Protein AF-0000000068595689 (afdb_homodimer)

Solvent-accessible surface area (backbone atoms only — not comparable to full-atom values): 25649 Å² total; per-residue (Å²): 132,91,63,75,66,73,73,78,75,71,66,84,72,56,67,74,73,32,70,58,43,46,49,38,56,49,30,24,60,32,93,56,12,49,40,48,82,61,52,34,44,81,72,50,63,42,74,62,44,77,39,69,53,82,94,39,80,47,34,40,30,32,36,38,46,29,27,32,69,84,79,63,38,50,35,76,27,54,24,40,37,58,38,47,30,29,33,40,48,40,38,38,35,36,96,92,40,52,27,30,51,32,27,35,34,73,22,52,24,45,14,23,55,41,50,28,47,40,53,45,68,62,64,94,62,81,79,53,57,66,63,48,40,40,52,32,35,28,52,44,65,68,49,84,66,58,78,87,60,53,39,61,54,28,68,68,30,36,73,91,34,70,32,30,34,28,44,47,40,81,41,22,30,37,34,30,40,40,31,36,38,58,43,81,47,59,65,65,56,56,58,61,44,40,65,33,74,34,39,54,59,92,60,31,36,62,24,34,18,39,64,40,52,46,92,48,46,72,32,66,36,25,28,35,66,44,28,31,48,47,24,47,53,53,51,35,50,73,69,69,67,58,73,79,70,72,128,131,91,62,72,63,71,73,75,76,70,66,83,72,56,67,74,72,33,71,57,45,45,50,37,55,49,30,24,60,32,92,56,12,50,40,48,83,61,52,33,44,79,72,50,60,39,77,63,44,78,39,68,53,84,93,38,80,47,35,41,31,32,38,39,45,30,27,32,69,85,79,63,37,49,34,75,26,54,25,41,36,58,37,48,31,28,31,40,49,38,36,40,34,34,98,90,39,51,27,31,50,32,27,34,34,74,24,51,25,44,14,25,54,42,51,28,47,39,53,45,68,64,64,93,61,80,78,54,58,67,63,48,39,41,52,32,35,27,51,45,64,66,49,84,67,58,78,87,61,55,41,62,57,27,69,68,29,36,74,91,35,70,33,32,34,28,44,45,40,81,41,22,32,36,34,31,40,40,31,36,38,59,45,79,48,59,65,66,55,55,59,59,44,40,66,34,73,35,39,54,59,92,60,32,36,62,24,32,18,39,64,41,52,44,94,48,47,72,31,66,35,25,28,34,65,44,27,30,48,47,22,46,52,52,51,36,50,73,69,68,66,58,73,79,71,70,129

Organism: Arachis hypogaea (NCBI:txid3818)

Sequence (494 aa):
MWSGIASGFQSSVNAIDSSLFKQWLHNLQSETGILADGTLALRQVLIQGVDMFGKRIGFLKFKADIYDKQTGKKVPGIVFARGPAVTVLILLESDGETYAVLTEQARVPTGRIILELPAGMLDDDKGDFVGTAVREVEEETGIKLKLEDMVDLTAFLDSSTGCRFFPSPGGCDEEISIFLYRGRVDKEIITQLHGKETGLRDHGELIKVRVVPYKKLWRTTADAKALAAVALFEMVTKEGLLPPSPTMWSGIASGFQSSVNAIDSSLFKQWLHNLQSETGILADGTLALRQVLIQGVDMFGKRIGFLKFKADIYDKQTGKKVPGIVFARGPAVTVLILLESDGETYAVLTEQARVPTGRIILELPAGMLDDDKGDFVGTAVREVEEETGIKLKLEDMVDLTAFLDSSTGCRFFPSPGGCDEEISIFLYRGRVDKEIITQLHGKETGLRDHGELIKVRVVPYKKLWRTTADAKALAAVALFEMVTKEGLLPPSPT

Foldseek 3Di:
DQPDAPPDPPDPPDPCPAPQNVVLVVQCCDPLHPPPVPQKDWDYKYWDDFDDDVPHTQKTWIFIFMAGPVPRHTDGGTEIERAEKEFEWEWEDEPRFIKTKWKFWQDVVVRDTFTETQMDHDDVPPDPHLVRHQVSCCQQQVDHDDSVQKDFLLVPDDVSVVSWDDDCVSYYPYTYIYIYGYYYDYPVVQVVRAQDWGHDVVVVITIGMHMDTPVCQCPPGPYPSSVVNVVSVVVCVVVVNDDDGDD/DQPPAPPPPPDPPDPCPAPQNVVLVVQCCDPLHVPPVPQKDWDYKYWDDFDDDVPHTQKTWIFIFMAGPVPRHTDGGTEIERAEKEFEWEWEDEPRFIKTKWKFWDDVVVRDTFTETQMDHDDVPPDPHLVRHQVSCCQQQVDHDDSVQKDFLLVPDDVSVVSWDDDCVSYYPYTYIYIYGYYYDYPVVQVVRAQDWGHDVVVVITMGMHMGTPVCQCPPGPYPSSVVNVVSVVVCVVVVNDDDGDD

Radius of gyration: 21.99 Å; Cα contacts (8 Å, |Δi|>4): 1145; chains: 2; bounding box: 64×56×49 Å

InterPro domains:
  IPR000086 NUDIX hydrolase domain [PF00293] (82-224)
  IPR000086 NUDIX hydrolase domain [PS51462] (81-234)
  IPR015797 NUDIX hydrolase-like domain superfamily [SSF55811] (59-234)

Secondary structure (DSSP, 8-state):
------S----SS-GGGSHHHHHHHHHHHSTTBTTTTSSEEEEEEEEEEEEEETTEEEEEEEEEEEEETTT-PEEP-EEEE--EEEEEEEEEEETTEEEEEEEEEEEGGGTEEEEE--EEE--SSTT-HHHHHHHHHHHHH-----GGG-EEGGGGS-GGGTT-BBS-TTTB--EEEEEEEEEE--HHHHHHHTT-EES-GGGT--EEEEEEEHHHHHHH--BHHHHHHHHHHHHHHHTT-SPPPP-/------TT---SS-GGGSHHHHHHHHHHHSTTBTTTTSSEEEEEEEEEEEEEETTEEEEEEEEEEEEETTT-PEEP-EEEE--EEEEEEEEEEETTEEEEEEEEEEEGGGTEEEEE--EEE--SSTT-HHHHHHHHHHHHH-----GGG-EEGGGGS-GGGTT-BBS-TTTB--EEEEEEEEEE--HHHHHHHTT-EES-GGGT--EEEEEEEHHHHHHH--BHHHHHHHHHHHHHHHTT-SPPPP-

Structure (mmCIF, N/CA/C/O backbone):
data_AF-0000000068595689-model_v1
#
loop_
_entity.id
_entity.type
_entity.pdbx_description
1 polymer 'Nudix hydrolase domain-containing protein'
#
loop_
_atom_site.group_PDB
_atom_site.id
_atom_site.type_symbol
_atom_site.label_atom_id
_atom_site.label_alt_id
_atom_site.label_comp_id
_atom_site.label_asym_id
_atom_site.label_entity_id
_atom_site.label_seq_id
_atom_site.pdbx_PDB_ins_code
_atom_site.Cartn_x
_atom_site.Cartn_y
_atom_site.Cartn_z
_atom_site.occupancy
_atom_site.B_iso_or_equiv
_atom_site.auth_seq_id
_atom_site.auth_comp_id
_atom_site.auth_asym_id
_atom_site.auth_atom_id
_atom_site.pdbx_PDB_model_num
ATOM 1 N N . MET A 1 1 ? -30.516 7.504 -16.031 1 20.64 1 MET A N 1
ATOM 2 C CA . MET A 1 1 ? -31.375 7.27 -14.875 1 20.64 1 MET A CA 1
ATOM 3 C C . MET A 1 1 ? -30.562 7.324 -13.578 1 20.64 1 MET A C 1
ATOM 5 O O . MET A 1 1 ? -30.391 6.309 -12.906 1 20.64 1 MET A O 1
ATOM 9 N N . TRP A 1 2 ? -29.5 8.289 -13.531 1 23.89 2 TRP A N 1
ATOM 10 C CA . TRP A 1 2 ? -28.469 8.586 -12.531 1 23.89 2 TRP A CA 1
ATOM 11 C C . TRP A 1 2 ? -29.094 9.164 -11.266 1 23.89 2 TRP A C 1
ATOM 13 O O . TRP A 1 2 ? -29.281 10.383 -11.164 1 23.89 2 TRP A O 1
ATOM 23 N N . SER A 1 3 ? -30.375 8.625 -10.828 1 26.12 3 SER A N 1
ATOM 24 C CA . SER A 1 3 ? -31.188 9.367 -9.875 1 26.12 3 SER A CA 1
ATOM 25 C C . SER A 1 3 ? -30.5 9.492 -8.523 1 26.12 3 SER A C 1
ATOM 27 O O . SER A 1 3 ? -30.578 10.531 -7.875 1 26.12 3 SER A O 1
ATOM 29 N N . GLY A 1 4 ? -30.25 8.375 -7.879 1 28.45 4 GLY A N 1
ATOM 30 C CA . GLY A 1 4 ? -30.391 8.367 -6.43 1 28.45 4 GLY A CA 1
ATOM 31 C C . GLY A 1 4 ? -29.266 9.109 -5.719 1 28.45 4 GLY A C 1
ATOM 32 O O . GLY A 1 4 ? -28.25 8.523 -5.375 1 28.45 4 GLY A O 1
ATOM 33 N N . ILE A 1 5 ? -29.016 10.398 -5.977 1 31.14 5 ILE A N 1
ATOM 34 C CA . ILE A 1 5 ? -28.094 11.328 -5.332 1 31.14 5 ILE A CA 1
ATOM 35 C C . ILE A 1 5 ? -28.484 11.508 -3.869 1 31.14 5 ILE A C 1
ATOM 37 O O . ILE A 1 5 ? -29.641 11.828 -3.562 1 31.14 5 ILE A O 1
ATOM 41 N N . ALA A 1 6 ? -27.859 10.797 -3.059 1 32.34 6 ALA A N 1
ATOM 42 C CA . ALA A 1 6 ? -28.125 11.07 -1.646 1 32.34 6 ALA A CA 1
ATOM 43 C C . ALA A 1 6 ? -28.094 12.57 -1.366 1 32.34 6 ALA A C 1
ATOM 45 O O . ALA A 1 6 ? -27.188 13.273 -1.818 1 32.34 6 ALA A O 1
ATOM 46 N N . SER A 1 7 ? -29.25 13.258 -1.011 1 31.64 7 SER A N 1
ATOM 47 C CA . SER A 1 7 ? -29.703 14.594 -0.643 1 31.64 7 SER A CA 1
ATOM 48 C C . SER A 1 7 ? -28.766 15.219 0.397 1 31.64 7 SER A C 1
ATOM 50 O O . SER A 1 7 ? -28.656 16.453 0.482 1 31.64 7 SER A O 1
ATOM 52 N N . GLY A 1 8 ? -28.375 14.508 1.48 1 32.62 8 GLY A N 1
ATOM 53 C CA . GLY A 1 8 ? -28.109 15.328 2.652 1 32.62 8 GLY A CA 1
ATOM 54 C C . GLY A 1 8 ? -26.828 16.125 2.537 1 32.62 8 GLY A C 1
ATOM 55 O O . GLY A 1 8 ? -26.438 16.828 3.48 1 32.62 8 GLY A O 1
ATOM 56 N N . PHE A 1 9 ? -25.719 15.531 1.95 1 36.22 9 PHE A N 1
ATOM 57 C CA . PHE A 1 9 ? -24.516 16.359 2.064 1 36.22 9 PHE A CA 1
ATOM 58 C C . PHE A 1 9 ? -24.641 17.594 1.183 1 36.22 9 PHE A C 1
ATOM 60 O O . PHE A 1 9 ? -24.719 17.484 -0.042 1 36.22 9 PHE A O 1
ATOM 67 N N . GLN A 1 10 ? -25.188 18.609 1.667 1 35.81 10 GLN A N 1
ATOM 68 C CA . GLN A 1 10 ? -25.375 19.984 1.202 1 35.81 10 GLN A CA 1
ATOM 69 C C . GLN A 1 10 ? -24.078 20.547 0.637 1 35.81 10 GLN A C 1
ATOM 71 O O . GLN A 1 10 ? -23.984 21.75 0.357 1 35.81 10 GLN A O 1
ATOM 76 N N . SER A 1 11 ? -22.812 19.969 0.91 1 44.44 11 SER A N 1
ATOM 77 C CA . SER A 1 11 ? -21.797 20.891 0.433 1 44.44 11 SER A CA 1
ATOM 78 C C . SER A 1 11 ? -21.891 21.094 -1.073 1 44.44 11 SER A C 1
ATOM 80 O O . SER A 1 11 ? -22.344 20.219 -1.801 1 44.44 11 SER A O 1
ATOM 82 N N . SER A 1 12 ? -21.875 22.312 -1.564 1 47.56 12 SER A N 1
ATOM 83 C CA . SER A 1 12 ? -21.828 22.891 -2.902 1 47.56 12 SER A CA 1
ATOM 84 C C . SER A 1 12 ? -20.875 22.109 -3.812 1 47.56 12 SER A C 1
ATOM 86 O O . SER A 1 12 ? -20.969 22.219 -5.039 1 47.56 12 SER A O 1
ATOM 88 N N . VAL A 1 13 ? -19.812 21.609 -3.291 1 59.66 13 VAL A N 1
ATOM 89 C CA . VAL A 1 13 ? -18.875 21.031 -4.242 1 59.66 13 VAL A CA 1
ATOM 90 C C . VAL A 1 13 ? -19.359 19.641 -4.672 1 59.66 13 VAL A C 1
ATOM 92 O O . VAL A 1 13 ? -19.656 18.797 -3.826 1 59.66 13 VAL A O 1
ATOM 95 N N . ASN A 1 14 ? -19.703 19.469 -5.922 1 79.31 14 ASN A N 1
ATOM 96 C CA . ASN A 1 14 ? -20.281 18.281 -6.539 1 79.31 14 ASN A CA 1
ATOM 97 C C . ASN A 1 14 ? -19.266 17.141 -6.617 1 79.31 14 ASN A C 1
ATOM 99 O O . ASN A 1 14 ? -18.281 17.219 -7.363 1 79.31 14 ASN A O 1
ATOM 103 N N . ALA A 1 15 ? -19.266 16.125 -5.699 1 87.19 15 ALA A N 1
ATOM 104 C CA . ALA A 1 15 ? -18.438 14.93 -5.668 1 87.19 15 ALA A CA 1
ATOM 105 C C . ALA A 1 15 ? -18.266 14.344 -7.066 1 87.19 15 ALA A C 1
ATOM 107 O O . ALA A 1 15 ? -17.188 13.859 -7.422 1 87.19 15 ALA A O 1
ATOM 108 N N . ILE A 1 16 ? -19.25 14.508 -7.926 1 88.69 16 ILE A N 1
ATOM 109 C CA . ILE A 1 16 ? -19.219 13.883 -9.242 1 88.69 16 ILE A CA 1
ATOM 110 C C . ILE A 1 16 ? -18.328 14.688 -10.18 1 88.69 16 ILE A C 1
ATOM 112 O O . ILE A 1 16 ? -17.859 14.172 -11.195 1 88.69 16 ILE A O 1
ATOM 116 N N . ASP A 1 17 ? -18.109 15.891 -9.797 1 88.88 17 ASP A N 1
ATOM 117 C CA . ASP A 1 17 ? -17.266 16.75 -10.641 1 88.88 17 ASP A CA 1
ATOM 118 C C . ASP A 1 17 ? -15.82 16.734 -10.172 1 88.88 17 ASP A C 1
ATOM 120 O O . ASP A 1 17 ? -14.953 17.359 -10.789 1 88.88 17 ASP A O 1
ATOM 124 N N . SER A 1 18 ? -15.57 15.984 -9.086 1 90.88 18 SER A N 1
ATOM 125 C CA . SER A 1 18 ? -14.203 15.914 -8.594 1 90.88 18 SER A CA 1
ATOM 126 C C . SER A 1 18 ? -13.312 15.125 -9.547 1 90.88 18 SER A C 1
ATOM 128 O O . SER A 1 18 ? -13.789 14.234 -10.258 1 90.88 18 SER A O 1
ATOM 130 N N . SER A 1 19 ? -12.023 15.5 -9.586 1 91.62 19 SER A N 1
ATOM 131 C CA . SER A 1 19 ? -11.047 14.758 -10.383 1 91.62 19 SER A CA 1
ATOM 132 C C . SER A 1 19 ? -10.961 13.305 -9.93 1 91.62 19 SER A C 1
ATOM 134 O O . SER A 1 19 ? -10.758 12.406 -10.75 1 91.62 19 SER A O 1
ATOM 136 N N . LEU A 1 20 ? -11.188 13.07 -8.664 1 94.06 20 LEU A N 1
ATOM 137 C CA . LEU A 1 20 ? -11.133 11.719 -8.125 1 94.06 20 LEU A CA 1
ATOM 138 C C . LEU A 1 20 ? -12.211 10.836 -8.75 1 94.06 20 LEU A C 1
ATOM 140 O O . LEU A 1 20 ? -11.914 9.742 -9.25 1 94.06 20 LEU A O 1
ATOM 144 N N . PHE A 1 21 ? -13.406 11.367 -8.789 1 94.94 21 PHE A N 1
ATOM 145 C CA . PHE A 1 21 ? -14.531 10.594 -9.297 1 94.94 21 PHE A CA 1
ATOM 146 C C . PHE A 1 21 ? -14.414 10.406 -10.812 1 94.94 21 PHE A C 1
ATOM 148 O O . PHE A 1 21 ? -14.609 9.297 -11.32 1 94.94 21 PHE A O 1
ATOM 155 N N . LYS A 1 22 ? -14.055 11.43 -11.477 1 94.06 22 LYS A N 1
ATOM 156 C CA . LYS A 1 22 ? -13.938 11.375 -12.93 1 94.06 22 LYS A CA 1
ATOM 157 C C . LYS A 1 22 ? -12.852 10.398 -13.359 1 94.06 22 LYS A C 1
ATOM 159 O O . LYS A 1 22 ? -13.023 9.641 -14.32 1 94.06 22 LYS A O 1
ATOM 164 N N . GLN A 1 23 ? -11.773 10.438 -12.656 1 94.25 23 GLN A N 1
ATOM 165 C CA . GLN A 1 23 ? -10.695 9.508 -12.961 1 94.25 23 GLN A CA 1
ATOM 166 C C . GLN A 1 23 ? -11.117 8.07 -12.711 1 94.25 23 GLN A C 1
ATOM 168 O O . GLN A 1 23 ? -10.781 7.168 -13.477 1 94.25 23 GLN A O 1
ATOM 173 N N . TRP A 1 24 ? -11.828 7.855 -11.633 1 96.19 24 TRP A N 1
ATOM 174 C CA . TRP A 1 24 ? -12.32 6.516 -11.32 1 96.19 24 TRP A CA 1
ATOM 175 C C . TRP A 1 24 ? -13.242 6.004 -12.422 1 96.19 24 TRP A C 1
ATOM 177 O O . TRP A 1 24 ? -13.102 4.871 -12.883 1 96.19 24 TRP A O 1
ATOM 187 N N . LEU A 1 25 ? -14.133 6.875 -12.914 1 96 25 LEU A N 1
ATOM 188 C CA . LEU A 1 25 ? -15.031 6.512 -14 1 96 25 LEU A CA 1
ATOM 189 C C . LEU A 1 25 ? -14.242 6.188 -15.266 1 96 25 LEU A C 1
ATOM 191 O O . LEU A 1 25 ? -14.562 5.23 -15.977 1 96 25 LEU A O 1
ATOM 195 N N . HIS A 1 26 ? -13.273 6.977 -15.484 1 95.5 26 HIS A N 1
ATOM 196 C CA . HIS A 1 26 ? -12.422 6.738 -16.641 1 95.5 26 HIS A CA 1
ATOM 197 C C . HIS A 1 26 ? -11.734 5.383 -16.547 1 95.5 26 HIS A C 1
ATOM 199 O O . HIS A 1 26 ? -11.664 4.648 -17.547 1 95.5 26 HIS A O 1
ATOM 205 N N . ASN A 1 27 ? -11.242 5.051 -15.367 1 95.94 27 ASN A N 1
ATOM 206 C CA . ASN A 1 27 ? -10.562 3.781 -15.156 1 95.94 27 ASN A CA 1
ATOM 207 C C . ASN A 1 27 ? -11.484 2.596 -15.43 1 95.94 27 ASN A C 1
ATOM 209 O O . ASN A 1 27 ? -11.047 1.577 -15.969 1 95.94 27 ASN A O 1
ATOM 213 N N . LEU A 1 28 ? -12.766 2.736 -15.117 1 96.5 28 LEU A N 1
ATOM 214 C CA . LEU A 1 28 ? -13.734 1.661 -15.289 1 96.5 28 LEU A CA 1
ATOM 215 C C . LEU A 1 28 ? -13.836 1.242 -16.75 1 96.5 28 LEU A C 1
ATOM 217 O O . LEU A 1 28 ? -14.094 0.074 -17.047 1 96.5 28 LEU A O 1
ATOM 221 N N . GLN A 1 29 ? -13.539 2.193 -17.609 1 94.44 29 GLN A N 1
ATOM 222 C CA . GLN A 1 29 ? -13.797 1.97 -19.031 1 94.44 29 GLN A CA 1
ATOM 223 C C . GLN A 1 29 ? -12.492 1.789 -19.797 1 94.44 29 GLN A C 1
ATOM 225 O O . GLN A 1 29 ? -12.508 1.523 -21 1 94.44 29 GLN A O 1
ATOM 230 N N . SER A 1 30 ? -11.398 1.884 -19.141 1 93.88 30 SER A N 1
ATOM 231 C CA . SER A 1 30 ? -10.109 1.749 -19.797 1 93.88 30 SER A CA 1
ATOM 232 C C . SER A 1 30 ? -9.883 0.319 -20.281 1 93.88 30 SER A C 1
ATOM 234 O O . SER A 1 30 ? -10.742 -0.545 -20.109 1 93.88 30 SER A O 1
ATOM 236 N N . GLU A 1 31 ? -8.719 0.075 -20.891 1 90.88 31 GLU A N 1
ATOM 237 C CA . GLU A 1 31 ? -8.383 -1.232 -21.453 1 90.88 31 GLU A CA 1
ATOM 238 C C . GLU A 1 31 ? -8.359 -2.305 -20.359 1 90.88 31 GLU A C 1
ATOM 240 O O . GLU A 1 31 ? -8.773 -3.441 -20.594 1 90.88 31 GLU A O 1
ATOM 245 N N . THR A 1 32 ? -7.941 -1.929 -19.188 1 91.31 32 THR A N 1
ATOM 246 C CA . THR A 1 32 ? -7.879 -2.873 -18.078 1 91.31 32 THR A CA 1
ATOM 247 C C . THR A 1 32 ? -9.031 -2.643 -17.109 1 91.31 32 THR A C 1
ATOM 249 O O . THR A 1 32 ? -9.008 -3.137 -15.977 1 91.31 32 THR A O 1
ATOM 252 N N . GLY A 1 33 ? -10.008 -1.872 -17.516 1 95.81 33 GLY A N 1
ATOM 253 C CA . GLY A 1 33 ? -11.141 -1.517 -16.672 1 95.81 33 GLY A CA 1
ATOM 254 C C . GLY A 1 33 ? -12.094 -2.67 -16.438 1 95.81 33 GLY A C 1
ATOM 255 O O . GLY A 1 33 ? -12.273 -3.525 -17.312 1 95.81 33 GLY A O 1
ATOM 256 N N . ILE A 1 34 ? -12.789 -2.641 -15.32 1 95.25 34 ILE A N 1
ATOM 257 C CA . ILE A 1 34 ? -13.648 -3.75 -14.922 1 95.25 34 ILE A CA 1
ATOM 258 C C . ILE A 1 34 ? -14.859 -3.816 -15.844 1 95.25 34 ILE A C 1
ATOM 260 O O . ILE A 1 34 ? -15.477 -4.875 -15.992 1 95.25 34 ILE A O 1
ATOM 264 N N . LEU A 1 35 ? -15.188 -2.725 -16.562 1 96.25 35 LEU A N 1
ATOM 265 C CA . LEU A 1 35 ? -16.344 -2.725 -17.453 1 96.25 35 LEU A CA 1
ATOM 266 C C . LEU A 1 35 ? -15.93 -2.936 -18.891 1 96.25 35 LEU A C 1
ATOM 268 O O . LEU A 1 35 ? -16.781 -2.916 -19.797 1 96.25 35 LEU A O 1
ATOM 272 N N . ALA A 1 36 ? -14.656 -3.088 -19.109 1 93.44 36 ALA A N 1
ATOM 273 C CA . ALA A 1 36 ? -14.102 -3.08 -20.453 1 93.44 36 ALA A CA 1
ATOM 274 C C . ALA A 1 36 ? -14.672 -4.227 -21.297 1 93.44 36 ALA A C 1
ATOM 276 O O . ALA A 1 36 ? -14.953 -4.059 -22.484 1 93.44 36 ALA A O 1
ATOM 277 N N . ASP A 1 37 ? -14.891 -5.422 -20.734 1 91.31 37 ASP A N 1
ATOM 278 C CA . ASP A 1 37 ? -15.289 -6.578 -21.531 1 91.31 37 ASP A CA 1
ATOM 279 C C . ASP A 1 37 ? -16.812 -6.762 -21.516 1 91.31 37 ASP A C 1
ATOM 281 O O . ASP A 1 37 ? -17.328 -7.723 -22.078 1 91.31 37 ASP A O 1
ATOM 285 N N . GLY A 1 38 ? -17.453 -5.961 -20.812 1 92.31 38 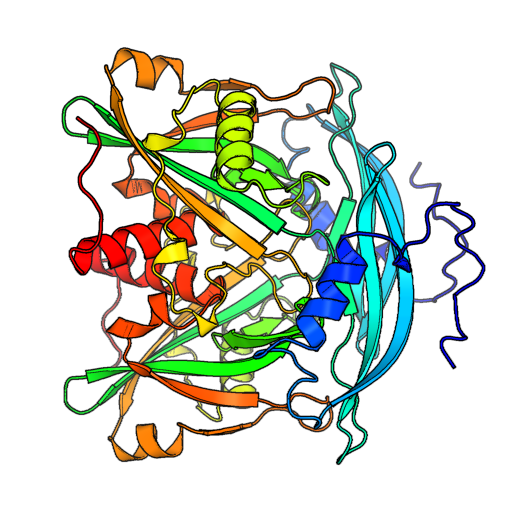GLY A N 1
ATOM 286 C CA . GLY A 1 38 ? -18.906 -5.926 -20.875 1 92.31 38 GLY A CA 1
ATOM 287 C C . GLY A 1 38 ? -19.562 -6.938 -19.969 1 92.31 38 GLY A C 1
ATOM 288 O O . GLY A 1 38 ? -20.797 -7.07 -19.953 1 92.31 38 GLY A O 1
ATOM 289 N N . THR A 1 39 ? -18.781 -7.609 -19.172 1 91.62 39 THR A N 1
ATOM 290 C CA . THR A 1 39 ? -19.328 -8.648 -18.312 1 91.62 39 THR A CA 1
ATOM 291 C C . THR A 1 39 ? -19.922 -8.031 -17.047 1 91.62 39 THR A C 1
ATOM 293 O O . THR A 1 39 ? -20.859 -8.586 -16.469 1 91.62 39 THR A O 1
ATOM 296 N N . LEU A 1 40 ? -19.391 -6.93 -16.625 1 94.06 40 LEU A N 1
ATOM 297 C CA . LEU A 1 40 ? -19.875 -6.23 -15.438 1 94.06 40 LEU A CA 1
ATOM 298 C C . LEU A 1 40 ? -20.578 -4.938 -15.82 1 94.06 40 LEU A C 1
ATOM 300 O O . LEU A 1 40 ? -20.344 -4.379 -16.891 1 94.06 40 LEU A O 1
ATOM 304 N N . ALA A 1 41 ? -21.516 -4.555 -14.945 1 95.25 41 ALA A N 1
ATOM 305 C CA . ALA A 1 41 ? -22.25 -3.318 -15.18 1 95.25 41 ALA A CA 1
ATOM 306 C C . ALA A 1 41 ? -22.328 -2.479 -13.906 1 95.25 41 ALA A C 1
ATOM 308 O O . ALA A 1 41 ? -22.469 -3.02 -12.805 1 95.25 41 ALA A O 1
ATOM 309 N N . LEU A 1 42 ? -22.203 -1.184 -14.094 1 96.56 42 LEU A N 1
ATOM 310 C CA . LEU A 1 42 ? -22.391 -0.226 -13.008 1 96.56 42 LEU A CA 1
ATOM 311 C C . LEU A 1 42 ? -23.828 0.274 -12.969 1 96.56 42 LEU A C 1
ATOM 313 O O . LEU A 1 42 ? -24.328 0.829 -13.945 1 96.56 42 LEU A O 1
ATOM 317 N N . ARG A 1 43 ? -24.453 0.14 -11.82 1 95.44 43 ARG A N 1
ATOM 318 C CA . ARG A 1 43 ? -25.859 0.52 -11.703 1 95.44 43 ARG A CA 1
ATOM 319 C C . ARG A 1 43 ? -26 1.889 -11.047 1 95.44 43 ARG A C 1
ATOM 321 O O . ARG A 1 43 ? -26.797 2.719 -11.492 1 95.44 43 ARG A O 1
ATOM 328 N N . GLN A 1 44 ? -25.344 2.068 -9.984 1 95.44 44 GLN A N 1
ATOM 329 C CA . GLN A 1 44 ? -25.453 3.316 -9.234 1 95.44 44 GLN A CA 1
ATOM 330 C C . GLN A 1 44 ? -24.234 3.525 -8.336 1 95.44 44 GLN A C 1
ATOM 332 O O . GLN A 1 44 ? -23.516 2.57 -8.016 1 95.44 44 GLN A O 1
ATOM 337 N N . VAL A 1 45 ? -23.984 4.789 -8.031 1 94.88 45 VAL A N 1
ATOM 338 C CA . VAL A 1 45 ? -22.969 5.172 -7.059 1 94.88 45 VAL A CA 1
ATOM 339 C C . VAL A 1 45 ? -23.594 5.977 -5.93 1 94.88 45 VAL A C 1
ATOM 341 O O . VAL A 1 45 ? -24.391 6.883 -6.176 1 94.88 45 VAL A O 1
ATOM 344 N N . LEU A 1 46 ? -23.344 5.559 -4.707 1 94.75 46 LEU A N 1
ATOM 345 C CA . LEU A 1 46 ? -23.766 6.297 -3.523 1 94.75 46 LEU A CA 1
ATOM 346 C C . LEU A 1 46 ? -22.594 7.004 -2.865 1 94.75 46 LEU A C 1
ATOM 348 O O . LEU A 1 46 ? -21.688 6.352 -2.32 1 94.75 46 LEU A O 1
ATOM 352 N N . ILE A 1 47 ? -22.609 8.352 -2.914 1 94.19 47 ILE A N 1
ATOM 353 C CA . ILE A 1 47 ? -21.578 9.109 -2.221 1 94.19 47 ILE A CA 1
ATOM 354 C C . ILE A 1 47 ? -21.812 9.039 -0.713 1 94.19 47 ILE A C 1
ATOM 356 O O . ILE A 1 47 ? -22.891 9.375 -0.23 1 94.19 47 ILE A O 1
ATOM 360 N N . GLN A 1 48 ? -20.766 8.578 -0 1 93.06 48 GLN A N 1
ATOM 361 C CA . GLN A 1 48 ? -20.938 8.359 1.433 1 93.06 48 GLN A CA 1
ATOM 362 C C . GLN A 1 48 ? -20.25 9.453 2.24 1 93.06 48 GLN A C 1
ATOM 364 O O . GLN A 1 48 ? -20.594 9.688 3.402 1 93.06 48 GLN A O 1
ATOM 369 N N . GLY A 1 49 ? -19.234 10.055 1.599 1 91.94 49 GLY A N 1
ATOM 370 C CA . GLY A 1 49 ? -18.531 11.086 2.344 1 91.94 49 GLY A CA 1
ATOM 371 C C . GLY A 1 49 ? -17.531 11.859 1.5 1 91.94 49 GLY A C 1
ATOM 372 O O . GLY A 1 49 ? -16.953 11.305 0.564 1 91.94 49 GLY A O 1
ATOM 373 N N . VAL A 1 50 ? -17.391 13.164 1.87 1 93.62 50 VAL A N 1
ATOM 374 C CA . VAL A 1 50 ? -16.438 14.062 1.224 1 93.62 50 VAL A CA 1
ATOM 375 C C . VAL A 1 50 ? -15.547 14.727 2.277 1 93.62 50 VAL A C 1
ATOM 377 O O . VAL A 1 50 ? -16.047 15.258 3.271 1 93.62 50 VAL A O 1
ATOM 380 N N . ASP A 1 51 ? -14.297 14.617 2.121 1 93.94 51 ASP A N 1
ATOM 381 C CA . ASP A 1 51 ? -13.352 15.359 2.943 1 93.94 51 ASP A CA 1
ATOM 382 C C . ASP A 1 51 ? -12.688 16.484 2.141 1 93.94 51 ASP A C 1
ATOM 384 O O . ASP A 1 51 ? -12.062 16.219 1.109 1 93.94 51 ASP A O 1
ATOM 388 N N . MET A 1 52 ? -12.758 17.625 2.719 1 91.5 52 MET A N 1
ATOM 389 C CA . MET A 1 52 ? -12.219 18.781 2.021 1 91.5 52 MET A CA 1
ATOM 390 C C . MET A 1 52 ? -10.797 19.094 2.482 1 91.5 52 MET A C 1
ATOM 392 O O . MET A 1 52 ? -10.484 18.969 3.67 1 91.5 52 MET A O 1
ATOM 396 N N . PHE A 1 53 ? -9.953 19.375 1.55 1 88.38 53 PHE A N 1
ATOM 397 C CA . PHE A 1 53 ? -8.641 19.969 1.764 1 88.38 53 PHE A CA 1
ATOM 398 C C . PHE A 1 53 ? -8.609 21.406 1.259 1 88.38 53 PHE A C 1
ATOM 400 O O . PHE A 1 53 ? -8.281 21.656 0.099 1 88.38 53 PHE A O 1
ATOM 407 N N . GLY A 1 54 ? -8.945 22.312 2.121 1 84.44 54 GLY A N 1
ATOM 408 C CA . GLY A 1 54 ? -9.219 23.656 1.654 1 84.44 54 GLY A CA 1
ATOM 409 C C . GLY A 1 54 ? -10.453 23.734 0.774 1 84.44 54 GLY A C 1
ATOM 410 O O . GLY A 1 54 ? -11.547 23.328 1.184 1 84.44 54 GLY A O 1
ATOM 411 N N . LYS A 1 55 ? -10.203 24.141 -0.462 1 83.69 55 LYS A N 1
ATOM 412 C CA . LYS A 1 55 ? -11.328 24.344 -1.373 1 83.69 55 LYS A CA 1
ATOM 413 C C . LYS A 1 55 ? -11.523 23.125 -2.275 1 83.69 55 LYS A C 1
ATOM 415 O O . LYS A 1 55 ? -12.484 23.062 -3.041 1 83.69 55 LYS A O 1
ATOM 420 N N . ARG A 1 56 ? -10.656 22.219 -2.07 1 85.69 56 ARG A N 1
ATOM 421 C CA . ARG A 1 56 ? -10.758 21.062 -2.963 1 85.69 56 ARG A CA 1
ATOM 422 C C . ARG A 1 56 ? -11.133 19.797 -2.193 1 85.69 56 ARG A C 1
ATOM 424 O O . ARG A 1 56 ? -10.891 19.703 -0.989 1 85.69 56 ARG A O 1
ATOM 431 N N . ILE A 1 57 ? -11.688 18.875 -2.955 1 90.62 57 ILE A N 1
ATOM 432 C CA . ILE A 1 57 ? -11.961 17.562 -2.367 1 90.62 57 ILE A CA 1
ATOM 433 C C . ILE A 1 57 ? -10.648 16.797 -2.199 1 90.62 57 ILE A C 1
ATOM 435 O O . ILE A 1 57 ? -9.938 16.547 -3.176 1 90.62 57 ILE A O 1
ATOM 439 N N . GLY A 1 58 ? -10.367 16.453 -0.961 1 92.81 58 GLY A N 1
ATOM 440 C CA . GLY A 1 58 ? -9.172 15.68 -0.666 1 92.81 58 GLY A CA 1
ATOM 441 C C . GLY A 1 58 ? -9.398 14.18 -0.739 1 92.81 58 GLY A C 1
ATOM 442 O O . GLY A 1 58 ? -8.602 13.453 -1.325 1 92.81 58 GLY A O 1
ATOM 443 N N . PHE A 1 59 ? -10.469 13.727 -0.072 1 95.81 59 PHE A N 1
ATOM 444 C CA . PHE A 1 59 ? -10.867 12.32 -0.139 1 95.81 59 PHE A CA 1
ATOM 445 C C . PHE A 1 59 ? -12.344 12.195 -0.472 1 95.81 59 PHE A C 1
ATOM 447 O O . PHE A 1 59 ? -13.141 13.086 -0.144 1 95.81 59 PHE A O 1
ATOM 454 N N . LEU A 1 60 ? -12.656 11.203 -1.143 1 95.94 60 LEU A N 1
ATOM 455 C CA . LEU A 1 60 ? -14.031 10.875 -1.5 1 95.94 60 LEU A CA 1
ATOM 456 C C . LEU A 1 60 ? -14.359 9.43 -1.142 1 95.94 60 LEU A C 1
ATOM 458 O O . LEU A 1 60 ? -13.602 8.516 -1.483 1 95.94 60 LEU A O 1
ATOM 462 N N . LYS A 1 61 ? -15.406 9.195 -0.399 1 96.81 61 LYS A N 1
ATOM 463 C CA . LYS A 1 61 ? -15.898 7.871 -0.036 1 96.81 61 LYS A CA 1
ATOM 464 C C . LYS A 1 61 ? -17.234 7.578 -0.695 1 96.81 61 LYS A C 1
ATOM 466 O O . LYS A 1 61 ? -18.172 8.383 -0.602 1 96.81 61 LYS A O 1
ATOM 471 N N . PHE A 1 62 ? -17.312 6.434 -1.39 1 96.25 62 PHE A N 1
ATOM 472 C CA . PHE A 1 62 ? -18.578 6.109 -2.037 1 96.25 62 PHE A CA 1
ATOM 473 C C . PHE A 1 62 ? -18.719 4.602 -2.232 1 96.25 62 PHE A C 1
ATOM 475 O O . PHE A 1 62 ? -17.75 3.857 -2.041 1 96.25 62 PHE A O 1
ATOM 482 N N . LYS A 1 63 ? -19.906 4.176 -2.5 1 96.31 63 LYS A N 1
ATOM 483 C CA . LYS A 1 63 ? -20.234 2.793 -2.832 1 96.31 63 LYS A CA 1
ATOM 484 C C . LYS A 1 63 ? -20.734 2.678 -4.27 1 96.31 63 LYS A C 1
ATOM 486 O O . LYS A 1 63 ? -21.641 3.408 -4.68 1 96.31 63 LYS A O 1
ATOM 491 N N . ALA A 1 64 ? -20.078 1.842 -5.016 1 96.25 64 ALA A N 1
ATOM 492 C CA . ALA A 1 64 ? -20.484 1.57 -6.391 1 96.25 64 ALA A CA 1
ATOM 493 C C . ALA A 1 64 ? -21.188 0.225 -6.496 1 96.25 64 ALA A C 1
ATOM 495 O O . ALA A 1 64 ? -20.656 -0.802 -6.07 1 96.25 64 ALA A O 1
ATOM 496 N N . ASP A 1 65 ? -22.344 0.294 -7.062 1 95 65 ASP A N 1
ATOM 497 C CA . ASP A 1 65 ? -23.094 -0.933 -7.312 1 95 65 ASP A CA 1
ATOM 498 C C . ASP A 1 65 ? -22.734 -1.524 -8.672 1 95 65 ASP A C 1
ATOM 500 O O . ASP A 1 65 ? -23.328 -1.158 -9.695 1 95 65 ASP A O 1
ATOM 504 N N . ILE A 1 66 ? -21.844 -2.438 -8.609 1 94.56 66 ILE A N 1
ATOM 505 C CA . ILE A 1 66 ? -21.406 -3.145 -9.805 1 94.56 66 ILE A CA 1
ATOM 506 C C . ILE A 1 66 ? -21.812 -4.613 -9.719 1 94.56 66 ILE A C 1
ATOM 508 O O . ILE A 1 66 ? -21.656 -5.246 -8.672 1 94.56 66 ILE A O 1
ATOM 512 N N . TYR A 1 67 ? -22.359 -5.102 -10.797 1 93.25 67 TYR A N 1
ATOM 513 C CA . TYR A 1 67 ? -22.844 -6.477 -10.758 1 93.25 67 TYR A CA 1
ATOM 514 C C . TYR A 1 67 ? -22.438 -7.227 -12.023 1 93.25 67 TYR A C 1
ATOM 516 O O . TYR A 1 67 ? -22.203 -6.617 -13.062 1 93.25 67 TYR A O 1
ATOM 524 N N . ASP A 1 68 ? -22.281 -8.484 -11.859 1 91.81 68 ASP A N 1
ATOM 525 C CA . ASP A 1 68 ? -22.078 -9.383 -12.992 1 91.81 68 ASP A CA 1
ATOM 526 C C . ASP A 1 68 ? -23.375 -9.57 -13.789 1 91.81 68 ASP A C 1
ATOM 528 O O . ASP A 1 68 ? -24.391 -10 -13.234 1 91.81 68 ASP A O 1
ATOM 532 N N . LYS A 1 69 ? -23.281 -9.375 -15.055 1 91.12 69 LYS A N 1
ATOM 533 C CA . LYS A 1 69 ? -24.484 -9.391 -15.883 1 91.12 69 LYS A CA 1
ATOM 534 C C . LYS A 1 69 ? -25.062 -10.797 -15.992 1 91.12 69 LYS A C 1
ATOM 536 O O . LYS A 1 69 ? -26.266 -10.969 -16.109 1 91.12 69 LYS A O 1
ATOM 541 N N . GLN A 1 70 ? -24.219 -11.727 -15.977 1 88.12 70 GLN A N 1
ATOM 542 C CA . GLN A 1 70 ? -24.656 -13.109 -16.156 1 88.12 70 GLN A CA 1
ATOM 543 C C . GLN A 1 70 ? -25.25 -13.672 -14.867 1 88.12 70 GLN A C 1
ATOM 545 O O . GLN A 1 70 ? -26.328 -14.242 -14.883 1 88.12 70 GLN A O 1
ATOM 550 N N . THR A 1 71 ? -24.641 -13.453 -13.773 1 87.25 71 THR A N 1
ATOM 551 C CA . THR A 1 71 ? -25.047 -14.094 -12.531 1 87.25 71 THR A CA 1
ATOM 552 C C . THR A 1 71 ? -25.938 -13.164 -11.711 1 87.25 71 THR A C 1
ATOM 554 O O . THR A 1 71 ? -26.656 -13.609 -10.82 1 87.25 71 THR A O 1
ATOM 557 N N . GLY A 1 72 ? -25.781 -11.898 -11.914 1 89.44 72 GLY A N 1
ATOM 558 C CA . GLY A 1 72 ? -26.516 -10.914 -11.141 1 89.44 72 GLY A CA 1
ATOM 559 C C . GLY A 1 72 ? -25.891 -10.617 -9.789 1 89.44 72 GLY A C 1
ATOM 560 O O . GLY A 1 72 ? -26.406 -9.805 -9.023 1 89.44 72 GLY A O 1
ATOM 561 N N . LYS A 1 73 ? -24.812 -11.219 -9.523 1 90.06 73 LYS A N 1
ATOM 562 C CA . LYS A 1 73 ? -24.156 -11.039 -8.234 1 90.06 73 LYS A CA 1
ATOM 563 C C . LYS A 1 73 ? -23.359 -9.727 -8.203 1 90.06 73 LYS A C 1
ATOM 565 O O . LYS A 1 73 ? -22.75 -9.344 -9.195 1 90.06 73 LYS A O 1
ATOM 570 N N . LYS A 1 74 ? -23.344 -9.156 -7.012 1 91.31 74 LYS A N 1
ATOM 571 C CA . LYS A 1 74 ? -22.656 -7.891 -6.82 1 91.31 74 LYS A CA 1
ATOM 572 C C . LYS A 1 74 ? -21.172 -8.117 -6.496 1 91.31 74 LYS A C 1
ATOM 574 O O . LYS A 1 74 ? -20.844 -9.031 -5.742 1 91.31 74 LYS A O 1
ATOM 579 N N . VAL A 1 75 ? -20.375 -7.234 -7.051 1 91.88 75 VAL A N 1
ATOM 580 C CA . VAL A 1 75 ? -18.969 -7.191 -6.711 1 91.88 75 VAL A CA 1
ATOM 581 C C . VAL A 1 75 ? -18.734 -6.18 -5.59 1 91.88 75 VAL A C 1
ATOM 583 O O . VAL A 1 75 ? -19.391 -5.137 -5.539 1 91.88 75 VAL A O 1
ATOM 586 N N . PRO A 1 76 ? -17.844 -6.547 -4.625 1 90.81 76 PRO A N 1
ATOM 587 C CA . PRO A 1 76 ? -17.547 -5.559 -3.584 1 90.81 76 PRO A CA 1
ATOM 588 C C . PRO A 1 76 ? -17.234 -4.18 -4.152 1 90.81 76 PRO A C 1
ATOM 590 O O . PRO A 1 76 ? -16.344 -4.043 -4.992 1 90.81 76 PRO A O 1
ATOM 593 N N . GLY A 1 77 ? -17.938 -3.113 -3.676 1 95.38 77 GLY A N 1
ATOM 594 C CA . GLY A 1 77 ? -17.906 -1.85 -4.395 1 95.38 77 GLY A CA 1
ATOM 595 C C . GLY A 1 77 ? -17.656 -0.657 -3.492 1 95.38 77 GLY A C 1
ATOM 596 O O . GLY A 1 77 ? -18 0.475 -3.842 1 95.38 77 GLY A O 1
ATOM 597 N N . ILE A 1 78 ? -17.062 -0.892 -2.287 1 96.81 78 ILE A N 1
ATOM 598 C CA . ILE A 1 78 ? -16.766 0.219 -1.392 1 96.81 78 ILE A CA 1
ATOM 599 C C . ILE A 1 78 ? -15.445 0.87 -1.809 1 96.81 78 ILE A C 1
ATOM 601 O O . ILE A 1 78 ? -14.422 0.189 -1.952 1 96.81 78 ILE A O 1
ATOM 605 N N . VAL A 1 79 ? -15.508 2.211 -2.035 1 97.81 79 VAL A N 1
ATOM 606 C CA . VAL A 1 79 ? -14.352 2.91 -2.588 1 97.81 79 VAL A CA 1
ATOM 607 C C . VAL A 1 79 ? -13.961 4.066 -1.671 1 97.81 79 VAL A C 1
ATOM 609 O O . VAL A 1 79 ? -14.789 4.918 -1.345 1 97.81 79 VAL A O 1
ATOM 612 N N . PHE A 1 80 ? -12.773 4.078 -1.188 1 98.25 80 PHE A N 1
ATOM 613 C CA . PHE A 1 80 ? -12.133 5.242 -0.583 1 98.25 80 PHE A CA 1
ATOM 614 C C . PHE A 1 80 ? -11.148 5.879 -1.551 1 98.25 80 PHE A C 1
ATOM 616 O O . PHE A 1 80 ? -10.016 5.41 -1.69 1 98.25 80 PHE A O 1
ATOM 623 N N . ALA A 1 81 ? -11.523 7 -2.18 1 96.88 81 ALA A N 1
ATOM 624 C CA . ALA A 1 81 ? -10.727 7.621 -3.234 1 96.88 81 ALA A CA 1
ATOM 625 C C . ALA A 1 81 ? -9.828 8.719 -2.668 1 96.88 81 ALA A C 1
ATOM 627 O O . ALA A 1 81 ? -10.312 9.68 -2.066 1 96.88 81 ALA A O 1
ATOM 628 N N . ARG A 1 82 ? -8.57 8.555 -2.852 1 96.25 82 ARG A N 1
ATOM 629 C CA . ARG A 1 82 ? -7.625 9.578 -2.42 1 96.25 82 ARG A CA 1
ATOM 630 C C . ARG A 1 82 ? -6.773 10.062 -3.588 1 96.25 82 ARG A C 1
ATOM 632 O O . ARG A 1 82 ? -6.145 11.117 -3.508 1 96.25 82 ARG A O 1
ATOM 639 N N . GLY A 1 83 ? -6.695 9.289 -4.688 1 94.75 83 GLY A N 1
ATOM 640 C CA . GLY A 1 83 ? -6.09 9.773 -5.918 1 94.75 83 GLY A CA 1
ATOM 641 C C . GLY A 1 83 ? -4.613 9.453 -6.023 1 94.75 83 GLY A C 1
ATOM 642 O O . GLY A 1 83 ? -4.074 8.695 -5.211 1 94.75 83 GLY A O 1
ATOM 643 N N 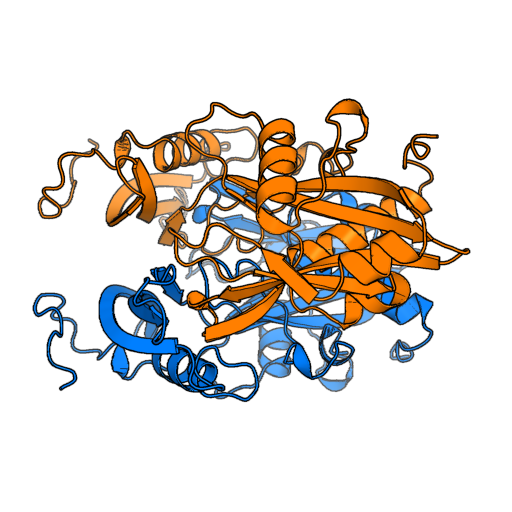. PRO A 1 84 ? -4 9.977 -7.098 1 95.44 84 PRO A N 1
ATOM 644 C CA . PRO A 1 84 ? -2.607 9.648 -7.402 1 95.44 84 PRO A CA 1
ATOM 645 C C . PRO A 1 84 ? -1.62 10.305 -6.441 1 95.44 84 PRO A C 1
ATOM 647 O O . PRO A 1 84 ? -1.904 11.375 -5.891 1 95.44 84 PRO A O 1
ATOM 650 N N . ALA A 1 85 ? -0.497 9.672 -6.254 1 97 85 ALA A N 1
ATOM 651 C CA . ALA A 1 85 ? 0.583 10.148 -5.395 1 97 85 ALA A CA 1
ATOM 652 C C . ALA A 1 85 ? 1.947 9.781 -5.973 1 97 85 ALA A C 1
ATOM 654 O O . ALA A 1 85 ? 2.031 9.062 -6.973 1 97 85 ALA A O 1
ATOM 655 N N . VAL A 1 86 ? 2.988 10.359 -5.41 1 98.06 86 VAL A N 1
ATOM 656 C CA . VAL A 1 86 ? 4.367 10.07 -5.789 1 98.06 86 VAL A CA 1
ATOM 657 C C . VAL A 1 86 ? 5.191 9.758 -4.543 1 98.06 86 VAL A C 1
ATOM 659 O O . VAL A 1 86 ? 4.816 10.141 -3.432 1 98.06 86 VAL A O 1
ATOM 662 N N . THR A 1 87 ? 6.203 9.016 -4.707 1 98.69 87 THR A N 1
ATOM 663 C CA . THR A 1 87 ? 7.227 8.812 -3.686 1 98.69 87 THR A CA 1
ATOM 664 C C . THR A 1 87 ? 8.617 8.758 -4.316 1 98.69 87 THR A C 1
ATOM 666 O O . THR A 1 87 ? 8.75 8.578 -5.527 1 98.69 87 THR A O 1
ATOM 669 N N . VAL A 1 88 ? 9.641 8.992 -3.512 1 98.81 88 VAL A N 1
ATOM 670 C CA . VAL A 1 88 ? 11 9.062 -4.039 1 98.81 88 VAL A CA 1
ATOM 671 C C . VAL A 1 88 ? 11.945 8.273 -3.146 1 98.81 88 VAL A C 1
ATOM 673 O O . VAL A 1 88 ? 12 8.5 -1.935 1 98.81 88 VAL A O 1
ATOM 676 N N . LEU A 1 89 ? 12.617 7.34 -3.758 1 98.88 89 LEU A N 1
ATOM 677 C CA . LEU A 1 89 ? 13.789 6.73 -3.137 1 98.88 89 LEU A CA 1
ATOM 678 C C . LEU A 1 89 ? 15.039 7.57 -3.387 1 98.88 89 LEU A C 1
ATOM 680 O O . LEU A 1 89 ? 15.477 7.711 -4.531 1 98.88 89 LEU A O 1
ATOM 684 N N . ILE A 1 90 ? 15.547 8.133 -2.336 1 98.69 90 ILE A N 1
ATOM 685 C CA . ILE A 1 90 ? 16.75 8.945 -2.424 1 98.69 90 ILE A CA 1
ATOM 686 C C . ILE A 1 90 ? 17.953 8.164 -1.893 1 98.69 90 ILE A C 1
ATOM 688 O O . ILE A 1 90 ? 18.016 7.84 -0.704 1 98.69 90 ILE A O 1
ATOM 692 N N . LEU A 1 91 ? 18.875 7.883 -2.775 1 98.44 91 LEU A N 1
ATOM 693 C CA . LEU A 1 91 ? 20.109 7.195 -2.406 1 98.44 91 LEU A CA 1
ATOM 694 C C . LEU A 1 91 ? 21.297 8.141 -2.492 1 98.44 91 LEU A C 1
ATOM 696 O O . LEU A 1 91 ? 21.609 8.664 -3.564 1 98.44 91 LEU A O 1
ATOM 700 N N . LEU A 1 92 ? 21.906 8.312 -1.327 1 97.75 92 LEU A N 1
ATOM 701 C CA . LEU A 1 92 ? 23.094 9.148 -1.221 1 97.75 92 LEU A CA 1
ATOM 702 C C . LEU A 1 92 ? 24.344 8.305 -0.947 1 97.75 92 LEU A C 1
ATOM 704 O O . LEU A 1 92 ? 24.359 7.516 0.001 1 97.75 92 LEU A O 1
ATOM 708 N N . GLU A 1 93 ? 25.312 8.453 -1.769 1 97.31 93 GLU A N 1
ATOM 709 C CA . GLU A 1 93 ? 26.594 7.766 -1.572 1 97.31 93 GLU A CA 1
ATOM 710 C C . GLU A 1 93 ? 27.594 8.664 -0.873 1 97.31 93 GLU A C 1
ATOM 712 O O . GLU A 1 93 ? 27.812 9.805 -1.292 1 97.31 93 GLU A O 1
ATOM 717 N N . SER A 1 94 ? 28.141 8.148 0.207 1 96.44 94 SER A N 1
ATOM 718 C CA . SER A 1 94 ? 29.172 8.844 0.971 1 96.44 94 SER A CA 1
ATOM 719 C C . SER A 1 94 ? 30.188 7.867 1.543 1 96.44 94 SER A C 1
ATOM 721 O O . SER A 1 94 ? 29.828 6.934 2.264 1 96.44 94 SER A O 1
ATOM 723 N N . ASP A 1 95 ? 31.547 8.039 1.223 1 95.06 95 ASP A N 1
ATOM 724 C CA . ASP A 1 95 ? 32.656 7.246 1.738 1 95.06 95 ASP A CA 1
ATOM 725 C C . ASP A 1 95 ? 32.438 5.754 1.492 1 95.06 95 ASP A C 1
ATOM 727 O O . ASP A 1 95 ? 32.594 4.941 2.406 1 95.06 95 ASP A O 1
ATOM 731 N N . GLY A 1 96 ? 31.891 5.438 0.39 1 94.94 96 GLY A N 1
ATOM 732 C CA . GLY A 1 96 ? 31.766 4.047 -0.02 1 94.94 96 GLY A CA 1
ATOM 733 C C . GLY A 1 96 ? 30.5 3.385 0.513 1 94.94 96 GLY A C 1
ATOM 734 O O . GLY A 1 96 ? 30.281 2.191 0.295 1 94.94 96 GLY A O 1
ATOM 735 N N . GLU A 1 97 ? 29.703 4.199 1.176 1 96.88 97 GLU A N 1
ATOM 736 C CA . GLU A 1 97 ? 28.453 3.664 1.717 1 96.88 97 GLU A CA 1
ATOM 737 C C . GLU A 1 97 ? 27.234 4.359 1.102 1 96.88 97 GLU A C 1
ATOM 739 O O . GLU A 1 97 ? 27.281 5.562 0.83 1 96.88 97 GLU A O 1
ATOM 744 N N . THR A 1 98 ? 26.203 3.59 0.793 1 97.94 98 THR A N 1
ATOM 745 C CA . THR A 1 98 ? 24.969 4.137 0.27 1 97.94 98 THR A CA 1
ATOM 746 C C . THR A 1 98 ? 23.938 4.293 1.383 1 97.94 98 THR A C 1
ATOM 748 O O . THR A 1 98 ? 23.734 3.375 2.182 1 97.94 98 THR A O 1
ATOM 751 N N . TYR A 1 99 ? 23.344 5.496 1.411 1 98.5 99 TYR A N 1
ATOM 752 C CA . TYR A 1 99 ? 22.312 5.801 2.404 1 98.5 99 TYR A CA 1
ATOM 753 C C . TYR A 1 99 ? 20.984 6.125 1.734 1 98.5 99 TYR A C 1
ATOM 755 O O . TYR A 1 99 ? 20.953 6.645 0.616 1 98.5 99 TYR A O 1
ATOM 763 N N . ALA A 1 100 ? 19.938 5.805 2.389 1 98.81 100 ALA A N 1
ATOM 764 C CA . ALA A 1 100 ? 18.578 6.195 1.979 1 98.81 100 ALA A CA 1
ATOM 765 C C . ALA A 1 100 ? 18.016 7.273 2.904 1 98.81 100 ALA A C 1
ATOM 767 O O . ALA A 1 100 ? 18.234 7.234 4.117 1 98.81 100 ALA A O 1
ATOM 768 N N . VAL A 1 101 ? 17.297 8.211 2.369 1 98.69 101 VAL A N 1
ATOM 769 C CA . VAL A 1 101 ? 16.688 9.297 3.131 1 98.69 101 VAL A CA 1
ATOM 770 C C . VAL A 1 101 ? 15.211 8.977 3.379 1 98.69 101 VAL A C 1
ATOM 772 O O . VAL A 1 101 ? 14.453 8.727 2.438 1 98.69 101 VAL A O 1
ATOM 775 N N . LEU A 1 102 ? 14.852 8.938 4.625 1 98.56 102 LEU A N 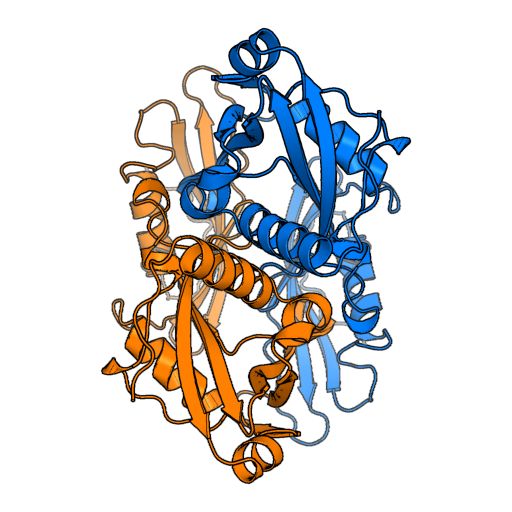1
ATOM 776 C CA . LEU A 1 102 ? 13.477 8.695 5.039 1 98.56 102 LEU A CA 1
ATOM 777 C C . LEU A 1 102 ? 12.93 9.867 5.848 1 98.56 102 LEU A C 1
ATOM 779 O O . LEU A 1 102 ? 13.672 10.789 6.184 1 98.56 102 LEU A O 1
ATOM 783 N N . THR A 1 103 ? 11.664 9.836 6.035 1 97.75 103 THR A N 1
ATOM 784 C CA . THR A 1 103 ? 10.992 10.797 6.906 1 97.75 103 THR A CA 1
ATOM 785 C C . THR A 1 103 ? 10.172 10.07 7.973 1 97.75 103 THR A C 1
ATOM 787 O O . THR A 1 103 ? 9.477 9.094 7.676 1 97.75 103 THR A O 1
ATOM 790 N N . GLU A 1 104 ? 10.344 10.484 9.148 1 95.5 104 GLU A N 1
ATOM 791 C CA . GLU A 1 104 ? 9.477 10.055 10.242 1 95.5 104 GLU A CA 1
ATOM 792 C C . GLU A 1 104 ? 8.266 10.969 10.375 1 95.5 104 GLU A C 1
ATOM 794 O O . GLU A 1 104 ? 8.414 12.188 10.523 1 95.5 104 GLU A O 1
ATOM 799 N N . GLN A 1 105 ? 7.086 10.406 10.305 1 92.88 105 GLN A N 1
ATOM 800 C CA . GLN A 1 105 ? 5.863 11.203 10.305 1 92.88 105 GLN A CA 1
ATOM 801 C C . GLN A 1 105 ? 4.777 10.539 11.141 1 92.88 105 GLN A C 1
ATOM 803 O O . GLN A 1 105 ? 4.676 9.312 11.188 1 92.88 105 GLN A O 1
ATOM 808 N N . ALA A 1 106 ? 4 11.414 11.836 1 93.62 106 ALA A N 1
ATOM 809 C CA . ALA A 1 106 ? 2.797 10.922 12.5 1 93.62 106 ALA A CA 1
ATOM 810 C C . ALA A 1 106 ? 1.713 10.578 11.484 1 93.62 106 ALA A C 1
ATOM 812 O O . ALA A 1 106 ? 1.271 11.445 10.719 1 93.62 106 ALA A O 1
ATOM 813 N N . ARG A 1 107 ? 1.321 9.305 11.5 1 96.25 107 ARG A N 1
ATOM 814 C CA . ARG A 1 107 ? 0.23 8.852 10.641 1 96.25 107 ARG A CA 1
ATOM 815 C C . ARG A 1 107 ? -0.98 8.438 11.477 1 96.25 107 ARG A C 1
ATOM 817 O O . ARG A 1 107 ? -1.056 7.301 11.945 1 96.25 107 ARG A O 1
ATOM 824 N N . VAL A 1 108 ? -1.934 9.297 11.539 1 96.94 108 VAL A N 1
ATOM 825 C CA . VAL A 1 108 ? -3.111 9.117 12.383 1 96.94 108 VAL A CA 1
ATOM 826 C C . VAL A 1 108 ? -3.871 7.863 11.945 1 96.94 108 VAL A C 1
ATOM 828 O O . VAL A 1 108 ? -4.332 7.086 12.789 1 96.94 108 VAL A O 1
ATOM 831 N N . PRO A 1 109 ? -3.992 7.594 10.672 1 98.19 109 PRO A N 1
ATOM 832 C CA . PRO A 1 109 ? -4.746 6.402 10.281 1 98.19 109 PRO A CA 1
ATOM 833 C C . PRO A 1 109 ? -4.188 5.121 10.898 1 98.19 109 PRO A C 1
ATOM 835 O O . PRO A 1 109 ? -4.949 4.219 11.258 1 98.19 109 PRO A O 1
ATOM 838 N N . THR A 1 110 ? -2.893 5.023 11.094 1 97.38 110 THR A N 1
ATOM 839 C CA . THR A 1 110 ? -2.301 3.828 11.68 1 97.38 110 THR A CA 1
ATOM 840 C C . THR A 1 110 ? -2.15 3.986 13.188 1 97.38 110 THR A C 1
ATOM 842 O O . THR A 1 110 ? -1.835 3.023 13.891 1 97.38 110 THR A O 1
ATOM 845 N N . GLY A 1 111 ? -2.279 5.219 13.648 1 97.12 111 GLY A N 1
ATOM 846 C CA . GLY A 1 111 ? -2.066 5.539 15.055 1 97.12 111 GLY A CA 1
ATOM 847 C C . GLY A 1 111 ? -0.604 5.523 15.453 1 97.12 111 GLY A C 1
ATOM 848 O O . GLY A 1 111 ? -0.28 5.488 16.641 1 97.12 111 GLY A O 1
ATOM 849 N N . ARG A 1 112 ? 0.286 5.617 14.484 1 96.12 112 ARG A N 1
ATOM 850 C CA . ARG A 1 112 ? 1.7 5.398 14.766 1 96.12 112 ARG A CA 1
ATOM 851 C C . ARG A 1 112 ? 2.564 6.457 14.086 1 96.12 112 ARG A C 1
ATOM 853 O O . ARG A 1 112 ? 2.111 7.145 13.172 1 96.12 112 ARG A O 1
ATOM 860 N N . ILE A 1 113 ? 3.76 6.566 14.648 1 95 113 ILE A N 1
ATOM 861 C CA . ILE A 1 113 ? 4.84 7.23 13.93 1 95 113 ILE A CA 1
ATOM 862 C C . ILE A 1 113 ? 5.492 6.246 12.953 1 95 113 ILE A C 1
ATOM 864 O O . ILE A 1 113 ? 5.887 5.145 13.344 1 95 113 ILE A O 1
ATOM 868 N N . ILE A 1 114 ? 5.562 6.648 11.695 1 95.31 114 ILE A N 1
ATOM 869 C CA . ILE A 1 114 ? 6.031 5.715 10.672 1 95.31 114 ILE A CA 1
ATOM 870 C C . ILE A 1 114 ? 7.25 6.301 9.961 1 95.31 114 ILE A C 1
ATOM 872 O O . ILE A 1 114 ? 7.273 7.488 9.633 1 95.31 114 ILE A O 1
ATOM 876 N N . LEU A 1 115 ? 8.242 5.465 9.82 1 97.19 115 LEU A N 1
ATOM 877 C CA . LEU A 1 115 ? 9.367 5.781 8.953 1 97.19 115 LEU A CA 1
ATOM 878 C C . LEU A 1 115 ? 9.039 5.477 7.5 1 97.19 115 LEU A C 1
ATOM 880 O O . LEU A 1 115 ? 8.719 4.336 7.156 1 97.19 115 LEU A O 1
ATOM 884 N N . GLU A 1 116 ? 9.109 6.535 6.605 1 97.94 116 GLU A N 1
ATOM 885 C CA . GLU A 1 116 ? 8.617 6.363 5.242 1 97.94 116 GLU A CA 1
ATOM 886 C C . GLU A 1 116 ? 9.531 7.059 4.234 1 97.94 116 GLU A C 1
ATOM 888 O O . GLU A 1 116 ? 10.32 7.926 4.602 1 97.94 116 GLU A O 1
ATOM 893 N N . LEU A 1 117 ? 9.367 6.648 2.988 1 98.69 117 LEU A N 1
ATOM 894 C CA . LEU A 1 117 ? 9.922 7.48 1.927 1 98.69 117 LEU A CA 1
ATOM 895 C C . LEU A 1 117 ? 9.172 8.805 1.824 1 98.69 117 LEU A C 1
ATOM 897 O O . LEU A 1 117 ? 7.965 8.859 2.084 1 98.69 117 LEU A O 1
ATOM 901 N N . PRO A 1 118 ? 9.93 9.875 1.488 1 98.06 118 PRO A N 1
ATOM 902 C CA . PRO A 1 118 ? 9.172 11.086 1.156 1 98.06 118 PRO A CA 1
ATOM 903 C C . PRO A 1 118 ? 8.133 10.852 0.068 1 98.06 118 PRO A C 1
ATOM 905 O O . PRO A 1 118 ? 8.375 10.094 -0.878 1 98.06 118 PRO A O 1
ATOM 908 N N . ALA A 1 119 ? 7.004 11.438 0.227 1 97.56 119 ALA A N 1
ATOM 909 C CA . ALA A 1 119 ? 5.879 11.203 -0.669 1 97.56 119 ALA A CA 1
ATOM 910 C C . ALA A 1 119 ? 4.918 12.383 -0.673 1 97.56 119 ALA A C 1
ATOM 912 O O . ALA A 1 119 ? 5.02 13.281 0.173 1 97.56 119 ALA A O 1
ATOM 913 N N . GLY A 1 120 ? 3.969 12.352 -1.645 1 94.94 120 GLY A N 1
ATOM 914 C CA . GLY A 1 120 ? 2.934 13.375 -1.701 1 94.94 120 GLY A CA 1
ATOM 915 C C . GLY A 1 120 ? 1.845 13.062 -2.711 1 94.94 120 GLY A C 1
ATOM 916 O O . GLY A 1 120 ? 2.082 12.352 -3.688 1 94.94 120 GLY A O 1
ATOM 917 N N . MET A 1 121 ? 0.743 13.578 -2.43 1 93.44 121 MET A N 1
ATOM 918 C CA . MET A 1 121 ? -0.381 13.438 -3.35 1 93.44 121 MET A CA 1
ATOM 919 C C . MET A 1 121 ? -0.309 14.469 -4.465 1 93.44 121 MET A C 1
ATOM 921 O O . MET A 1 121 ? 0.257 15.555 -4.281 1 93.44 121 MET A O 1
ATOM 925 N N . LEU A 1 122 ? -0.882 14.008 -5.57 1 90.31 122 LEU A N 1
ATOM 926 C CA . LEU A 1 122 ? -0.991 14.984 -6.652 1 90.31 122 LEU A CA 1
ATOM 927 C C . LEU A 1 122 ? -2.162 15.93 -6.414 1 90.31 122 LEU A C 1
ATOM 929 O O . LEU A 1 122 ? -3.213 15.516 -5.922 1 90.31 122 LEU A O 1
ATOM 933 N N . ASP A 1 123 ? -1.871 17.219 -6.504 1 73.44 123 ASP A N 1
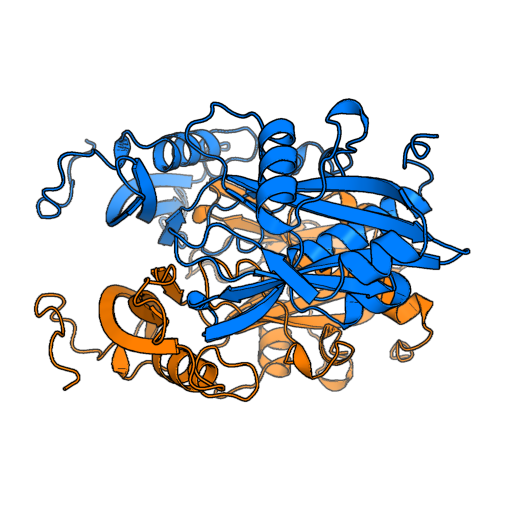ATOM 934 C CA . ASP A 1 123 ? -2.961 18.188 -6.469 1 73.44 123 ASP A CA 1
ATOM 935 C C . ASP A 1 123 ? -3.646 18.281 -7.828 1 73.44 123 ASP A C 1
ATOM 937 O O . ASP A 1 123 ? -3.346 17.516 -8.742 1 73.44 123 ASP A O 1
ATOM 941 N N . ASP A 1 124 ? -4.621 19.156 -7.961 1 58.5 124 ASP A N 1
ATOM 942 C CA . ASP A 1 124 ? -5.336 19.406 -9.211 1 58.5 124 ASP A CA 1
ATOM 943 C C . ASP A 1 124 ? -4.363 19.547 -10.383 1 58.5 124 ASP A C 1
ATOM 945 O O . ASP A 1 124 ? -4.781 19.781 -11.516 1 58.5 124 ASP A O 1
ATOM 949 N N . ASP A 1 125 ? -3.07 19.438 -10.062 1 52.5 125 ASP A N 1
ATOM 950 C CA . ASP A 1 125 ? -2.098 19.891 -11.055 1 52.5 125 ASP A CA 1
ATOM 951 C C . ASP A 1 125 ? -1.92 18.875 -12.172 1 52.5 125 ASP A C 1
ATOM 953 O O . ASP A 1 125 ? -0.935 18.906 -12.906 1 52.5 125 ASP A O 1
ATOM 957 N N . LYS A 1 126 ? -2.846 18.578 -12.828 1 60.94 126 LYS A N 1
ATOM 958 C CA . LYS A 1 126 ? -2.932 18.125 -14.219 1 60.94 126 LYS A CA 1
ATOM 959 C C . LYS A 1 126 ? -1.847 17.109 -14.523 1 60.94 126 LYS A C 1
ATOM 961 O O . LYS A 1 126 ? -1.268 17.109 -15.617 1 60.94 126 LYS A O 1
ATOM 966 N N . GLY A 1 127 ? -1.246 16.281 -13.562 1 73.31 127 GLY A N 1
ATOM 967 C CA . GLY A 1 127 ? -0.48 15.148 -14.062 1 73.31 127 GLY A CA 1
ATOM 968 C C . GLY A 1 127 ? 1.02 15.367 -13.992 1 73.31 127 GLY A C 1
ATOM 969 O O . GLY A 1 127 ? 1.789 14.617 -14.602 1 73.31 127 GLY A O 1
ATOM 970 N N . ASP A 1 128 ? 1.525 16.359 -13.32 1 89.31 128 ASP A N 1
ATOM 971 C CA . ASP A 1 128 ? 2.961 16.594 -13.188 1 89.31 128 ASP A CA 1
ATOM 972 C C . ASP A 1 128 ? 3.549 15.766 -12.047 1 89.31 128 ASP A C 1
ATOM 974 O O . ASP A 1 128 ? 3.885 16.297 -10.992 1 89.31 128 ASP A O 1
ATOM 978 N N . PHE A 1 129 ? 3.914 14.547 -12.352 1 93.38 129 PHE A N 1
ATOM 979 C CA . PHE A 1 129 ? 4.344 13.594 -11.328 1 93.38 129 PHE A CA 1
ATOM 980 C C . PHE A 1 129 ? 5.762 13.891 -10.867 1 93.38 129 PHE A C 1
ATOM 982 O O . PHE A 1 129 ? 6.027 13.969 -9.672 1 93.38 129 PHE A O 1
ATOM 989 N N . VAL A 1 130 ? 6.637 14.133 -11.797 1 95.44 130 VAL A N 1
ATOM 990 C CA . VAL A 1 130 ? 8.031 14.352 -11.43 1 95.44 130 VAL A CA 1
ATOM 991 C C . VAL A 1 130 ? 8.18 15.68 -10.695 1 95.44 130 VAL A C 1
ATOM 993 O O . VAL A 1 130 ? 8.906 15.773 -9.703 1 95.44 130 VAL A O 1
ATOM 996 N N . GLY A 1 131 ? 7.496 16.719 -11.234 1 94.88 131 GLY A N 1
ATOM 997 C CA . GLY A 1 131 ? 7.504 18 -10.539 1 94.88 131 GLY A CA 1
ATOM 998 C C . GLY A 1 131 ? 6.977 17.906 -9.117 1 94.88 131 GLY A C 1
ATOM 999 O O . GLY A 1 131 ? 7.543 18.5 -8.195 1 94.88 131 GLY A O 1
ATOM 1000 N N . THR A 1 132 ? 5.93 17.156 -8.914 1 95.31 132 THR A N 1
ATOM 1001 C CA . THR A 1 132 ? 5.367 16.953 -7.582 1 95.31 132 THR A CA 1
ATOM 1002 C C . THR A 1 132 ? 6.371 16.25 -6.676 1 95.31 132 THR A C 1
ATOM 1004 O O . THR A 1 132 ? 6.574 16.656 -5.527 1 95.31 132 THR A O 1
ATOM 1007 N N . ALA A 1 133 ? 7.035 15.242 -7.227 1 97 133 ALA A N 1
ATOM 1008 C CA . ALA A 1 133 ? 8.023 14.492 -6.453 1 97 133 ALA A CA 1
ATOM 1009 C C . ALA A 1 133 ? 9.141 15.406 -5.953 1 97 133 ALA A C 1
ATOM 1011 O O . ALA A 1 133 ? 9.484 15.391 -4.77 1 97 133 ALA A O 1
ATOM 1012 N N . VAL A 1 134 ? 9.617 16.219 -6.84 1 97.12 134 VAL A N 1
ATOM 1013 C CA . VAL A 1 134 ? 10.719 17.109 -6.516 1 97.12 134 VAL A CA 1
ATOM 1014 C C . VAL A 1 134 ? 10.273 18.109 -5.457 1 97.12 134 VAL A C 1
ATOM 1016 O O . VAL A 1 134 ? 10.984 18.359 -4.48 1 97.12 134 VAL A O 1
ATOM 1019 N N . ARG A 1 135 ? 9.102 18.656 -5.582 1 95.31 135 ARG A N 1
ATOM 1020 C CA . ARG A 1 135 ? 8.578 19.625 -4.629 1 95.31 135 ARG A CA 1
ATOM 1021 C C . ARG A 1 135 ? 8.367 19 -3.258 1 95.31 135 ARG A C 1
ATOM 1023 O O . ARG A 1 135 ? 8.727 19.578 -2.234 1 95.31 135 ARG A O 1
ATOM 1030 N N . GLU A 1 136 ? 7.812 17.797 -3.229 1 95.62 136 GLU A N 1
ATOM 1031 C CA . GLU A 1 136 ? 7.551 17.109 -1.961 1 95.62 136 GLU A CA 1
ATOM 1032 C C . GLU A 1 136 ? 8.852 16.781 -1.229 1 95.62 136 GLU A C 1
ATOM 1034 O O . GLU A 1 136 ? 8.922 16.906 -0.004 1 95.62 136 GLU A O 1
ATOM 1039 N N . VAL A 1 137 ? 9.875 16.359 -1.974 1 97.25 137 VAL A N 1
ATOM 1040 C CA . VAL A 1 137 ? 11.156 16.047 -1.362 1 97.25 137 VAL A CA 1
ATOM 1041 C C . VAL A 1 137 ? 11.742 17.297 -0.717 1 97.25 137 VAL A C 1
ATOM 1043 O O . VAL A 1 137 ? 12.234 17.25 0.415 1 97.25 137 VAL A O 1
ATOM 1046 N N . GLU A 1 138 ? 11.68 18.359 -1.45 1 96.69 138 GLU A N 1
ATOM 1047 C CA . GLU A 1 138 ? 12.211 19.609 -0.882 1 96.69 138 GLU A CA 1
ATOM 1048 C C . GLU A 1 138 ? 11.445 20 0.375 1 96.69 138 GLU A C 1
ATOM 1050 O O . GLU A 1 138 ? 12.047 20.375 1.387 1 96.69 138 GLU A O 1
ATOM 1055 N N . GLU A 1 139 ? 10.18 19.938 0.371 1 95.12 139 GLU A N 1
ATOM 1056 C CA . GLU A 1 139 ? 9.344 20.312 1.511 1 95.12 139 GLU A CA 1
ATOM 1057 C C . GLU A 1 139 ? 9.609 19.391 2.703 1 95.12 139 GLU A C 1
ATOM 1059 O O . GLU A 1 139 ? 9.734 19.859 3.836 1 95.12 139 GLU A O 1
ATOM 1064 N N . GLU A 1 140 ? 9.781 18.062 2.467 1 95.88 140 GLU A N 1
ATOM 1065 C CA . GLU A 1 140 ? 9.797 17.078 3.549 1 95.88 140 GLU A CA 1
ATOM 1066 C C . GLU A 1 140 ? 11.227 16.828 4.039 1 95.88 140 GLU A C 1
ATOM 1068 O O . GLU A 1 140 ? 11.43 16.328 5.141 1 95.88 140 GLU A O 1
ATOM 1073 N N . THR A 1 141 ? 12.266 17.109 3.217 1 96.12 141 THR A N 1
ATOM 1074 C CA . THR A 1 141 ? 13.617 16.734 3.6 1 96.12 141 THR A CA 1
ATOM 1075 C C . THR A 1 141 ? 14.562 17.922 3.494 1 96.12 141 THR A C 1
ATOM 1077 O O . THR A 1 141 ? 15.68 17.891 4.02 1 96.12 141 THR A O 1
ATOM 1080 N N . GLY A 1 142 ? 14.211 18.969 2.762 1 94.81 142 GLY A N 1
ATOM 1081 C CA . GLY A 1 142 ? 15.086 20.094 2.498 1 94.81 142 GLY A CA 1
ATOM 1082 C C . GLY A 1 142 ? 16.047 19.859 1.35 1 94.81 142 GLY A C 1
ATOM 1083 O O . GLY A 1 142 ? 16.781 20.766 0.947 1 94.81 142 GLY A O 1
ATOM 1084 N N . ILE A 1 143 ? 16.047 18.656 0.763 1 95.5 143 ILE A N 1
ATOM 1085 C CA . ILE A 1 143 ? 16.938 18.328 -0.339 1 95.5 143 ILE A CA 1
ATOM 1086 C C . ILE A 1 143 ? 16.375 18.875 -1.646 1 95.5 143 ILE A C 1
ATOM 1088 O O . ILE A 1 143 ? 15.203 18.656 -1.964 1 95.5 143 ILE A O 1
ATOM 1092 N N . LYS A 1 144 ? 17.125 19.594 -2.342 1 94.94 144 LYS A N 1
ATOM 1093 C CA . LYS A 1 144 ? 16.75 20.094 -3.656 1 94.94 144 LYS A CA 1
ATOM 1094 C C . LYS A 1 144 ? 17.219 19.156 -4.766 1 94.94 144 LYS A C 1
ATOM 1096 O O . LYS A 1 144 ? 18.422 19.016 -4.98 1 94.94 144 LYS A O 1
ATOM 1101 N N . LEU A 1 145 ? 16.312 18.594 -5.406 1 95.06 145 LEU A N 1
ATOM 1102 C CA . LEU A 1 145 ? 16.609 17.656 -6.492 1 95.06 145 LEU A CA 1
ATOM 1103 C C . LEU A 1 145 ? 16.391 18.328 -7.848 1 95.06 145 LEU A C 1
ATOM 1105 O O . LEU A 1 145 ? 15.586 19.266 -7.961 1 95.06 145 LEU A O 1
ATOM 1109 N N . LYS A 1 146 ? 17.078 17.875 -8.836 1 93.5 146 LYS A N 1
ATOM 1110 C CA . LYS A 1 146 ? 16.844 18.297 -10.211 1 93.5 146 LYS A CA 1
ATOM 1111 C C . LYS A 1 146 ? 15.961 17.297 -10.953 1 93.5 146 LYS A C 1
ATOM 1113 O O . LYS A 1 146 ? 16.188 16.094 -10.875 1 93.5 146 LYS A O 1
ATOM 1118 N N . LEU A 1 147 ? 15.07 17.844 -11.719 1 93.81 147 LEU A N 1
ATOM 1119 C CA . LEU A 1 147 ? 14.117 17 -12.453 1 93.81 147 LEU A CA 1
ATOM 1120 C C . LEU A 1 147 ? 14.844 16.031 -13.367 1 93.81 147 LEU A C 1
ATOM 1122 O O . LEU A 1 147 ? 14.438 14.867 -13.492 1 93.81 147 LEU A O 1
ATOM 1126 N N . GLU A 1 148 ? 15.938 16.453 -13.945 1 92.81 148 GLU A N 1
ATOM 1127 C CA . GLU A 1 148 ? 16.641 15.68 -14.969 1 92.81 148 GLU A CA 1
ATOM 1128 C C . GLU A 1 148 ? 17.391 14.492 -14.359 1 92.81 148 GLU A C 1
ATOM 1130 O O . GLU A 1 148 ? 17.781 13.578 -15.078 1 92.81 148 GLU A O 1
ATOM 1135 N N . ASP A 1 149 ? 17.531 14.508 -13.07 1 94.75 149 ASP A N 1
ATOM 1136 C CA . ASP A 1 149 ? 18.297 13.461 -12.406 1 94.75 149 ASP A CA 1
ATOM 1137 C C . ASP A 1 149 ? 17.375 12.359 -11.875 1 94.75 149 ASP A C 1
ATOM 1139 O O . ASP A 1 149 ? 17.844 11.367 -11.32 1 94.75 149 ASP A O 1
ATOM 1143 N N . MET A 1 150 ? 16.109 12.555 -12.133 1 96.81 150 MET A N 1
ATOM 1144 C CA . MET A 1 150 ? 15.125 11.625 -11.578 1 96.81 150 MET A CA 1
ATOM 1145 C C . MET A 1 150 ? 14.906 10.445 -12.523 1 96.81 150 MET A C 1
ATOM 1147 O O . MET A 1 150 ? 14.859 10.625 -13.742 1 96.81 150 MET A O 1
ATOM 1151 N N . VAL A 1 151 ? 14.82 9.242 -11.961 1 97.56 151 VAL A N 1
ATOM 1152 C CA . VAL A 1 151 ? 14.477 8.031 -12.703 1 97.56 151 VAL A CA 1
ATOM 1153 C C . VAL A 1 151 ? 13.117 7.512 -12.242 1 97.56 151 VAL A C 1
ATOM 1155 O O . VAL A 1 151 ? 12.891 7.352 -11.039 1 97.56 151 VAL A O 1
ATOM 1158 N N . ASP A 1 152 ? 12.234 7.285 -13.148 1 97.75 152 ASP A N 1
ATOM 1159 C CA . ASP A 1 152 ? 10.945 6.695 -12.812 1 97.75 152 ASP A CA 1
ATOM 1160 C C . ASP A 1 152 ? 11.039 5.172 -12.75 1 97.75 152 ASP A C 1
ATOM 1162 O O . ASP A 1 152 ? 11.008 4.5 -13.781 1 97.75 152 ASP A O 1
ATOM 1166 N N . LEU A 1 153 ? 11.094 4.617 -11.516 1 98.38 153 LEU A N 1
ATOM 1167 C CA . LEU A 1 153 ? 11.219 3.174 -11.336 1 98.38 153 LEU A CA 1
ATOM 1168 C C . LEU A 1 153 ? 9.969 2.455 -11.828 1 98.38 153 LEU A C 1
ATOM 1170 O O . LEU A 1 153 ? 10.047 1.337 -12.344 1 98.38 153 LEU A O 1
ATOM 1174 N N . THR A 1 154 ? 8.797 3.092 -11.711 1 98.19 154 THR A N 1
ATOM 1175 C CA . THR A 1 154 ? 7.543 2.451 -12.086 1 98.19 154 THR A CA 1
ATOM 1176 C C . THR A 1 154 ? 7.422 2.35 -13.609 1 98.19 154 THR A C 1
ATOM 1178 O O . THR A 1 154 ? 6.609 1.578 -14.117 1 98.19 154 THR A O 1
ATOM 1181 N N . ALA A 1 155 ? 8.234 3.123 -14.336 1 97.44 155 ALA A N 1
ATOM 1182 C CA . ALA A 1 155 ? 8.227 3.061 -15.797 1 97.44 155 ALA A CA 1
ATOM 1183 C C . ALA A 1 155 ? 8.766 1.72 -16.281 1 97.44 155 ALA A C 1
ATOM 1185 O O . ALA A 1 155 ? 8.578 1.357 -17.453 1 97.44 155 ALA A O 1
ATOM 1186 N N . PHE A 1 156 ? 9.445 0.961 -15.398 1 97.94 156 PHE A N 1
ATOM 1187 C CA . PHE A 1 156 ? 10.016 -0.326 -15.781 1 97.94 156 PHE A CA 1
ATOM 1188 C C . PHE A 1 156 ? 8.977 -1.435 -15.664 1 97.94 156 PHE A C 1
ATOM 1190 O O . PHE A 1 156 ? 9.211 -2.562 -16.094 1 97.94 156 PHE A O 1
ATOM 1197 N N . LEU A 1 157 ? 7.82 -1.159 -15.023 1 97.88 157 LEU A N 1
ATOM 1198 C CA . LEU A 1 157 ? 6.73 -2.127 -14.977 1 97.88 157 LEU A CA 1
ATOM 1199 C C . LEU A 1 157 ? 6.109 -2.322 -16.359 1 97.88 157 LEU A C 1
ATOM 1201 O O . LEU A 1 157 ? 6.266 -1.472 -17.234 1 97.88 157 LEU A O 1
ATOM 1205 N N . ASP A 1 158 ? 5.457 -3.457 -16.516 1 96.81 158 ASP A N 1
ATOM 1206 C CA . ASP A 1 158 ? 4.746 -3.693 -17.766 1 96.81 158 ASP A CA 1
ATOM 1207 C C . ASP A 1 158 ? 3.637 -2.666 -17.969 1 96.81 158 ASP A C 1
ATOM 1209 O O . ASP A 1 158 ? 3.01 -2.223 -17 1 96.81 158 ASP A O 1
ATOM 1213 N N . SER A 1 159 ? 3.316 -2.391 -19.219 1 94.56 159 SER A N 1
ATOM 1214 C CA . SER A 1 159 ? 2.312 -1.388 -19.562 1 94.56 159 SER A CA 1
ATOM 1215 C C . SER A 1 159 ? 0.941 -1.77 -19 1 94.56 159 SER A C 1
ATOM 1217 O O . SER A 1 159 ? 0.13 -0.898 -18.688 1 94.56 159 SER A O 1
ATOM 1219 N N . SER A 1 160 ? 0.707 -2.996 -18.828 1 91.62 160 SER A N 1
ATOM 1220 C CA . SER A 1 160 ? -0.573 -3.482 -18.328 1 91.62 160 SER A CA 1
ATOM 1221 C C . SER A 1 160 ? -0.8 -3.043 -16.875 1 91.62 160 SER A C 1
ATOM 1223 O O . SER A 1 160 ? -1.931 -3.068 -16.391 1 91.62 160 SER A O 1
ATOM 1225 N N . THR A 1 161 ? 0.27 -2.625 -16.203 1 94.25 161 THR A N 1
ATOM 1226 C CA . THR A 1 161 ? 0.167 -2.18 -14.828 1 94.25 161 THR A CA 1
ATOM 1227 C C . THR A 1 161 ? -0.171 -0.693 -14.758 1 94.25 161 THR A C 1
ATOM 1229 O O . THR A 1 161 ? -0.365 -0.143 -13.672 1 94.25 161 THR A O 1
ATOM 1232 N N . GLY A 1 162 ? -0.19 -0.041 -15.914 1 92.56 162 GLY A N 1
ATOM 1233 C CA . GLY A 1 162 ? -0.295 1.409 -15.922 1 92.56 162 GLY A CA 1
ATOM 1234 C C . GLY A 1 162 ? 0.955 2.102 -15.414 1 92.56 162 GLY A C 1
ATOM 1235 O O . GLY A 1 162 ? 0.956 3.316 -15.203 1 92.56 162 GLY A O 1
ATOM 1236 N N . CYS A 1 163 ? 2.006 1.312 -15.141 1 95.94 163 CYS A N 1
ATOM 1237 C CA . CYS A 1 163 ? 3.26 1.817 -14.594 1 95.94 163 CYS A CA 1
ATOM 1238 C C . CYS A 1 163 ? 3.023 2.539 -13.273 1 95.94 163 CYS A C 1
ATOM 1240 O O . CYS A 1 163 ? 3.527 3.645 -13.062 1 95.94 163 CYS A O 1
ATOM 1242 N N . ARG A 1 164 ? 2.156 1.945 -12.531 1 94.06 164 ARG A N 1
ATOM 1243 C CA . ARG A 1 164 ? 1.815 2.453 -11.203 1 94.06 164 ARG A CA 1
ATOM 1244 C C . ARG A 1 164 ? 1.875 1.345 -10.164 1 94.06 164 ARG A C 1
ATOM 1246 O O . ARG A 1 164 ? 1.956 0.164 -10.508 1 94.06 164 ARG A O 1
ATOM 1253 N N . PHE A 1 165 ? 1.91 1.818 -9.023 1 93.81 165 PHE A N 1
ATOM 1254 C CA . PHE A 1 165 ? 1.877 0.966 -7.844 1 93.81 165 PHE A CA 1
ATOM 1255 C C . PHE A 1 165 ? 0.59 1.184 -7.055 1 93.81 165 PHE A C 1
ATOM 1257 O O . PHE A 1 165 ? 0.23 2.322 -6.746 1 93.81 165 PHE A O 1
ATOM 1264 N N . PHE A 1 166 ? -0.186 0.044 -6.789 1 97.69 166 PHE A N 1
ATOM 1265 C CA . PHE A 1 166 ? -1.438 0.14 -6.047 1 97.69 166 PHE A CA 1
ATOM 1266 C C . PHE A 1 166 ? -1.266 -0.383 -4.625 1 97.69 166 PHE A C 1
ATOM 1268 O O . PHE A 1 166 ? -1.202 -1.595 -4.406 1 97.69 166 PHE A O 1
ATOM 1275 N N . PRO A 1 167 ? -1.269 0.474 -3.668 1 97.81 167 PRO A N 1
ATOM 1276 C CA . PRO A 1 167 ? -0.997 0.049 -2.293 1 97.81 167 PRO A CA 1
ATOM 1277 C C . PRO A 1 167 ? -2.113 -0.813 -1.71 1 97.81 167 PRO A C 1
ATOM 1279 O O . PRO A 1 167 ? -1.842 -1.837 -1.076 1 97.81 167 PRO A O 1
ATOM 1282 N N . SER A 1 168 ? -3.346 -0.442 -1.905 1 97.44 168 SER A N 1
ATOM 1283 C CA . SER A 1 168 ? -4.48 -1.111 -1.28 1 97.44 168 SER A CA 1
ATOM 1284 C C . SER A 1 168 ? -5.68 -1.165 -2.223 1 97.44 168 SER A C 1
ATOM 1286 O O . SER A 1 168 ? -6.727 -0.579 -1.939 1 97.44 168 SER A O 1
ATOM 1288 N N . PRO A 1 169 ? -5.57 -1.98 -3.248 1 96.81 169 PRO A N 1
ATOM 1289 C CA . PRO A 1 169 ? -6.582 -1.943 -4.305 1 96.81 169 PRO A CA 1
ATOM 1290 C C . PRO A 1 169 ? -7.938 -2.475 -3.844 1 96.81 169 PRO A C 1
ATOM 1292 O O . PRO A 1 169 ? -8.945 -2.27 -4.52 1 96.81 169 PRO A O 1
ATOM 1295 N N . GLY A 1 170 ? -8.016 -3.125 -2.783 1 95.31 170 GLY A N 1
ATOM 1296 C CA . GLY A 1 170 ? -9.281 -3.635 -2.279 1 95.31 170 GLY A CA 1
ATOM 1297 C C . GLY A 1 170 ? -10.141 -2.564 -1.64 1 95.31 170 GLY A C 1
ATOM 1298 O O . GLY A 1 170 ? -11.344 -2.77 -1.429 1 95.31 170 GLY A O 1
ATOM 1299 N N . GLY A 1 171 ? -9.539 -1.399 -1.353 1 97.12 171 GLY A N 1
ATOM 1300 C CA . GLY A 1 171 ? -10.32 -0.392 -0.656 1 97.12 171 GLY A CA 1
ATOM 1301 C C . GLY A 1 171 ? -10.062 1.017 -1.157 1 97.12 171 GLY A C 1
ATOM 1302 O O . GLY A 1 171 ? -10.844 1.932 -0.879 1 97.12 171 GLY A O 1
ATOM 1303 N N . CYS A 1 172 ? -8.992 1.17 -1.861 1 97.81 172 CYS A N 1
ATOM 1304 C CA . CYS A 1 172 ? -8.531 2.52 -2.172 1 97.81 172 CYS A CA 1
ATOM 1305 C C . CYS A 1 172 ? -8.086 2.623 -3.625 1 97.81 172 CYS A C 1
ATOM 1307 O O . CYS A 1 172 ? -7.512 1.682 -4.172 1 97.81 172 CYS A O 1
ATOM 1309 N N . ASP A 1 173 ? -8.297 3.816 -4.215 1 97.12 173 ASP A N 1
ATOM 1310 C CA . ASP A 1 173 ? -7.949 4.043 -5.617 1 97.12 173 ASP A CA 1
ATOM 1311 C C . ASP A 1 173 ? -6.504 4.504 -5.754 1 97.12 173 ASP A C 1
ATOM 1313 O O . ASP A 1 173 ? -6.016 4.711 -6.867 1 97.12 173 ASP A O 1
ATOM 1317 N N . GLU A 1 174 ? -5.84 4.703 -4.684 1 97.38 174 GLU A N 1
ATOM 1318 C CA . GLU A 1 174 ? -4.5 5.285 -4.684 1 97.38 174 GLU A CA 1
ATOM 1319 C C . GLU A 1 174 ? -3.582 4.559 -5.664 1 97.38 174 GLU A C 1
ATOM 1321 O O . GLU A 1 174 ? -3.549 3.326 -5.691 1 97.38 174 GLU A O 1
ATOM 1326 N N . GLU A 1 175 ? -2.936 5.285 -6.496 1 96.5 175 GLU A N 1
ATOM 1327 C CA . GLU A 1 175 ? -1.886 4.809 -7.391 1 96.5 175 GLU A CA 1
ATOM 1328 C C . GLU A 1 175 ? -0.627 5.664 -7.273 1 96.5 175 GLU A C 1
ATOM 1330 O O . GLU A 1 175 ? -0.707 6.895 -7.262 1 96.5 175 GLU A O 1
ATOM 1335 N N . ILE A 1 176 ? 0.507 5.074 -7.164 1 97.94 176 ILE A N 1
ATOM 1336 C CA . ILE A 1 176 ? 1.716 5.809 -6.805 1 97.94 176 ILE A CA 1
ATOM 1337 C C . ILE A 1 176 ? 2.791 5.586 -7.863 1 97.94 176 ILE A C 1
ATOM 1339 O O . ILE A 1 176 ? 3.002 4.457 -8.32 1 97.94 176 ILE A O 1
ATOM 1343 N N . SER A 1 177 ? 3.422 6.648 -8.289 1 98.06 177 SER A N 1
ATOM 1344 C CA . SER A 1 177 ? 4.672 6.574 -9.031 1 98.06 177 SER A CA 1
ATOM 1345 C C . SER A 1 177 ? 5.875 6.602 -8.102 1 98.06 177 SER A C 1
ATOM 1347 O O . SER A 1 177 ? 5.914 7.387 -7.152 1 98.06 177 SER A O 1
ATOM 1349 N N . ILE A 1 178 ? 6.809 5.746 -8.359 1 98.69 178 ILE A N 1
ATOM 1350 C CA . ILE A 1 178 ? 8.016 5.66 -7.551 1 98.69 178 ILE A CA 1
ATOM 1351 C C . ILE A 1 178 ? 9.211 6.18 -8.352 1 98.69 178 ILE A C 1
ATOM 1353 O O . ILE A 1 178 ? 9.555 5.629 -9.398 1 98.69 178 ILE A O 1
ATOM 1357 N N . PHE A 1 179 ? 9.852 7.164 -7.816 1 98.62 179 PHE A N 1
ATOM 1358 C CA . PHE A 1 179 ? 11.031 7.734 -8.453 1 98.62 179 PHE A CA 1
ATOM 1359 C C . PHE A 1 179 ? 12.289 7.41 -7.656 1 98.62 179 PHE A C 1
ATOM 1361 O O . PHE A 1 179 ? 12.211 7.086 -6.469 1 98.62 179 PHE A O 1
ATOM 1368 N N . LEU A 1 180 ? 13.383 7.48 -8.344 1 98.62 180 LEU A N 1
ATOM 1369 C CA . LEU A 1 180 ? 14.703 7.254 -7.77 1 98.62 180 LEU A CA 1
ATOM 1370 C C . LEU A 1 180 ? 15.617 8.445 -8.031 1 98.62 180 LEU A C 1
ATOM 1372 O O . LEU A 1 180 ? 15.641 8.992 -9.141 1 98.62 180 LEU A O 1
ATOM 1376 N N . TYR A 1 181 ? 16.219 8.875 -7.008 1 98.19 181 TYR A N 1
ATOM 1377 C CA . TYR A 1 181 ? 17.344 9.797 -7.113 1 98.19 181 TYR A CA 1
ATOM 1378 C C . TYR A 1 181 ? 18.609 9.188 -6.52 1 98.19 181 TYR A C 1
ATOM 1380 O O . TYR A 1 181 ? 18.578 8.578 -5.445 1 98.19 181 TYR A O 1
ATOM 1388 N N . ARG A 1 182 ? 19.734 9.336 -7.223 1 96.94 182 ARG A N 1
ATOM 1389 C CA . ARG A 1 182 ? 21.047 8.914 -6.75 1 96.94 182 ARG A CA 1
ATOM 1390 C C . ARG A 1 182 ? 22.047 10.062 -6.828 1 96.94 182 ARG A C 1
ATOM 1392 O O . ARG A 1 182 ? 22.125 10.766 -7.84 1 96.94 182 ARG A O 1
ATOM 1399 N N . GLY A 1 183 ? 22.734 10.211 -5.699 1 95.38 183 GLY A N 1
ATOM 1400 C CA . GLY A 1 183 ? 23.75 11.258 -5.691 1 95.38 183 GLY A CA 1
ATOM 1401 C C . GLY A 1 183 ? 24.875 10.977 -4.719 1 95.38 183 GLY A C 1
ATOM 1402 O O . GLY A 1 183 ? 24.734 10.172 -3.797 1 95.38 183 GLY A O 1
ATOM 1403 N N . ARG A 1 184 ? 26.094 11.68 -5.012 1 95.44 184 ARG A N 1
ATOM 1404 C CA . ARG A 1 184 ? 27.234 11.656 -4.105 1 95.44 184 ARG A CA 1
ATOM 1405 C C . ARG A 1 184 ? 27.281 12.906 -3.23 1 95.44 184 ARG A C 1
ATOM 1407 O O . ARG A 1 184 ? 27.047 14.016 -3.715 1 95.44 184 ARG A O 1
ATOM 1414 N N . VAL A 1 185 ? 27.453 12.586 -1.951 1 95.44 185 VAL A N 1
ATOM 1415 C CA . VAL A 1 185 ? 27.516 13.711 -1.024 1 95.44 185 VAL A CA 1
ATOM 1416 C C . VAL A 1 185 ? 28.656 13.508 -0.034 1 95.44 185 VAL A C 1
ATOM 1418 O O . VAL A 1 185 ? 29.141 12.391 0.143 1 95.44 185 VAL A O 1
ATOM 1421 N N . ASP A 1 186 ? 29.031 14.625 0.576 1 95.44 186 ASP A N 1
ATOM 1422 C CA . ASP A 1 186 ? 30.016 14.547 1.663 1 95.44 186 ASP A CA 1
ATOM 1423 C C . ASP A 1 186 ? 29.375 13.992 2.934 1 95.44 186 ASP A C 1
ATOM 1425 O O . ASP A 1 186 ? 28.156 14.117 3.127 1 95.44 186 ASP A O 1
ATOM 1429 N N . LYS A 1 187 ? 30.188 13.461 3.754 1 95.06 187 LYS A N 1
ATOM 1430 C CA . LYS A 1 187 ? 29.734 12.867 5.004 1 95.06 187 LYS A CA 1
ATOM 1431 C C . LYS A 1 187 ? 28.984 13.891 5.863 1 95.06 187 LYS A C 1
ATOM 1433 O O . LYS A 1 187 ? 28.031 13.547 6.562 1 95.06 187 LYS A O 1
ATOM 1438 N N . GLU A 1 188 ? 29.391 15.102 5.738 1 95.19 188 GLU A N 1
ATOM 1439 C CA . GLU A 1 188 ? 28.797 16.172 6.531 1 95.19 188 GLU A CA 1
ATOM 1440 C C . GLU A 1 188 ? 27.312 16.359 6.172 1 95.19 188 GLU A C 1
ATOM 1442 O O . GLU A 1 188 ? 26.5 16.688 7.031 1 95.19 188 GLU A O 1
ATOM 1447 N N . ILE A 1 189 ? 26.953 16.141 4.984 1 94.06 189 ILE A N 1
ATOM 1448 C CA . ILE A 1 189 ? 25.578 16.281 4.523 1 94.06 189 ILE A CA 1
ATOM 1449 C C . ILE A 1 189 ? 24.703 15.195 5.152 1 94.06 189 ILE A C 1
ATOM 1451 O O . ILE A 1 189 ? 23.578 15.461 5.578 1 94.06 189 ILE A O 1
ATOM 1455 N N . ILE A 1 190 ? 25.266 14.023 5.227 1 95.19 190 ILE A N 1
ATOM 1456 C CA . ILE A 1 190 ? 24.562 12.906 5.848 1 95.19 190 ILE A CA 1
ATOM 1457 C C . ILE A 1 190 ? 24.234 13.25 7.301 1 95.19 190 ILE A C 1
ATOM 1459 O O . ILE A 1 190 ? 23.109 13.078 7.754 1 95.19 190 ILE A O 1
ATOM 1463 N N . THR A 1 191 ? 25.203 13.766 7.953 1 94.69 191 THR A N 1
ATOM 1464 C CA . THR A 1 191 ? 25.062 14.117 9.359 1 94.69 191 THR A CA 1
ATOM 1465 C C . THR A 1 191 ? 24.047 15.242 9.539 1 94.69 191 THR A C 1
ATOM 1467 O O . THR A 1 191 ? 23.25 15.227 10.484 1 94.69 191 THR A O 1
ATOM 1470 N N . GLN A 1 192 ? 24.062 16.172 8.656 1 94.62 192 GLN A N 1
ATOM 1471 C CA . GLN A 1 192 ? 23.172 17.328 8.734 1 94.62 192 GLN A CA 1
ATOM 1472 C C . GLN A 1 192 ? 21.719 16.922 8.453 1 94.62 192 GLN A C 1
ATOM 1474 O O . GLN A 1 192 ? 20.797 17.484 9.023 1 94.62 192 GLN A O 1
ATOM 1479 N N . LEU A 1 193 ? 21.578 16 7.609 1 95.06 193 LEU A N 1
ATOM 1480 C CA . LEU A 1 193 ? 20.234 15.555 7.23 1 95.06 193 LEU A CA 1
ATOM 1481 C C . LEU A 1 193 ? 19.594 14.758 8.359 1 95.06 193 LEU A C 1
ATOM 1483 O O . LEU A 1 193 ? 18.406 14.93 8.641 1 95.06 193 LEU A O 1
ATOM 1487 N N . HIS A 1 194 ? 20.391 13.93 8.984 1 94 194 HIS A N 1
ATOM 1488 C CA . HIS A 1 194 ? 19.859 13.047 10.008 1 94 194 HIS A CA 1
ATOM 1489 C C . HIS A 1 194 ? 19.328 13.844 11.203 1 94 194 HIS A C 1
ATOM 1491 O O . HIS A 1 194 ? 20.078 14.57 11.852 1 94 194 HIS A O 1
ATOM 1497 N N . GLY A 1 195 ? 18.016 13.711 11.453 1 91.94 195 GLY A N 1
ATOM 1498 C CA . GLY A 1 195 ? 17.406 14.367 12.602 1 91.94 195 GLY A CA 1
ATOM 1499 C C . GLY A 1 195 ? 16.828 15.734 12.281 1 91.94 195 GLY A C 1
ATOM 1500 O O . GLY A 1 195 ? 16.172 16.344 13.125 1 91.94 195 GLY A O 1
ATOM 1501 N N . LYS A 1 196 ? 17.078 16.156 11.109 1 92.31 196 LYS A N 1
ATOM 1502 C CA . LYS A 1 196 ? 16.547 17.453 10.695 1 92.31 196 LYS A CA 1
ATOM 1503 C C . LYS A 1 196 ? 15.023 17.469 10.773 1 92.31 196 LYS A C 1
ATOM 1505 O O . LYS A 1 196 ? 14.367 16.5 10.391 1 92.31 196 LYS A O 1
ATOM 1510 N N . GLU A 1 197 ? 14.539 18.5 11.36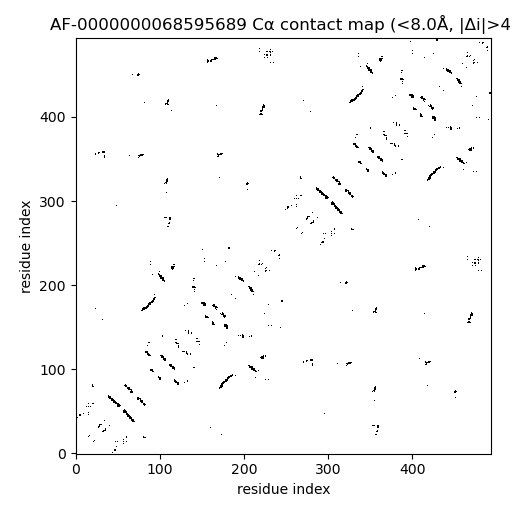7 1 90.38 197 GLU A N 1
ATOM 1511 C CA . GLU A 1 197 ? 13.086 18.688 11.414 1 90.38 197 GLU A CA 1
ATOM 1512 C C . GLU A 1 197 ? 12.609 19.547 10.25 1 90.38 197 GLU A C 1
ATOM 1514 O O . GLU A 1 197 ? 13.211 20.562 9.93 1 90.38 197 GLU A O 1
ATOM 1519 N N . THR A 1 198 ? 11.602 19.031 9.555 1 89.88 198 THR A N 1
ATOM 1520 C CA . THR A 1 198 ? 11.078 19.688 8.359 1 89.88 198 THR A CA 1
ATOM 1521 C C . THR A 1 198 ? 9.562 19.578 8.305 1 89.88 198 THR A C 1
ATOM 1523 O O . THR A 1 198 ? 8.922 19.25 9.305 1 89.88 198 THR A O 1
ATOM 1526 N N . GLY A 1 199 ? 8.992 19.922 7.137 1 82.56 199 GLY A N 1
ATOM 1527 C CA . GLY A 1 199 ? 7.551 19.844 6.961 1 82.56 199 GLY A CA 1
ATOM 1528 C C . GLY A 1 199 ? 6.863 21.188 7.105 1 82.56 199 GLY A C 1
ATOM 1529 O O . GLY A 1 199 ? 7.461 22.156 7.598 1 82.56 199 GLY A O 1
ATOM 1530 N N . LEU A 1 200 ? 5.68 21.203 6.633 1 78 200 LEU A N 1
ATOM 1531 C CA . LEU A 1 200 ? 4.871 22.406 6.754 1 78 200 LEU A CA 1
ATOM 1532 C C . LEU A 1 200 ? 4.203 22.484 8.125 1 78 200 LEU A C 1
ATOM 1534 O O . LEU A 1 200 ? 3.094 21.984 8.305 1 78 200 LEU A O 1
ATOM 1538 N N . ARG A 1 201 ? 4.762 23.188 8.992 1 73.38 201 ARG A N 1
ATOM 1539 C CA . ARG A 1 201 ? 4.297 23.266 10.375 1 73.38 201 ARG A CA 1
ATOM 1540 C C . ARG A 1 201 ? 2.891 23.844 10.445 1 73.38 201 ARG A C 1
ATOM 1542 O O . ARG A 1 201 ? 2.082 23.422 11.273 1 73.38 201 ARG A O 1
ATOM 1549 N N . ASP A 1 202 ? 2.623 24.672 9.523 1 75.12 202 ASP A N 1
ATOM 1550 C CA . ASP A 1 202 ? 1.305 25.297 9.5 1 75.12 202 ASP A CA 1
ATOM 1551 C C . ASP A 1 202 ? 0.22 24.266 9.164 1 75.12 202 ASP A C 1
ATOM 1553 O O . ASP A 1 202 ? -0.958 24.484 9.453 1 75.12 202 ASP A O 1
ATOM 1557 N N . HIS A 1 203 ? 0.695 23.219 8.672 1 74.38 203 HIS A N 1
ATOM 1558 C CA . HIS A 1 203 ? -0.268 22.188 8.312 1 74.38 203 HIS A CA 1
ATOM 1559 C C . HIS A 1 203 ? -0.206 21.016 9.281 1 74.38 203 HIS A C 1
ATOM 1561 O O . HIS A 1 203 ? -0.775 19.953 9.016 1 74.38 203 HIS A O 1
ATOM 1567 N N . GLY A 1 204 ? 0.562 21.25 10.359 1 74.12 204 GLY A N 1
ATOM 1568 C CA . GLY A 1 204 ? 0.654 20.203 11.359 1 74.12 204 GLY A CA 1
ATOM 1569 C C . GLY A 1 204 ? 1.532 19.047 10.93 1 74.12 204 GLY A C 1
ATOM 1570 O O . GLY A 1 204 ? 1.406 17.938 11.453 1 74.12 204 GLY A O 1
ATOM 1571 N N . GLU A 1 205 ? 2.287 19.297 9.93 1 77.62 205 GLU A N 1
ATOM 1572 C CA . GLU A 1 205 ? 3.193 18.266 9.453 1 77.62 205 GLU A CA 1
ATOM 1573 C C . GLU A 1 205 ? 4.52 18.297 10.211 1 77.62 205 GLU A C 1
ATOM 1575 O O . GLU A 1 205 ? 5.344 19.188 9.977 1 77.62 205 GLU A O 1
ATOM 1580 N N . LEU A 1 206 ? 4.684 17.391 11.141 1 81.88 206 LEU A N 1
ATOM 1581 C CA . LEU A 1 206 ? 5.906 17.219 11.922 1 81.88 206 LEU A CA 1
ATOM 1582 C C . LEU A 1 206 ? 6.75 16.078 11.375 1 81.88 206 LEU A C 1
ATOM 1584 O O . LEU A 1 206 ? 6.453 14.898 11.625 1 81.88 206 LEU A O 1
ATOM 1588 N N . ILE A 1 207 ? 7.75 16.531 10.625 1 91.31 207 ILE A N 1
ATOM 1589 C CA . ILE A 1 207 ? 8.562 15.531 9.93 1 91.31 207 ILE A CA 1
ATOM 1590 C C . ILE A 1 207 ? 9.992 15.57 10.461 1 91.31 207 ILE A C 1
ATOM 1592 O O . ILE A 1 207 ? 10.547 16.656 10.688 1 91.31 207 ILE A O 1
ATOM 1596 N N . LYS A 1 208 ? 10.461 14.492 10.805 1 94.19 208 LYS A N 1
ATOM 1597 C CA . LYS A 1 208 ? 11.883 14.336 11.125 1 94.19 208 LYS A CA 1
ATOM 1598 C C . LYS A 1 208 ? 12.594 13.492 10.07 1 94.19 208 LYS A C 1
ATOM 1600 O O . LYS A 1 208 ? 12.164 12.383 9.758 1 94.19 208 LYS A O 1
ATOM 1605 N N . VAL A 1 209 ? 13.672 14.031 9.57 1 97.88 209 VAL A N 1
ATOM 1606 C CA . VAL A 1 209 ? 14.422 13.328 8.531 1 97.88 209 VAL A CA 1
ATOM 1607 C C . VAL A 1 209 ? 15.312 12.266 9.172 1 97.88 209 VAL A C 1
ATOM 1609 O O . VAL A 1 209 ? 15.93 12.5 10.219 1 97.88 209 VAL A O 1
ATOM 1612 N N . ARG A 1 210 ? 15.367 11.133 8.57 1 97.81 210 ARG A N 1
ATOM 1613 C CA . ARG A 1 210 ? 16.219 10.023 8.977 1 97.81 210 ARG A CA 1
ATOM 1614 C C . ARG A 1 210 ? 17.047 9.508 7.801 1 97.81 210 ARG A C 1
ATOM 1616 O O . ARG A 1 210 ? 16.531 9.391 6.684 1 97.81 210 ARG A O 1
ATOM 1623 N N . VAL A 1 211 ? 18.266 9.305 8.07 1 98.12 211 VAL A N 1
ATOM 1624 C CA . VAL A 1 211 ? 19.141 8.695 7.082 1 98.12 211 VAL A CA 1
ATOM 1625 C C . VAL A 1 211 ? 19.594 7.316 7.566 1 98.12 211 VAL A C 1
ATOM 1627 O O . VAL A 1 211 ? 20.078 7.172 8.688 1 98.12 211 VAL A O 1
ATOM 1630 N N . VAL A 1 212 ? 19.359 6.301 6.707 1 98 212 VAL A N 1
ATOM 1631 C CA . VAL A 1 212 ? 19.703 4.938 7.102 1 98 212 VAL A CA 1
ATOM 1632 C C . VAL A 1 212 ? 20.562 4.293 6.016 1 98 212 VAL A C 1
ATOM 1634 O O . VAL A 1 212 ? 20.406 4.594 4.828 1 98 212 VAL A O 1
ATOM 1637 N N . PRO A 1 213 ? 21.516 3.406 6.434 1 98.25 213 PRO A N 1
ATOM 1638 C CA . PRO A 1 213 ? 22.188 2.639 5.383 1 98.25 213 PRO A CA 1
ATOM 1639 C C . PRO A 1 213 ? 21.219 1.874 4.492 1 98.25 213 PRO A C 1
ATOM 1641 O O . PRO A 1 213 ? 20.266 1.262 4.988 1 98.25 213 PRO A O 1
ATOM 1644 N N . TYR A 1 214 ? 21.469 1.924 3.184 1 98.5 214 TYR A N 1
ATOM 1645 C CA . TYR A 1 214 ? 20.562 1.271 2.238 1 98.5 214 TYR A CA 1
ATOM 1646 C C . TYR A 1 214 ? 20.438 -0.215 2.551 1 98.5 214 TYR A C 1
ATOM 1648 O O . TYR A 1 214 ? 19.344 -0.778 2.465 1 98.5 214 TYR A O 1
ATOM 1656 N N . LYS A 1 215 ? 21.484 -0.824 2.943 1 97.44 215 LYS A N 1
ATOM 1657 C CA . LYS A 1 215 ? 21.484 -2.26 3.207 1 97.44 215 LYS A CA 1
ATOM 1658 C C . LYS A 1 215 ? 20.516 -2.613 4.328 1 97.44 215 LYS A C 1
ATOM 1660 O O . LYS A 1 215 ? 20.078 -3.762 4.441 1 97.44 215 LYS A O 1
ATOM 1665 N N . LYS A 1 216 ? 20.094 -1.596 5.137 1 97.81 216 LYS A N 1
ATOM 1666 C CA . LYS A 1 216 ? 19.203 -1.825 6.266 1 97.81 216 LYS A CA 1
ATOM 1667 C C . LYS A 1 216 ? 17.797 -1.29 5.973 1 97.81 216 LYS A C 1
ATOM 1669 O O . LYS A 1 216 ? 16.875 -1.492 6.766 1 97.81 216 LYS A O 1
ATOM 1674 N N . LEU A 1 217 ? 17.609 -0.66 4.895 1 98.56 217 LEU A N 1
ATOM 1675 C CA . LEU A 1 217 ? 16.375 0.028 4.582 1 98.56 217 LEU A CA 1
ATOM 1676 C C . LEU A 1 217 ? 15.188 -0.934 4.652 1 98.56 217 LEU A C 1
ATOM 1678 O O . LEU A 1 217 ? 14.188 -0.652 5.32 1 98.56 217 LEU A O 1
ATOM 1682 N N . TRP A 1 218 ? 15.305 -2.117 4.055 1 98 218 TRP A N 1
ATOM 1683 C CA . TRP A 1 218 ? 14.195 -3.055 3.91 1 98 218 TRP A CA 1
ATOM 1684 C C . TRP A 1 218 ? 13.719 -3.555 5.27 1 98 218 TRP A C 1
ATOM 1686 O O . TRP A 1 218 ? 12.547 -3.893 5.441 1 98 218 TRP A O 1
ATOM 1696 N N . ARG A 1 219 ? 14.547 -3.529 6.227 1 97.38 219 ARG A N 1
ATOM 1697 C CA . ARG A 1 219 ? 14.164 -4.102 7.512 1 97.38 219 ARG A CA 1
ATOM 1698 C C . ARG A 1 219 ? 13.68 -3.021 8.477 1 97.38 219 ARG A C 1
ATOM 1700 O O . ARG A 1 219 ? 12.984 -3.312 9.445 1 97.38 219 ARG A O 1
ATOM 1707 N N . THR A 1 220 ? 14.023 -1.777 8.195 1 97.56 220 THR A N 1
ATOM 1708 C CA . THR A 1 220 ? 13.867 -0.72 9.188 1 97.56 220 THR A CA 1
ATOM 1709 C C . THR A 1 220 ? 12.5 -0.053 9.055 1 97.56 220 THR A C 1
ATOM 1711 O O . THR A 1 220 ? 12.078 0.689 9.945 1 97.56 220 THR A O 1
ATOM 1714 N N . THR A 1 221 ? 11.773 -0.322 7.977 1 97.81 221 THR A N 1
ATOM 1715 C CA . THR A 1 221 ? 10.531 0.406 7.777 1 97.81 221 THR A CA 1
ATOM 1716 C C . THR A 1 221 ? 9.414 -0.541 7.34 1 97.81 221 THR A C 1
ATOM 1718 O O . THR A 1 221 ? 9.664 -1.509 6.621 1 97.81 221 THR A O 1
ATOM 1721 N N . ALA A 1 222 ? 8.219 -0.175 7.777 1 96.56 222 ALA A N 1
ATOM 1722 C CA . ALA A 1 222 ? 6.996 -0.891 7.406 1 96.56 222 ALA A CA 1
ATOM 1723 C C . ALA A 1 222 ? 6.324 -0.236 6.203 1 96.56 222 ALA A C 1
ATOM 1725 O O . ALA A 1 222 ? 5.266 -0.686 5.754 1 96.56 222 ALA A O 1
ATOM 1726 N N . ASP A 1 223 ? 6.891 0.759 5.652 1 98.12 223 ASP A N 1
ATOM 1727 C CA . ASP A 1 223 ? 6.336 1.574 4.574 1 98.12 223 ASP A CA 1
ATOM 1728 C C . ASP A 1 223 ? 6.301 0.795 3.262 1 98.12 223 ASP A C 1
ATOM 1730 O O . ASP A 1 223 ? 7.344 0.409 2.734 1 98.12 223 ASP A O 1
ATOM 1734 N N . ALA A 1 224 ? 5.133 0.649 2.727 1 98 224 ALA A N 1
ATOM 1735 C CA . ALA A 1 224 ? 4.969 -0.069 1.466 1 98 224 ALA A CA 1
ATOM 1736 C C . ALA A 1 224 ? 5.773 0.593 0.35 1 98 224 ALA A C 1
ATOM 1738 O O . ALA A 1 224 ? 6.336 -0.091 -0.509 1 98 224 ALA A O 1
ATOM 1739 N N . LYS A 1 225 ? 5.801 1.875 0.352 1 98.56 225 LYS A N 1
ATOM 1740 C CA . LYS A 1 225 ? 6.539 2.602 -0.677 1 98.56 225 LYS A CA 1
ATOM 1741 C C . LYS A 1 225 ? 8.016 2.213 -0.674 1 98.56 225 LYS A C 1
ATOM 1743 O O . LYS A 1 225 ? 8.602 1.983 -1.732 1 98.56 225 LYS A O 1
ATOM 1748 N N . ALA A 1 226 ? 8.562 2.107 0.494 1 98.62 226 ALA A N 1
ATOM 1749 C CA . ALA A 1 226 ? 9.984 1.784 0.615 1 98.62 226 ALA A CA 1
ATOM 1750 C C . ALA A 1 226 ? 10.266 0.368 0.124 1 98.62 226 ALA A C 1
ATOM 1752 O O . ALA A 1 226 ? 11.211 0.147 -0.64 1 98.62 226 ALA A O 1
ATOM 1753 N N . LEU A 1 227 ? 9.453 -0.55 0.54 1 98.56 227 LEU A N 1
ATOM 1754 C CA . LEU A 1 227 ? 9.688 -1.937 0.15 1 98.56 227 LEU A CA 1
ATOM 1755 C C . LEU A 1 227 ? 9.484 -2.119 -1.352 1 98.56 227 LEU A C 1
ATOM 1757 O O . LEU A 1 227 ? 10.266 -2.816 -2.006 1 98.56 227 LEU A O 1
ATOM 1761 N N . ALA A 1 228 ? 8.477 -1.474 -1.856 1 98.56 228 ALA A N 1
ATOM 1762 C CA . ALA A 1 228 ? 8.266 -1.539 -3.301 1 98.56 228 ALA A CA 1
ATOM 1763 C C . ALA A 1 228 ? 9.438 -0.914 -4.055 1 98.56 228 ALA A C 1
ATOM 1765 O O . ALA A 1 228 ? 9.875 -1.441 -5.078 1 98.56 228 ALA A O 1
ATOM 1766 N N . ALA A 1 229 ? 9.906 0.213 -3.561 1 98.81 229 ALA A N 1
ATOM 1767 C CA . ALA A 1 229 ? 11.047 0.877 -4.188 1 98.81 229 ALA A CA 1
ATOM 1768 C C . ALA A 1 229 ? 12.289 -0.014 -4.16 1 98.81 229 ALA A C 1
ATOM 1770 O O . ALA A 1 229 ? 13.023 -0.088 -5.145 1 98.81 229 ALA A O 1
ATOM 1771 N N . VAL A 1 230 ? 12.508 -0.708 -3.066 1 98.75 230 VAL A N 1
ATOM 1772 C CA . VAL A 1 230 ? 13.633 -1.631 -2.943 1 98.75 230 VAL A CA 1
ATOM 1773 C C . VAL A 1 230 ? 13.492 -2.754 -3.969 1 98.75 230 VAL A C 1
ATOM 1775 O O . VAL A 1 230 ? 14.461 -3.104 -4.648 1 98.75 230 VAL A O 1
ATOM 1778 N N . ALA A 1 231 ? 12.297 -3.289 -4.074 1 98.69 231 ALA A N 1
ATOM 1779 C CA . ALA A 1 231 ? 12.062 -4.355 -5.047 1 98.69 231 ALA A CA 1
ATOM 1780 C C . ALA A 1 231 ? 12.414 -3.896 -6.461 1 98.69 231 ALA A C 1
ATOM 1782 O O . ALA A 1 231 ? 13.18 -4.559 -7.164 1 98.69 231 ALA A O 1
ATOM 1783 N N . LEU A 1 232 ? 11.852 -2.744 -6.812 1 98.62 232 LEU A N 1
ATOM 1784 C CA . LEU A 1 232 ? 12.07 -2.248 -8.164 1 98.62 232 LEU A CA 1
ATOM 1785 C C . LEU A 1 232 ? 13.547 -1.916 -8.391 1 98.62 232 LEU A C 1
ATOM 1787 O O . LEU A 1 232 ? 14.125 -2.299 -9.414 1 98.62 232 LEU A O 1
ATOM 1791 N N . PHE A 1 233 ? 14.148 -1.253 -7.418 1 98.69 233 PHE A N 1
ATOM 1792 C CA . PHE A 1 233 ? 15.555 -0.875 -7.539 1 98.69 233 PHE A CA 1
ATOM 1793 C C . PHE A 1 233 ? 16.438 -2.107 -7.691 1 98.69 233 PHE A C 1
ATOM 1795 O O . PHE A 1 233 ? 17.266 -2.174 -8.594 1 98.69 233 PHE A O 1
ATOM 1802 N N . GLU A 1 234 ? 16.219 -3.076 -6.824 1 98.06 234 GLU A N 1
ATOM 1803 C CA . GLU A 1 234 ? 17.031 -4.285 -6.852 1 98.06 234 GLU A CA 1
ATOM 1804 C C . GLU A 1 234 ? 16.828 -5.066 -8.141 1 98.06 234 GLU A C 1
ATOM 1806 O O . GLU A 1 234 ? 17.797 -5.527 -8.758 1 98.06 234 GLU A O 1
ATOM 1811 N N . MET A 1 235 ? 15.578 -5.211 -8.57 1 98 235 MET A N 1
ATOM 1812 C CA . MET A 1 235 ? 15.289 -6.043 -9.734 1 98 235 MET A CA 1
ATOM 1813 C C . MET A 1 235 ? 15.742 -5.355 -11.016 1 98 235 MET A C 1
ATOM 1815 O O . MET A 1 235 ? 16.281 -6.008 -11.914 1 98 235 MET A O 1
ATOM 1819 N N . VAL A 1 236 ? 15.516 -4.074 -11.086 1 97.75 236 VAL A N 1
ATOM 1820 C CA . VAL A 1 236 ? 15.977 -3.314 -12.242 1 97.75 236 VAL A CA 1
ATOM 1821 C C . VAL A 1 236 ? 17.5 -3.389 -12.344 1 97.75 236 VAL A C 1
ATOM 1823 O O . VAL A 1 236 ? 18.047 -3.549 -13.438 1 97.75 236 VAL A O 1
ATOM 1826 N N . THR A 1 237 ? 18.156 -3.262 -11.242 1 96.69 237 THR A N 1
ATOM 1827 C CA . THR A 1 237 ? 19.609 -3.346 -11.195 1 96.69 237 THR A CA 1
ATOM 1828 C C . THR A 1 237 ? 20.078 -4.738 -11.609 1 96.69 237 THR A C 1
ATOM 1830 O O . THR A 1 237 ? 21.016 -4.871 -12.406 1 96.69 237 THR A O 1
ATOM 1833 N N . LYS A 1 238 ? 19.406 -5.719 -11.094 1 95.56 238 LYS A N 1
ATOM 1834 C CA . LYS A 1 238 ? 19.75 -7.105 -11.406 1 95.56 238 LYS A CA 1
ATOM 1835 C C . LYS A 1 238 ? 19.625 -7.375 -12.906 1 95.56 238 LYS A C 1
ATOM 1837 O O . LYS A 1 238 ? 20.422 -8.133 -13.469 1 95.56 238 LYS A O 1
ATOM 1842 N N . GLU A 1 239 ? 18.734 -6.727 -13.547 1 96.38 239 GLU A N 1
ATOM 1843 C CA . GLU A 1 239 ? 18.5 -6.941 -14.969 1 96.38 239 GLU A CA 1
ATOM 1844 C C . GLU A 1 239 ? 19.359 -6.016 -15.82 1 96.38 239 GLU A C 1
ATOM 1846 O O . GLU A 1 239 ? 19.312 -6.07 -17.047 1 96.38 239 GLU A O 1
ATOM 1851 N N . GLY A 1 240 ? 20.109 -5.133 -15.242 1 95.94 240 GLY A N 1
ATOM 1852 C CA . GLY A 1 240 ? 20.984 -4.227 -15.953 1 95.94 240 GLY A CA 1
ATOM 1853 C C . GLY A 1 240 ? 20.25 -3.111 -16.672 1 95.94 240 GLY A C 1
ATOM 1854 O O . GLY A 1 240 ? 20.703 -2.607 -17.688 1 95.94 240 GLY A O 1
ATOM 1855 N N . LEU A 1 241 ? 19.094 -2.713 -16.109 1 95.62 241 LEU A N 1
ATOM 1856 C CA . LEU A 1 241 ? 18.25 -1.757 -16.812 1 95.62 241 LEU A CA 1
ATOM 1857 C C . LEU A 1 241 ? 18.391 -0.363 -16.203 1 95.62 241 LEU A C 1
ATOM 1859 O O . LEU A 1 241 ? 17.922 0.62 -16.781 1 95.62 241 LEU A O 1
ATOM 1863 N N . LEU A 1 242 ? 18.984 -0.303 -15.062 1 94.56 242 LEU A N 1
ATOM 1864 C CA . LEU A 1 242 ? 19.094 0.976 -14.367 1 94.56 242 LEU A CA 1
ATOM 1865 C C . LEU A 1 242 ? 20.031 1.923 -15.117 1 94.56 242 LEU A C 1
ATOM 1867 O O . LEU A 1 242 ? 21.172 1.565 -15.414 1 94.56 242 LEU A O 1
ATOM 1871 N N . PRO A 1 243 ? 19.562 3.059 -15.406 1 91.44 243 PRO A N 1
ATOM 1872 C CA . PRO A 1 243 ? 20.469 4.023 -16.031 1 91.44 243 PRO A CA 1
ATOM 1873 C C . PRO A 1 243 ? 21.609 4.43 -15.117 1 91.44 243 PRO A C 1
ATOM 1875 O O . PRO A 1 243 ? 21.5 4.324 -13.898 1 91.44 243 PRO A O 1
ATOM 1878 N N . PRO A 1 244 ? 22.688 4.848 -15.758 1 84 244 PRO A N 1
ATOM 1879 C CA . PRO A 1 244 ? 23.828 5.285 -14.945 1 84 244 PRO A CA 1
ATOM 1880 C C . PRO A 1 244 ? 23.5 6.488 -14.062 1 84 244 PRO A C 1
ATOM 1882 O O . PRO A 1 244 ? 22.594 7.27 -14.398 1 84 244 PRO A O 1
ATOM 1885 N N . SER A 1 245 ? 24.156 6.457 -12.93 1 78.94 245 SER A N 1
ATOM 1886 C CA . SER A 1 245 ? 23.984 7.582 -12.016 1 78.94 245 SER A CA 1
ATOM 1887 C C . SER A 1 245 ? 24.547 8.867 -12.609 1 78.94 245 SER A C 1
ATOM 1889 O O . SER A 1 245 ? 25.531 8.836 -13.344 1 78.94 245 SER A O 1
ATOM 1891 N N . PRO A 1 246 ? 23.703 9.93 -12.273 1 64.5 246 PRO A N 1
ATOM 1892 C CA . PRO A 1 246 ? 24.266 11.195 -12.766 1 64.5 246 PRO A CA 1
ATOM 1893 C C . PRO A 1 246 ? 25.625 11.508 -12.148 1 64.5 246 PRO A C 1
ATOM 1895 O O . PRO A 1 246 ? 25.906 11.133 -11.008 1 64.5 246 PRO A O 1
ATOM 1898 N N . THR A 1 247 ? 26.672 11.797 -12.93 1 55.16 247 THR A N 1
ATOM 1899 C CA . THR A 1 247 ? 28.016 12.227 -12.516 1 55.16 247 THR A CA 1
ATOM 1900 C C . THR A 1 247 ? 27.938 13.508 -11.695 1 55.16 247 THR A C 1
ATOM 1902 O O . THR A 1 247 ? 27.109 14.375 -11.969 1 55.16 247 THR A O 1
ATOM 1905 N N . MET B 1 1 ? -15.398 12.961 28.469 1 21.61 1 MET B N 1
ATOM 1906 C CA . MET B 1 1 ? -15.891 14.094 27.703 1 21.61 1 MET B CA 1
ATOM 1907 C C . MET B 1 1 ? -16.062 13.711 26.234 1 21.61 1 MET B C 1
ATOM 1909 O O . MET B 1 1 ? -15.742 14.5 25.344 1 21.61 1 MET B O 1
ATOM 1913 N N . TRP B 1 2 ? -16.188 12.336 25.922 1 25.3 2 TRP B N 1
ATOM 1914 C CA . TRP B 1 2 ? -16.312 11.602 24.672 1 25.3 2 TRP B CA 1
ATOM 1915 C C . TRP B 1 2 ? -17.625 11.938 23.984 1 25.3 2 TRP B C 1
ATOM 1917 O O . TRP B 1 2 ? -18.656 11.289 24.219 1 25.3 2 TRP B O 1
ATOM 1927 N N . SER B 1 3 ? -18.109 13.297 24.047 1 26.05 3 SER B N 1
ATOM 1928 C CA . SER B 1 3 ? -19.516 13.617 23.766 1 26.05 3 SER B CA 1
ATOM 1929 C C . SER B 1 3 ? -19.844 13.391 22.297 1 26.05 3 SER B C 1
ATOM 1931 O O . SER B 1 3 ? -20.922 12.906 21.969 1 26.05 3 SER B O 1
ATOM 1933 N N . GLY B 1 4 ? -19.188 14.117 21.391 1 29.14 4 GLY B N 1
ATOM 1934 C CA . GLY B 1 4 ? -19.891 14.547 20.188 1 29.14 4 GLY B CA 1
ATOM 1935 C C . GLY B 1 4 ? -20.109 13.43 19.188 1 29.14 4 GLY B C 1
ATOM 1936 O O . GLY B 1 4 ? -19.25 13.18 18.328 1 29.14 4 GLY B O 1
ATOM 1937 N N . ILE B 1 5 ? -20.703 12.344 19.547 1 33.69 5 ILE B N 1
ATOM 1938 C CA . ILE B 1 5 ? -21.172 11.266 18.703 1 33.69 5 ILE B CA 1
ATOM 1939 C C . ILE B 1 5 ? -22.172 11.805 17.688 1 33.69 5 ILE B C 1
ATOM 1941 O O . ILE B 1 5 ? -23.203 12.367 18.062 1 33.69 5 ILE B O 1
ATOM 1945 N N . ALA B 1 6 ? -21.734 12.258 16.531 1 33.59 6 ALA B N 1
ATOM 1946 C CA . ALA B 1 6 ? -22.812 12.664 15.633 1 33.59 6 ALA B CA 1
ATOM 1947 C C . ALA B 1 6 ? -23.906 11.602 15.57 1 33.59 6 ALA B C 1
ATOM 1949 O O . ALA B 1 6 ? -23.609 10.406 15.477 1 33.59 6 ALA B O 1
ATOM 1950 N N . SER B 1 7 ? -25.141 11.852 16.031 1 31.53 7 SER B N 1
ATOM 1951 C CA . SER B 1 7 ? -26.438 11.211 16.219 1 31.53 7 SER B CA 1
ATOM 1952 C C . SER B 1 7 ? -26.859 10.461 14.961 1 31.53 7 SER B C 1
ATOM 1954 O O . SER B 1 7 ? -27.844 9.719 14.984 1 31.53 7 SER B O 1
ATOM 1956 N N . GLY B 1 8 ? -26.438 10.93 13.773 1 34.03 8 GLY B N 1
ATOM 1957 C CA . GLY B 1 8 ? -27.359 10.461 12.75 1 34.03 8 GLY B CA 1
ATOM 1958 C C . GLY B 1 8 ? -27.281 8.969 12.5 1 34.03 8 GLY B C 1
ATOM 1959 O O . GLY B 1 8 ? -28 8.438 11.648 1 34.03 8 GLY B O 1
ATOM 1960 N N . PHE B 1 9 ? -26 8.391 12.359 1 36.31 9 PHE B N 1
ATOM 1961 C CA . PHE B 1 9 ? -26.062 6.996 11.938 1 36.31 9 PHE B CA 1
ATOM 1962 C C . PHE B 1 9 ? -26.609 6.113 13.055 1 36.31 9 PHE B C 1
ATOM 1964 O O . PHE B 1 9 ? -25.984 5.984 14.109 1 36.31 9 PHE B O 1
ATOM 1971 N N . GLN B 1 10 ? -27.875 5.969 13.148 1 35.41 10 GLN B N 1
ATOM 1972 C CA . GLN B 1 10 ? -28.734 5.109 13.961 1 35.41 10 GLN B CA 1
ATOM 1973 C C . GLN B 1 10 ? -28.234 3.67 13.961 1 35.41 10 GLN B C 1
ATOM 1975 O O . GLN B 1 10 ? -28.922 2.76 14.406 1 35.41 10 GLN B O 1
ATOM 1980 N N . SER B 1 11 ? -27.312 3.219 13.008 1 44.47 11 SER B N 1
ATOM 1981 C CA . SER B 1 11 ? -27.25 1.766 13.117 1 44.47 11 SER B CA 1
ATOM 1982 C C . SER B 1 11 ? -26.781 1.339 14.508 1 44.47 11 SER B C 1
ATOM 1984 O O . SER B 1 11 ? -26.078 2.082 15.188 1 44.47 11 SER B O 1
ATOM 1986 N N . SER B 1 12 ? -27.422 0.398 15.141 1 47 12 SER B N 1
ATOM 1987 C CA . SER B 1 12 ? -27.234 -0.339 16.391 1 47 12 SER B CA 1
ATOM 1988 C C . SER B 1 12 ? -25.766 -0.685 16.609 1 47 12 SER B C 1
ATOM 1990 O O . SER B 1 12 ? -25.359 -0.965 17.734 1 47 12 SER B O 1
ATOM 1992 N N . VAL B 1 13 ? -25.078 -1.014 15.586 1 59.53 13 VAL B N 1
ATOM 1993 C CA . VAL B 1 13 ? -23.734 -1.507 15.891 1 59.53 13 VAL B CA 1
ATOM 1994 C C . VAL B 1 13 ? -22.812 -0.333 16.203 1 59.53 13 VAL B C 1
ATOM 1996 O O . VAL B 1 13 ? -22.719 0.617 15.43 1 59.53 13 VAL B O 1
ATOM 1999 N N . ASN B 1 14 ? -22.359 -0.229 17.422 1 79 14 ASN B N 1
ATOM 2000 C CA . ASN B 1 14 ? -21.547 0.841 17.984 1 79 14 ASN B CA 1
ATOM 2001 C C . ASN B 1 14 ? -20.141 0.85 17.391 1 79 14 ASN B C 1
ATOM 2003 O O . ASN B 1 14 ? -19.344 -0.064 17.625 1 79 14 ASN B O 1
ATOM 2007 N N . ALA B 1 15 ? -19.828 1.674 16.359 1 87.44 15 ALA B N 1
ATOM 2008 C CA . ALA B 1 15 ? -18.516 1.881 15.734 1 87.44 15 ALA B CA 1
ATOM 2009 C C . ALA B 1 15 ? -17.406 1.874 16.781 1 87.44 15 ALA B C 1
ATOM 2011 O O . ALA B 1 15 ? -16.312 1.343 16.531 1 87.44 15 ALA B O 1
ATOM 2012 N N . ILE B 1 16 ? -17.688 2.295 17.984 1 88.62 16 ILE B N 1
ATOM 2013 C CA . ILE B 1 16 ? -16.656 2.438 19 1 88.62 16 ILE B CA 1
ATOM 2014 C C . ILE B 1 16 ? -16.344 1.072 19.609 1 88.62 16 ILE B C 1
ATOM 2016 O O . ILE B 1 16 ? -15.273 0.875 20.188 1 88.62 16 ILE B O 1
ATOM 2020 N N . ASP B 1 17 ? -17.25 0.188 19.422 1 88.88 17 ASP B N 1
ATOM 2021 C CA . ASP B 1 17 ? -17.047 -1.146 19.969 1 88.88 17 ASP B CA 1
ATOM 2022 C C . ASP B 1 17 ? -16.438 -2.088 18.938 1 88.88 17 ASP B C 1
ATOM 2024 O O . ASP B 1 17 ? -16.156 -3.246 19.234 1 88.88 17 ASP B O 1
ATOM 2028 N N . SER B 1 18 ? -16.25 -1.566 17.734 1 90.94 18 SER B N 1
ATOM 2029 C CA . SER B 1 18 ? -15.664 -2.408 16.688 1 90.94 18 SER B CA 1
ATOM 2030 C C . SER B 1 18 ? -14.195 -2.707 16.984 1 90.94 18 SER B C 1
ATOM 2032 O O . SER B 1 18 ? -13.516 -1.915 17.641 1 90.94 18 SER B O 1
ATOM 2034 N N . SER B 1 19 ? -13.742 -3.885 16.547 1 91.62 19 SER B N 1
ATOM 2035 C CA . SER B 1 19 ? -12.336 -4.246 16.672 1 91.62 19 SER B CA 1
ATOM 2036 C C . SER B 1 19 ? -11.438 -3.252 15.945 1 91.62 19 SER B C 1
ATOM 2038 O O . SER B 1 19 ? -10.328 -2.959 16.406 1 91.62 19 SER B O 1
ATOM 2040 N N . LEU B 1 20 ? -11.945 -2.674 14.875 1 94.06 20 LEU B N 1
ATOM 2041 C CA . LEU B 1 20 ? -11.188 -1.7 14.102 1 94.06 20 LEU B CA 1
ATOM 2042 C C . LEU B 1 20 ? -10.867 -0.467 14.945 1 94.06 20 LEU B C 1
ATOM 2044 O O . LEU B 1 20 ? -9.711 -0.054 15.039 1 94.06 20 LEU B O 1
ATOM 2048 N N . PHE B 1 21 ? -11.883 0.037 15.609 1 94.88 21 PHE B N 1
ATOM 2049 C CA . PHE B 1 21 ? -11.719 1.259 16.391 1 94.88 21 PHE B CA 1
ATOM 2050 C C . PHE B 1 21 ? -10.875 1 17.625 1 94.88 21 PHE B C 1
ATOM 2052 O O . PHE B 1 21 ? -9.969 1.775 17.938 1 94.88 21 PHE B O 1
ATOM 2059 N N . LYS B 1 22 ? -11.117 -0.086 18.266 1 94 22 LYS B N 1
ATOM 2060 C CA . LYS B 1 22 ? -10.383 -0.425 19.484 1 94 22 LYS B CA 1
ATOM 2061 C C . LYS B 1 22 ? -8.898 -0.636 19.188 1 94 22 LYS B C 1
ATOM 2063 O O . LYS B 1 22 ? -8.047 -0.193 19.953 1 94 22 LYS B O 1
ATOM 2068 N N . GLN B 1 23 ? -8.648 -1.305 18.125 1 94.19 23 GLN B N 1
ATOM 2069 C CA . GLN B 1 23 ? -7.258 -1.52 17.75 1 94.19 23 GLN B CA 1
ATOM 2070 C C . GLN B 1 23 ? -6.566 -0.2 17.422 1 94.19 23 GLN B C 1
ATOM 2072 O O . GLN B 1 23 ? -5.402 0.002 17.766 1 94.19 23 GLN B O 1
ATOM 2077 N N . TRP B 1 24 ? -7.266 0.675 16.734 1 96.25 24 TRP B N 1
ATOM 2078 C CA . TRP B 1 24 ? -6.715 1.984 16.406 1 96.25 24 TRP B CA 1
ATOM 2079 C C . TRP B 1 24 ? -6.375 2.766 17.672 1 96.25 24 TRP B C 1
ATOM 2081 O O . TRP B 1 24 ? -5.281 3.326 17.797 1 96.25 24 TRP B O 1
ATOM 2091 N N . LEU B 1 25 ? -7.277 2.717 18.656 1 95.94 25 LEU B N 1
ATOM 2092 C CA . LEU B 1 25 ? -7.039 3.389 19.938 1 95.94 25 LEU B CA 1
ATOM 2093 C C . LEU B 1 25 ? -5.832 2.789 20.641 1 95.94 25 LEU B C 1
ATOM 2095 O O . LEU B 1 25 ? -5.016 3.518 21.219 1 95.94 25 LEU B O 1
ATOM 2099 N N . HIS B 1 26 ? -5.766 1.528 20.562 1 95.38 26 HIS B N 1
ATOM 2100 C CA . HIS B 1 26 ? -4.633 0.844 21.172 1 95.38 26 HIS B CA 1
ATOM 2101 C C . HIS B 1 26 ? -3.318 1.274 20.531 1 95.38 26 HIS B C 1
ATOM 2103 O O . HIS B 1 26 ? -2.332 1.523 21.219 1 95.38 26 HIS B O 1
ATOM 2109 N N . ASN B 1 27 ? -3.322 1.379 19.203 1 95.94 27 ASN B N 1
ATOM 2110 C CA . ASN B 1 27 ? -2.125 1.78 18.484 1 95.94 27 ASN B CA 1
ATOM 2111 C C . ASN B 1 27 ? -1.668 3.18 18.875 1 95.94 27 ASN B C 1
ATOM 2113 O O . ASN B 1 27 ? -0.467 3.443 18.969 1 95.94 27 ASN B O 1
ATOM 2117 N N . LEU B 1 28 ? -2.605 4.07 19.188 1 96.44 28 LEU B N 1
ATOM 2118 C CA . LEU B 1 28 ? -2.299 5.453 19.531 1 96.44 28 LEU B CA 1
ATOM 2119 C C . LEU B 1 28 ? -1.428 5.512 20.797 1 96.44 28 LEU B C 1
ATOM 2121 O O . LEU B 1 28 ? -0.606 6.422 20.938 1 96.44 28 LEU B O 1
ATOM 2125 N N . GLN B 1 29 ? -1.581 4.492 21.609 1 94.38 29 GLN B N 1
ATOM 2126 C CA . GLN B 1 29 ? -0.955 4.539 22.922 1 94.38 29 GLN B CA 1
ATOM 2127 C C . GLN B 1 29 ? 0.226 3.576 23.016 1 94.38 29 GLN B C 1
ATOM 2129 O O . GLN B 1 29 ? 0.925 3.531 24.031 1 94.38 29 GLN B O 1
ATOM 2134 N N . SER B 1 30 ? 0.474 2.857 21.969 1 93.88 30 SER B N 1
ATOM 2135 C CA . SER B 1 30 ? 1.566 1.89 21.984 1 93.88 30 SER B CA 1
ATOM 2136 C C . SER B 1 30 ? 2.922 2.586 22.016 1 93.88 30 SER B C 1
ATOM 2138 O O . SER B 1 30 ? 2.992 3.816 22.047 1 93.88 30 SER B O 1
ATOM 2140 N N . GLU B 1 31 ? 3.994 1.799 22 1 90.94 31 GLU B N 1
ATOM 2141 C CA . GLU B 1 31 ? 5.355 2.322 22.094 1 90.94 31 GLU B CA 1
ATOM 2142 C C . GLU B 1 31 ? 5.668 3.238 20.906 1 90.94 31 GLU B C 1
ATOM 2144 O O . GLU B 1 31 ? 6.355 4.25 21.062 1 90.94 31 GLU B O 1
ATOM 2149 N N . THR B 1 32 ? 5.133 2.926 19.766 1 91.31 32 THR B N 1
ATOM 2150 C CA . THR B 1 32 ? 5.363 3.732 18.562 1 91.31 32 THR B CA 1
ATOM 2151 C C . THR B 1 32 ? 4.148 4.598 18.266 1 91.31 32 THR B C 1
ATOM 2153 O O . THR B 1 32 ? 4.023 5.133 17.156 1 91.31 32 THR B O 1
ATOM 2156 N N . GLY B 1 33 ? 3.238 4.691 19.203 1 95.75 33 GLY B N 1
ATOM 2157 C CA . GLY B 1 33 ? 1.999 5.43 19.016 1 95.75 33 GLY B CA 1
ATOM 2158 C C . GLY B 1 33 ? 2.197 6.93 18.984 1 95.75 33 GLY B C 1
ATOM 2159 O O . GLY B 1 33 ? 3.086 7.457 19.656 1 95.75 33 GLY B O 1
ATOM 2160 N N . ILE B 1 34 ? 1.32 7.637 18.312 1 95.19 34 ILE B N 1
ATOM 2161 C CA . ILE B 1 34 ? 1.468 9.07 18.109 1 95.19 34 ILE B CA 1
ATOM 2162 C C . ILE B 1 34 ? 1.244 9.805 19.422 1 95.19 34 ILE B C 1
ATOM 2164 O O . ILE B 1 34 ? 1.73 10.922 19.609 1 95.19 34 ILE B O 1
ATOM 2168 N N . LEU B 1 35 ? 0.596 9.164 20.422 1 96.19 35 LEU B N 1
ATOM 2169 C CA . LEU B 1 35 ? 0.334 9.82 21.688 1 96.19 35 LEU B CA 1
ATOM 2170 C C . LEU B 1 35 ? 1.339 9.383 22.75 1 96.19 35 LEU B C 1
ATOM 2172 O O . LEU B 1 35 ? 1.254 9.797 23.906 1 96.19 35 LEU B O 1
ATOM 2176 N N . ALA B 1 36 ? 2.246 8.531 22.344 1 93.44 36 ALA B N 1
ATOM 2177 C CA . ALA B 1 36 ? 3.125 7.863 23.312 1 93.44 36 ALA B CA 1
ATOM 2178 C C . ALA B 1 36 ? 3.994 8.867 24.047 1 93.44 36 ALA B C 1
ATOM 2180 O O . ALA B 1 36 ? 4.227 8.727 25.25 1 93.44 36 ALA B O 1
ATOM 2181 N N . ASP B 1 37 ? 4.488 9.93 23.422 1 91.25 37 ASP B N 1
ATOM 2182 C CA . ASP B 1 37 ? 5.441 10.828 24.062 1 91.25 37 ASP B CA 1
ATOM 2183 C C . ASP B 1 37 ? 4.734 12.039 24.656 1 91.25 37 ASP B C 1
ATOM 2185 O O . ASP B 1 37 ? 5.383 12.945 25.188 1 91.25 37 ASP B O 1
ATOM 2189 N N . GLY B 1 38 ? 3.504 12.102 24.5 1 92.25 38 GLY B N 1
ATOM 2190 C CA . GLY B 1 38 ? 2.707 13.102 25.188 1 92.25 38 GLY B CA 1
ATOM 2191 C C . GLY B 1 38 ? 2.672 14.438 24.453 1 92.25 38 GLY B C 1
ATOM 2192 O O . GLY B 1 38 ? 2.092 15.406 24.953 1 92.25 38 GLY B O 1
ATOM 2193 N N . THR B 1 39 ? 3.252 14.492 23.297 1 91.44 39 THR B N 1
ATOM 2194 C CA . THR B 1 39 ? 3.316 15.758 22.562 1 91.44 39 THR B CA 1
ATOM 2195 C C . THR B 1 39 ? 2.008 16.016 21.828 1 91.44 39 THR B C 1
ATOM 2197 O O . THR B 1 39 ? 1.633 17.172 21.609 1 91.44 39 THR B O 1
ATOM 2200 N N . LEU B 1 40 ? 1.333 14.977 21.453 1 94 40 LEU B N 1
ATOM 2201 C CA . LEU B 1 40 ? 0.058 15.086 20.75 1 94 40 LEU B CA 1
ATOM 2202 C C . LEU B 1 40 ? -1.096 14.656 21.656 1 94 40 LEU B C 1
ATOM 2204 O O . LEU B 1 40 ? -0.9 13.891 22.594 1 94 40 LEU B O 1
ATOM 2208 N N . ALA B 1 41 ? -2.246 15.234 21.359 1 95.19 41 ALA B N 1
ATOM 2209 C CA . ALA B 1 41 ? -3.441 14.898 22.125 1 95.19 41 ALA B CA 1
ATOM 2210 C C . ALA B 1 41 ? -4.629 14.641 21.203 1 95.19 41 ALA B C 1
ATOM 2212 O O . ALA B 1 41 ? -4.793 15.32 20.188 1 95.19 41 ALA B O 1
ATOM 2213 N N . LEU B 1 42 ? -5.418 13.648 21.562 1 96.38 42 LEU B N 1
ATOM 2214 C CA . LEU B 1 42 ? -6.672 13.359 20.875 1 96.38 42 LEU B CA 1
ATOM 2215 C C . LEU B 1 42 ? -7.84 14.07 21.562 1 96.38 42 LEU B C 1
ATOM 2217 O O . LEU B 1 42 ? -8.094 13.859 22.75 1 96.38 42 LEU B O 1
ATOM 2221 N N . ARG B 1 43 ? -8.578 14.844 20.781 1 95.25 43 ARG B N 1
ATOM 2222 C CA . ARG B 1 43 ? -9.672 15.625 21.359 1 95.25 43 ARG B CA 1
ATOM 2223 C C . ARG B 1 43 ? -11.016 14.945 21.125 1 95.25 43 ARG B C 1
ATOM 2225 O O . ARG B 1 43 ? -11.852 14.867 22.016 1 95.25 43 ARG B O 1
ATOM 2232 N N . GLN B 1 44 ? -11.242 14.555 19.938 1 95.31 44 GLN B N 1
ATOM 2233 C CA . GLN B 1 44 ? -12.516 13.945 19.562 1 95.31 44 GLN B CA 1
ATOM 2234 C C . GLN B 1 44 ? -12.383 13.117 18.297 1 95.31 44 GLN B C 1
ATOM 2236 O O . GLN B 1 44 ? -11.445 13.305 17.516 1 95.31 44 GLN B O 1
ATOM 2241 N N . VAL B 1 45 ? -13.289 12.164 18.172 1 94.62 45 VAL B N 1
ATOM 2242 C CA . VAL B 1 45 ? -13.422 11.359 16.953 1 94.62 45 VAL B CA 1
ATOM 2243 C C . VAL B 1 45 ? -14.836 11.5 16.391 1 94.62 45 VAL B C 1
ATOM 2245 O O . VAL B 1 45 ? -15.812 11.422 17.141 1 94.62 45 VAL B O 1
ATOM 2248 N N . LEU B 1 46 ? -14.93 11.844 15.133 1 94.56 46 LEU B N 1
ATOM 2249 C CA . LEU B 1 46 ? -16.203 11.898 14.422 1 94.56 46 LEU B CA 1
ATOM 2250 C C . LEU B 1 46 ? -16.344 10.711 13.469 1 94.56 46 LEU B C 1
ATOM 2252 O O . LEU B 1 46 ? -15.617 10.609 12.484 1 94.56 46 LEU B O 1
ATOM 2256 N N . ILE B 1 47 ? -17.297 9.805 13.781 1 94.19 47 ILE B N 1
ATOM 2257 C CA . ILE B 1 47 ? -17.578 8.695 12.883 1 94.19 47 ILE B CA 1
ATOM 2258 C C . ILE B 1 47 ? -18.297 9.211 11.641 1 94.19 47 ILE B C 1
ATOM 2260 O O . ILE B 1 47 ? -19.344 9.867 11.742 1 94.19 47 ILE B O 1
ATOM 2264 N N . GLN B 1 48 ? -17.703 8.922 10.469 1 93 48 GLN B N 1
ATOM 2265 C CA . GLN B 1 48 ? -18.25 9.477 9.234 1 93 48 GLN B CA 1
ATOM 2266 C C . GLN B 1 48 ? -19 8.414 8.445 1 93 48 GLN B C 1
ATOM 2268 O O . GLN B 1 48 ? -19.859 8.734 7.609 1 93 48 GLN B O 1
ATOM 2273 N N . GLY B 1 49 ? -18.609 7.148 8.695 1 91.88 49 GLY B N 1
ATOM 2274 C CA . GLY B 1 49 ? -19.281 6.105 7.945 1 91.88 49 GLY B CA 1
ATOM 2275 C C . GLY B 1 49 ? -18.922 4.707 8.414 1 91.88 49 GLY B C 1
ATOM 2276 O O . GLY B 1 49 ? -17.812 4.465 8.875 1 91.88 49 GLY B O 1
ATOM 2277 N N . VAL B 1 50 ? -19.938 3.797 8.289 1 93.62 50 VAL B N 1
ATOM 2278 C CA . VAL B 1 50 ? -19.781 2.387 8.633 1 93.62 50 VAL B CA 1
ATOM 2279 C C . VAL B 1 50 ? -20.234 1.518 7.461 1 93.62 50 VAL B C 1
ATOM 2281 O O . VAL B 1 50 ? -21.312 1.718 6.906 1 93.62 50 VAL B O 1
ATOM 2284 N N . ASP B 1 51 ? -19.406 0.674 7.035 1 93.94 51 ASP B N 1
ATOM 2285 C CA . ASP B 1 51 ? -19.766 -0.342 6.051 1 93.94 51 ASP B CA 1
ATOM 2286 C C . ASP B 1 51 ? -19.859 -1.723 6.699 1 93.94 51 ASP B C 1
ATOM 2288 O O . ASP B 1 51 ? -18.891 -2.205 7.289 1 93.94 51 ASP B O 1
ATOM 2292 N N . MET B 1 52 ? -20.969 -2.33 6.449 1 91.62 52 MET B N 1
ATOM 2293 C CA . MET B 1 52 ? -21.203 -3.633 7.062 1 91.62 52 MET B CA 1
ATOM 2294 C C . MET B 1 52 ? -20.844 -4.762 6.102 1 91.62 52 MET B C 1
ATOM 2296 O O . MET B 1 52 ? -21.109 -4.668 4.902 1 91.62 52 MET B O 1
ATOM 2300 N N . PHE B 1 53 ? -20.188 -5.738 6.621 1 88.5 53 PHE B N 1
ATOM 2301 C CA . PHE B 1 53 ? -19.984 -7.035 5.98 1 88.5 53 PHE B CA 1
ATOM 2302 C C . PHE B 1 53 ? -20.781 -8.117 6.703 1 88.5 53 PHE B C 1
ATOM 2304 O O . PHE B 1 53 ? -20.281 -8.758 7.625 1 88.5 53 PHE B O 1
ATOM 2311 N N . GLY B 1 54 ? -21.969 -8.312 6.27 1 84.81 54 GLY B N 1
ATOM 2312 C CA . GLY B 1 54 ? -22.891 -9.102 7.074 1 84.81 54 GLY B CA 1
ATOM 2313 C C . GLY B 1 54 ? -23.25 -8.453 8.398 1 84.81 54 GLY B C 1
ATOM 2314 O O . GLY B 1 54 ? -23.719 -7.312 8.422 1 84.81 54 GLY B O 1
ATOM 2315 N N . LYS B 1 55 ? -22.859 -9.164 9.461 1 84.06 55 LYS B N 1
ATOM 2316 C CA . LYS B 1 55 ? -23.219 -8.672 10.781 1 84.06 55 LYS B CA 1
ATOM 2317 C C . LYS B 1 55 ? -22.062 -7.891 11.414 1 84.06 55 LYS B C 1
ATOM 2319 O O . LYS B 1 55 ? -22.219 -7.309 12.492 1 84.06 55 LYS B O 1
ATOM 2324 N N . ARG B 1 56 ? -21.031 -7.859 10.672 1 85.88 56 ARG B N 1
ATOM 2325 C CA . ARG B 1 56 ? -19.875 -7.195 11.266 1 85.88 56 ARG B CA 1
ATOM 2326 C C . ARG B 1 56 ? -19.516 -5.93 10.5 1 85.88 56 ARG B C 1
ATOM 2328 O O . ARG B 1 56 ? -19.828 -5.805 9.32 1 85.88 56 ARG B O 1
ATOM 2335 N N . ILE B 1 57 ? -18.844 -5.062 11.219 1 90.69 57 ILE B N 1
ATOM 2336 C CA . ILE B 1 57 ? -18.312 -3.879 10.555 1 90.69 57 ILE B CA 1
ATOM 2337 C C . ILE B 1 57 ? -17.109 -4.266 9.695 1 90.69 57 ILE B C 1
ATOM 2339 O O . ILE B 1 57 ? -16.125 -4.801 10.195 1 90.69 57 ILE B O 1
ATOM 2343 N N . GLY B 1 58 ? -17.234 -3.996 8.414 1 92.88 58 GLY B N 1
ATOM 2344 C CA . GLY B 1 58 ? -16.156 -4.273 7.484 1 92.88 58 GLY B CA 1
ATOM 2345 C C . GLY B 1 58 ? -15.172 -3.127 7.352 1 92.88 58 GLY B C 1
ATOM 2346 O O . GLY B 1 58 ? -13.953 -3.334 7.383 1 92.88 58 GLY B O 1
ATOM 2347 N N . PHE B 1 59 ? -15.719 -1.922 7.129 1 95.75 59 PHE B N 1
ATOM 2348 C CA . PHE B 1 59 ? -14.906 -0.713 7.086 1 95.75 59 PHE B CA 1
ATOM 2349 C C . PHE B 1 59 ? -15.484 0.365 7.992 1 95.75 59 PHE B C 1
ATOM 2351 O O . PHE B 1 59 ? -16.703 0.406 8.219 1 95.75 59 PHE B O 1
ATOM 2358 N N . LEU B 1 60 ? -14.648 1.115 8.516 1 95.94 60 LEU B N 1
ATOM 2359 C CA . LEU B 1 60 ? -15.016 2.25 9.359 1 95.94 60 LEU B CA 1
ATOM 2360 C C . LEU B 1 60 ? -14.312 3.521 8.891 1 95.94 60 LEU B C 1
ATOM 2362 O O . LEU B 1 60 ? -13.102 3.525 8.695 1 95.94 60 LEU B O 1
ATOM 2366 N N . LYS B 1 61 ? -15.047 4.574 8.641 1 96.81 61 LYS B N 1
ATOM 2367 C CA . LYS B 1 61 ? -14.516 5.883 8.266 1 96.81 61 LYS B CA 1
ATOM 2368 C C . LYS B 1 61 ? -14.758 6.91 9.367 1 96.81 61 LYS B C 1
ATOM 2370 O O . LYS B 1 61 ? -15.891 7.059 9.844 1 96.81 61 LYS B O 1
ATOM 2375 N N . PHE B 1 62 ? -13.672 7.594 9.781 1 96.31 62 PHE B N 1
ATOM 2376 C CA . PHE B 1 62 ? -13.852 8.594 10.828 1 96.31 62 PHE B CA 1
ATOM 2377 C C . PHE B 1 62 ? -12.766 9.656 10.758 1 96.31 62 PHE B C 1
ATOM 2379 O O . PHE B 1 62 ? -11.781 9.5 10.031 1 96.31 62 PHE B O 1
ATOM 2386 N N . LYS B 1 63 ? -13.008 10.742 11.43 1 96.19 63 LYS B N 1
ATOM 2387 C CA . LYS B 1 63 ? -12.055 11.836 11.586 1 96.19 63 LYS B CA 1
ATOM 2388 C C . LYS B 1 63 ? -11.633 11.984 13.039 1 96.19 63 LYS B C 1
ATOM 2390 O O . LYS B 1 63 ? -12.477 12.07 13.938 1 96.19 63 LYS B O 1
ATOM 2395 N N . ALA B 1 64 ? -10.336 11.922 13.242 1 96.19 64 ALA B N 1
ATOM 2396 C CA . ALA B 1 64 ? -9.773 12.117 14.578 1 96.19 64 ALA B CA 1
ATOM 2397 C C . ALA B 1 64 ? -9.148 13.508 14.711 1 96.19 64 ALA B C 1
ATOM 2399 O O . ALA B 1 64 ? -8.305 13.898 13.898 1 96.19 64 ALA B O 1
ATOM 2400 N N . ASP B 1 65 ? -9.586 14.18 15.711 1 94.94 65 ASP B N 1
ATOM 2401 C CA . ASP B 1 65 ? -9.008 15.484 16.016 1 94.94 65 ASP B CA 1
ATOM 2402 C C . ASP B 1 65 ? -7.801 15.352 16.953 1 94.94 65 ASP B C 1
ATOM 2404 O O . ASP B 1 65 ? -7.957 15.328 18.172 1 94.94 65 ASP B O 1
ATOM 2408 N N . ILE B 1 66 ? -6.68 15.328 16.328 1 94.5 66 ILE B N 1
ATOM 2409 C CA . ILE B 1 66 ? -5.422 15.25 17.047 1 94.5 66 ILE B CA 1
ATOM 2410 C C . ILE B 1 66 ? -4.629 16.547 16.859 1 94.5 66 ILE B C 1
ATOM 2412 O O . ILE B 1 66 ? -4.539 17.062 15.742 1 94.5 66 ILE B O 1
ATOM 2416 N N . TYR B 1 67 ? -4.125 17.031 17.953 1 93.12 67 TYR B N 1
ATOM 2417 C CA . TYR B 1 67 ? -3.422 18.312 17.844 1 93.12 67 TYR B CA 1
ATOM 2418 C C . TYR B 1 67 ? -2.119 18.281 18.641 1 93.12 67 TYR B C 1
ATOM 2420 O O . TYR B 1 67 ? -1.976 17.484 19.578 1 93.12 67 TYR B O 1
ATOM 2428 N N . ASP B 1 68 ? -1.181 19.047 18.188 1 91.81 68 ASP B N 1
ATOM 2429 C CA . ASP B 1 68 ? 0.063 19.266 18.922 1 91.81 68 ASP B CA 1
ATOM 2430 C C . ASP B 1 68 ? -0.169 20.172 20.141 1 91.81 68 ASP B C 1
ATOM 2432 O O . ASP B 1 68 ? -0.658 21.297 20 1 91.81 68 ASP B O 1
ATOM 2436 N N . LYS B 1 69 ? 0.274 19.719 21.25 1 91.06 69 LYS B N 1
ATOM 2437 C CA . LYS B 1 69 ? -0.023 20.438 22.484 1 91.06 69 LYS B CA 1
ATOM 2438 C C . LYS B 1 69 ? 0.722 21.766 22.547 1 91.06 69 LYS B C 1
ATOM 2440 O O . LYS B 1 69 ? 0.234 22.734 23.141 1 91.06 69 LYS B O 1
ATOM 2445 N N . GLN B 1 70 ? 1.839 21.781 22 1 88 70 GLN B N 1
ATOM 2446 C CA . GLN B 1 70 ? 2.668 22.969 22.062 1 88 70 GLN B CA 1
ATOM 2447 C C . GLN B 1 70 ? 2.191 24.031 21.078 1 88 70 GLN B C 1
ATOM 2449 O O . GLN B 1 70 ? 2.012 25.203 21.438 1 88 70 GLN B O 1
ATOM 2454 N N . THR B 1 71 ? 1.902 23.672 19.891 1 87.19 71 THR B N 1
ATOM 2455 C CA . THR B 1 71 ? 1.598 24.641 18.844 1 87.19 71 THR B CA 1
ATOM 2456 C C . THR B 1 71 ? 0.089 24.812 18.703 1 87.19 71 THR B C 1
ATOM 2458 O O . THR B 1 71 ? -0.372 25.812 18.125 1 87.19 71 THR B O 1
ATOM 2461 N N . GLY B 1 72 ? -0.65 23.797 19.047 1 89.44 72 GLY B N 1
ATOM 2462 C CA . GLY B 1 72 ? -2.094 23.844 18.891 1 89.44 72 GLY B CA 1
ATOM 2463 C C . GLY B 1 72 ? -2.543 23.453 17.484 1 89.44 72 GLY B C 1
ATOM 2464 O O . GLY B 1 72 ? -3.742 23.438 17.203 1 89.44 72 GLY B O 1
ATOM 2465 N N . LYS B 1 73 ? -1.628 23.141 16.656 1 90 73 LYS B N 1
ATOM 2466 C CA . LYS B 1 73 ? -1.956 22.797 15.281 1 90 73 LYS B CA 1
ATOM 2467 C C . LYS B 1 73 ? -2.465 21.375 15.172 1 90 73 LYS B C 1
ATOM 2469 O O . LYS B 1 73 ? -1.965 20.469 15.859 1 90 73 LYS B O 1
ATOM 2474 N N . LYS B 1 74 ? -3.379 21.219 14.234 1 91.19 74 LYS B N 1
ATOM 2475 C CA . LYS B 1 74 ? -3.98 19.906 14.016 1 91.19 74 LYS B CA 1
ATOM 2476 C C . LYS B 1 74 ? -3.145 19.062 13.055 1 91.19 74 LYS B C 1
ATOM 2478 O O . LYS B 1 74 ? -2.629 19.578 12.062 1 91.19 74 LYS B O 1
ATOM 2483 N N . VAL B 1 75 ? -3.107 17.781 13.375 1 91.81 75 VAL B N 1
ATOM 2484 C CA . VAL B 1 75 ? -2.504 16.812 12.469 1 91.81 75 VAL B CA 1
ATOM 2485 C C . VAL B 1 75 ? -3.582 16.188 11.586 1 91.81 75 VAL B C 1
ATOM 2487 O O . VAL B 1 75 ? -4.711 15.961 12.031 1 91.81 75 VAL B O 1
ATOM 2490 N N . PRO B 1 76 ? -3.266 15.992 10.273 1 90.88 76 PRO B N 1
ATOM 2491 C CA . PRO B 1 76 ? -4.262 15.328 9.43 1 90.88 76 PRO B CA 1
ATOM 2492 C C . PRO B 1 76 ? -4.828 14.062 10.062 1 90.88 76 PRO B C 1
ATOM 2494 O O . PRO B 1 76 ? -4.07 13.164 10.445 1 90.88 76 PRO B O 1
ATOM 2497 N N . GLY B 1 77 ? -6.176 13.969 10.164 1 95.38 77 GLY B N 1
ATOM 2498 C CA . GLY B 1 77 ? -6.746 12.945 11.023 1 95.38 77 GLY B CA 1
ATOM 2499 C C . GLY B 1 77 ? -7.863 12.156 10.359 1 95.38 77 GLY B C 1
ATOM 2500 O O . GLY B 1 77 ? -8.711 11.586 11.039 1 95.38 77 GLY B O 1
ATOM 2501 N N . ILE B 1 78 ? -7.902 12.133 9.008 1 96.69 78 ILE B N 1
ATOM 2502 C CA . ILE B 1 78 ? -8.914 11.359 8.305 1 96.69 78 ILE B CA 1
ATOM 2503 C C . ILE B 1 78 ? -8.484 9.891 8.234 1 96.69 78 ILE B C 1
ATOM 2505 O O . ILE B 1 78 ? -7.383 9.586 7.777 1 96.69 78 ILE B O 1
ATOM 2509 N N . VAL B 1 79 ? -9.375 8.992 8.734 1 97.81 79 VAL B N 1
ATOM 2510 C CA . VAL B 1 79 ? -9.008 7.586 8.867 1 97.81 79 VAL B CA 1
ATOM 2511 C C . VAL B 1 79 ? -10.016 6.711 8.117 1 97.81 79 VAL B C 1
ATOM 2513 O O . VAL B 1 79 ? -11.219 6.801 8.359 1 97.81 79 VAL B O 1
ATOM 2516 N N . PHE B 1 80 ? -9.594 5.953 7.188 1 98.25 80 PHE B N 1
ATOM 2517 C CA . PHE B 1 80 ? -10.328 4.836 6.609 1 98.25 80 PHE B CA 1
ATOM 2518 C C . PHE B 1 80 ? -9.828 3.51 7.168 1 98.25 80 PHE B C 1
ATOM 2520 O O . PHE B 1 80 ? -8.805 2.986 6.715 1 98.25 80 PHE B O 1
ATOM 2527 N N . ALA B 1 81 ? -10.562 2.906 8.102 1 96.88 81 ALA B N 1
ATOM 2528 C CA . ALA B 1 81 ? -10.117 1.71 8.812 1 96.88 81 ALA B CA 1
ATOM 2529 C C . ALA B 1 81 ? -10.656 0.447 8.148 1 96.88 81 ALA B C 1
ATOM 2531 O O . ALA B 1 81 ? -11.867 0.275 8.008 1 96.88 81 ALA B O 1
ATOM 2532 N N . ARG B 1 82 ? -9.773 -0.385 7.742 1 96.31 82 ARG B N 1
ATOM 2533 C CA . ARG B 1 82 ? -10.172 -1.661 7.156 1 96.31 82 ARG B CA 1
ATOM 2534 C C . ARG B 1 82 ? -9.539 -2.83 7.906 1 96.31 82 ARG B C 1
ATOM 2536 O O . ARG B 1 82 ? -9.984 -3.973 7.77 1 96.31 82 ARG B O 1
ATOM 2543 N N . GLY B 1 83 ? -8.484 -2.582 8.695 1 94.62 83 GLY B N 1
ATOM 2544 C CA . GLY B 1 83 ? -7.969 -3.582 9.617 1 94.62 83 GLY B CA 1
ATOM 2545 C C . GLY B 1 83 ? -6.883 -4.449 9.016 1 94.62 83 GLY B C 1
ATOM 2546 O O . GLY B 1 83 ? -6.395 -4.168 7.918 1 94.62 83 GLY B O 1
ATOM 2547 N N . PRO B 1 84 ? -6.469 -5.453 9.797 1 95.44 84 PRO B N 1
ATOM 2548 C CA . PRO B 1 84 ? -5.336 -6.293 9.406 1 95.44 84 PRO B CA 1
ATOM 2549 C C . PRO B 1 84 ? -5.676 -7.25 8.266 1 95.44 84 PRO B C 1
ATOM 2551 O O . PRO B 1 84 ? -6.832 -7.652 8.117 1 95.44 84 PRO B O 1
ATOM 2554 N N . ALA B 1 85 ? -4.68 -7.605 7.5 1 97 85 ALA B N 1
ATOM 2555 C CA . ALA B 1 85 ? -4.801 -8.531 6.375 1 97 85 ALA B CA 1
ATOM 2556 C C . ALA B 1 85 ? -3.539 -9.375 6.223 1 97 85 ALA B C 1
ATOM 2558 O O . ALA B 1 85 ? -2.553 -9.164 6.93 1 97 85 ALA B O 1
ATOM 2559 N N . VAL B 1 86 ? -3.629 -10.398 5.391 1 98.06 86 VAL B N 1
ATOM 2560 C CA . VAL B 1 86 ? -2.498 -11.266 5.074 1 98.06 86 VAL B CA 1
ATOM 2561 C C . VAL B 1 86 ? -2.357 -11.398 3.561 1 98.06 86 VAL B C 1
ATOM 2563 O O . VAL B 1 86 ? -3.314 -11.164 2.818 1 98.06 86 VAL B O 1
ATOM 2566 N N . THR B 1 87 ? -1.205 -11.656 3.115 1 98.69 87 THR B N 1
ATOM 2567 C CA . THR B 1 87 ? -0.942 -12.055 1.737 1 98.69 87 THR B CA 1
ATOM 2568 C C . THR B 1 87 ? 0.13 -13.141 1.684 1 98.69 87 THR B C 1
ATOM 2570 O O . THR B 1 87 ? 0.85 -13.359 2.66 1 98.69 87 THR B O 1
ATOM 2573 N N . VAL B 1 88 ? 0.192 -13.867 0.581 1 98.81 88 VAL B N 1
ATOM 2574 C CA . VAL B 1 88 ? 1.109 -15 0.479 1 98.81 88 VAL B CA 1
ATOM 2575 C C . VAL B 1 88 ? 1.814 -14.969 -0.875 1 98.81 88 VAL B C 1
ATOM 2577 O O . VAL B 1 88 ? 1.163 -14.922 -1.92 1 98.81 88 VAL B O 1
ATOM 2580 N N . LEU B 1 89 ? 3.119 -14.945 -0.809 1 98.88 89 LEU B N 1
ATOM 2581 C CA . LEU B 1 89 ? 3.93 -15.258 -1.981 1 98.88 89 LEU B CA 1
ATOM 2582 C C . LEU B 1 89 ? 4.117 -16.766 -2.131 1 98.88 89 LEU B C 1
ATOM 2584 O O . LEU B 1 89 ? 4.746 -17.406 -1.285 1 98.88 89 LEU B O 1
ATOM 2588 N N . ILE B 1 90 ? 3.539 -17.297 -3.16 1 98.62 90 ILE B N 1
ATOM 2589 C CA . ILE B 1 90 ? 3.652 -18.719 -3.439 1 98.62 90 ILE B CA 1
ATOM 2590 C C . ILE B 1 90 ? 4.645 -18.938 -4.578 1 98.62 90 ILE B C 1
ATOM 2592 O O . ILE B 1 90 ? 4.402 -18.531 -5.715 1 98.62 90 ILE B O 1
ATOM 2596 N N . LEU B 1 91 ? 5.727 -19.609 -4.25 1 98.44 91 LEU B N 1
ATOM 2597 C CA . LEU B 1 91 ? 6.738 -19.953 -5.242 1 98.44 91 LEU B CA 1
ATOM 2598 C C . LEU B 1 91 ? 6.75 -21.453 -5.496 1 98.44 91 LEU B C 1
ATOM 2600 O O . LEU B 1 91 ? 6.996 -22.25 -4.578 1 98.44 91 LEU B O 1
ATOM 2604 N N . LEU B 1 92 ? 6.457 -21.781 -6.754 1 97.69 92 LEU B N 1
ATOM 2605 C CA . LEU B 1 92 ? 6.457 -23.172 -7.191 1 97.69 92 LEU B CA 1
ATOM 2606 C C . LEU B 1 92 ? 7.625 -23.453 -8.133 1 97.69 92 LEU B C 1
ATOM 2608 O O . LEU B 1 92 ? 7.797 -22.75 -9.141 1 97.69 92 LEU B O 1
ATOM 2612 N N . GLU B 1 93 ? 8.406 -24.406 -7.797 1 97.25 93 GLU B N 1
ATOM 2613 C CA . GLU B 1 93 ? 9.516 -24.812 -8.656 1 97.25 93 GLU B CA 1
ATOM 2614 C C . GLU B 1 93 ? 9.125 -26 -9.523 1 97.25 93 GLU B C 1
ATOM 2616 O O . GLU B 1 93 ? 8.617 -27 -9.023 1 97.25 93 GLU B O 1
ATOM 2621 N N . SER B 1 94 ? 9.32 -25.828 -10.805 1 96.44 94 SER B N 1
ATOM 2622 C CA . SER B 1 94 ? 9.055 -26.891 -11.781 1 96.44 94 SER B CA 1
ATOM 2623 C C . SER B 1 94 ? 10.062 -26.859 -12.914 1 96.44 94 SER B C 1
ATOM 2625 O O . SER B 1 94 ? 10.227 -25.828 -13.586 1 96.44 94 SER B O 1
ATOM 2627 N N . ASP B 1 95 ? 10.828 -28 -13.172 1 95.12 95 ASP B N 1
ATOM 2628 C CA . ASP B 1 95 ? 11.789 -28.172 -14.258 1 95.12 95 ASP B CA 1
ATOM 2629 C C . ASP B 1 95 ? 12.836 -27.062 -14.234 1 95.12 95 ASP B C 1
ATOM 2631 O O . ASP B 1 95 ? 13.117 -26.438 -15.266 1 95.12 95 ASP B O 1
ATOM 2635 N N . GLY B 1 96 ? 13.25 -26.688 -13.086 1 95 96 GLY B N 1
ATOM 2636 C CA . GLY B 1 96 ? 14.352 -25.75 -12.945 1 95 96 GLY B CA 1
ATOM 2637 C C . GLY B 1 96 ? 13.906 -24.297 -13.008 1 95 96 GLY B C 1
ATOM 2638 O O . GLY B 1 96 ? 14.742 -23.391 -12.945 1 95 96 GLY B O 1
ATOM 2639 N N . GLU B 1 97 ? 12.602 -24.125 -13.109 1 96.88 97 GLU B N 1
ATOM 2640 C CA . GLU B 1 97 ? 12.07 -22.766 -13.156 1 96.88 97 GLU B CA 1
ATOM 2641 C C . GLU B 1 97 ? 11.172 -22.469 -11.961 1 96.88 97 GLU B C 1
ATOM 2643 O O . GLU B 1 97 ? 10.445 -23.359 -11.5 1 96.88 97 GLU B O 1
ATOM 2648 N N . THR B 1 98 ? 11.297 -21.281 -11.398 1 98 98 THR B N 1
ATOM 2649 C CA . THR B 1 98 ? 10.445 -20.859 -10.289 1 98 98 THR B CA 1
ATOM 2650 C C . THR B 1 98 ? 9.289 -20 -10.797 1 98 98 THR B C 1
ATOM 2652 O O . THR B 1 98 ? 9.492 -19.094 -11.602 1 98 98 THR B O 1
ATOM 2655 N N . TYR B 1 99 ? 8.086 -20.359 -10.328 1 98.56 99 TYR B N 1
ATOM 2656 C CA . TYR B 1 99 ? 6.879 -19.641 -10.703 1 98.56 99 TYR B CA 1
ATOM 2657 C C . TYR B 1 99 ? 6.203 -19.031 -9.477 1 98.56 99 TYR B C 1
ATOM 2659 O O . TYR B 1 99 ? 6.297 -19.578 -8.375 1 98.56 99 TYR B O 1
ATOM 2667 N N . ALA B 1 100 ? 5.574 -17.922 -9.664 1 98.81 100 ALA B N 1
ATOM 2668 C CA . ALA B 1 100 ? 4.73 -17.312 -8.648 1 98.81 100 ALA B CA 1
ATOM 2669 C C . ALA B 1 100 ? 3.252 -17.438 -9.008 1 98.81 100 ALA B C 1
ATOM 2671 O O . ALA B 1 100 ? 2.879 -17.328 -10.18 1 98.81 100 ALA B O 1
ATOM 2672 N N . VAL B 1 101 ? 2.412 -17.641 -8.039 1 98.69 101 VAL B N 1
ATOM 2673 C CA . VAL B 1 101 ? 0.971 -17.781 -8.227 1 98.69 101 VAL B CA 1
ATOM 2674 C C . VAL B 1 101 ? 0.279 -16.453 -7.875 1 98.69 101 VAL B C 1
ATOM 2676 O O . VAL B 1 101 ? 0.451 -15.938 -6.773 1 98.69 101 VAL B O 1
ATOM 2679 N N . LEU B 1 102 ? -0.427 -15.938 -8.828 1 98.56 102 LEU B N 1
ATOM 2680 C CA . LEU B 1 102 ? -1.184 -14.703 -8.648 1 98.56 102 LEU B CA 1
ATOM 2681 C C . LEU B 1 102 ? -2.67 -14.938 -8.898 1 98.56 102 LEU B C 1
ATOM 2683 O O . LEU B 1 102 ? -3.07 -16.016 -9.328 1 98.56 102 LEU B O 1
ATOM 2687 N N . THR B 1 103 ? -3.42 -13.977 -8.523 1 97.81 103 THR B N 1
ATOM 2688 C CA . THR B 1 103 ? -4.852 -13.961 -8.805 1 97.81 103 THR B CA 1
ATOM 2689 C C . THR B 1 103 ? -5.246 -12.68 -9.531 1 97.81 103 THR B C 1
ATOM 2691 O O . THR B 1 103 ? -4.797 -11.594 -9.172 1 97.81 103 THR B O 1
ATOM 2694 N N . GLU B 1 104 ? -5.949 -12.844 -10.562 1 95.62 104 GLU B N 1
ATOM 2695 C CA . GLU B 1 104 ? -6.586 -11.727 -11.242 1 95.62 104 GLU B CA 1
ATOM 2696 C C . GLU B 1 104 ? -7.969 -11.445 -10.664 1 95.62 104 GLU B C 1
ATOM 2698 O O . GLU B 1 104 ? -8.82 -12.328 -10.625 1 95.62 104 GLU B O 1
ATOM 2703 N N . GLN B 1 105 ? -8.18 -10.227 -10.211 1 92.94 105 GLN B N 1
ATOM 2704 C CA . GLN B 1 105 ? -9.422 -9.883 -9.523 1 92.94 105 GLN B CA 1
ATOM 2705 C C . GLN B 1 105 ? -9.906 -8.492 -9.93 1 92.94 105 GLN B C 1
ATOM 2707 O O . GLN B 1 105 ? -9.102 -7.594 -10.172 1 92.94 105 GLN B O 1
ATOM 2712 N N . ALA B 1 106 ? -11.258 -8.383 -10.031 1 93.69 106 ALA B N 1
ATOM 2713 C CA . ALA B 1 106 ? -11.844 -7.055 -10.195 1 93.69 106 ALA B CA 1
ATOM 2714 C C . ALA B 1 106 ? -11.758 -6.25 -8.898 1 93.69 106 ALA B C 1
ATOM 2716 O O . ALA B 1 106 ? -12.297 -6.656 -7.871 1 93.69 106 ALA B O 1
ATOM 2717 N N . ARG B 1 107 ? -11.062 -5.121 -9 1 96.31 107 ARG B N 1
ATOM 2718 C CA . ARG B 1 107 ? -10.961 -4.207 -7.867 1 96.31 107 ARG B CA 1
ATOM 2719 C C . ARG B 1 107 ? -11.688 -2.895 -8.156 1 96.31 107 ARG B C 1
ATOM 2721 O O . ARG B 1 107 ? -11.109 -1.984 -8.758 1 96.31 107 ARG B O 1
ATOM 2728 N N . VAL B 1 108 ? -12.844 -2.766 -7.641 1 97 108 VAL B N 1
ATOM 2729 C CA . VAL B 1 108 ? -13.727 -1.633 -7.91 1 97 108 VAL B CA 1
ATOM 2730 C C . VAL B 1 108 ? -13.062 -0.339 -7.449 1 97 108 VAL B C 1
ATOM 2732 O O . VAL B 1 108 ? -13.117 0.678 -8.148 1 97 108 VAL B O 1
ATOM 2735 N N . PRO B 1 109 ? -12.383 -0.33 -6.332 1 98.19 109 PRO B N 1
ATOM 2736 C CA . PRO B 1 109 ? -11.773 0.932 -5.902 1 98.19 109 PRO B CA 1
ATOM 2737 C C . PRO B 1 109 ? -10.82 1.511 -6.941 1 98.19 109 PRO B C 1
ATOM 2739 O O . PRO B 1 109 ? -10.75 2.73 -7.109 1 98.19 109 PRO B O 1
ATOM 2742 N N . THR B 1 110 ? -10.117 0.689 -7.684 1 97.38 110 THR B N 1
ATOM 2743 C CA . THR B 1 110 ? -9.188 1.184 -8.695 1 97.38 110 THR B CA 1
ATOM 2744 C C . THR B 1 110 ? -9.867 1.271 -10.055 1 97.38 110 THR B C 1
ATOM 2746 O O . THR B 1 110 ? -9.305 1.826 -11 1 97.38 110 THR B O 1
ATOM 2749 N N . GLY B 1 111 ? -11.023 0.633 -10.156 1 97.12 111 GLY B N 1
ATOM 2750 C CA . GLY B 1 111 ? -11.742 0.545 -11.422 1 97.12 111 GLY B CA 1
ATOM 2751 C C . GLY B 1 111 ? -11.102 -0.411 -12.406 1 97.12 111 GLY B C 1
ATOM 2752 O O . GLY B 1 111 ? -11.398 -0.373 -13.602 1 97.12 111 GLY B O 1
ATOM 2753 N N . ARG B 1 112 ? -10.266 -1.317 -11.914 1 96.12 112 ARG B N 1
ATOM 2754 C CA . ARG B 1 112 ? -9.453 -2.127 -12.812 1 96.12 112 ARG B CA 1
ATOM 2755 C C . ARG B 1 112 ? -9.445 -3.59 -12.383 1 96.12 112 ARG B C 1
ATOM 2757 O O . ARG B 1 112 ? -9.789 -3.906 -11.242 1 96.12 112 ARG B O 1
ATOM 2764 N N . ILE B 1 113 ? -9.109 -4.406 -13.375 1 95.06 113 ILE B N 1
ATOM 2765 C CA . ILE B 1 113 ? -8.68 -5.77 -13.07 1 95.06 113 ILE B CA 1
ATOM 2766 C C . ILE B 1 113 ? -7.203 -5.773 -12.688 1 95.06 113 ILE B C 1
ATOM 2768 O O . ILE B 1 113 ? -6.363 -5.238 -13.414 1 95.06 113 ILE B O 1
ATOM 2772 N N . ILE B 1 114 ? -6.918 -6.359 -11.516 1 95.25 114 ILE B N 1
ATOM 2773 C CA . ILE B 1 114 ? -5.551 -6.277 -11.008 1 95.25 114 ILE B CA 1
ATOM 2774 C C . ILE B 1 114 ? -4.996 -7.68 -10.789 1 95.25 114 ILE B C 1
ATOM 2776 O O . ILE B 1 114 ? -5.699 -8.562 -10.281 1 95.2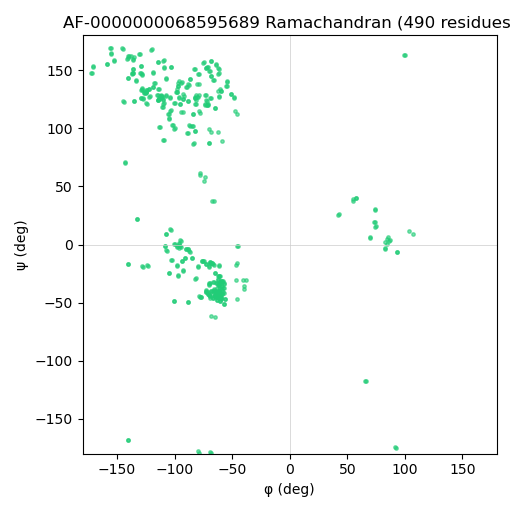5 114 ILE B O 1
ATOM 2780 N N . LEU B 1 115 ? -3.791 -7.848 -11.25 1 97.19 115 LEU B N 1
ATOM 2781 C CA . LEU B 1 115 ? -3.025 -9.047 -10.906 1 97.19 115 LEU B CA 1
ATOM 2782 C C . LEU B 1 115 ? -2.361 -8.891 -9.547 1 97.19 115 LEU B C 1
ATOM 2784 O O . LEU B 1 115 ? -1.567 -7.973 -9.336 1 97.19 115 LEU B O 1
ATOM 2788 N N . GLU B 1 116 ? -2.707 -9.828 -8.578 1 97.94 116 GLU B N 1
ATOM 2789 C CA . GLU B 1 116 ? -2.27 -9.633 -7.199 1 97.94 116 GLU B CA 1
ATOM 2790 C C . GLU B 1 116 ? -1.833 -10.953 -6.566 1 97.94 116 GLU B C 1
ATOM 2792 O O . GLU B 1 116 ? -2.174 -12.023 -7.062 1 97.94 116 GLU B O 1
ATOM 2797 N N . LEU B 1 117 ? -1.09 -10.805 -5.484 1 98.69 117 LEU B N 1
ATOM 2798 C CA . LEU B 1 117 ? -0.923 -11.977 -4.621 1 98.69 117 LEU B CA 1
ATOM 2799 C C . LEU B 1 117 ? -2.238 -12.344 -3.943 1 98.69 117 LEU B C 1
ATOM 2801 O O . LEU B 1 117 ? -3.053 -11.461 -3.643 1 98.69 117 LEU B O 1
ATOM 2805 N N . PRO B 1 118 ? -2.439 -13.664 -3.762 1 98.06 118 PRO B N 1
ATOM 2806 C CA . PRO B 1 118 ? -3.578 -14 -2.904 1 98.06 118 PRO B CA 1
ATOM 2807 C C . PRO B 1 118 ? -3.516 -13.312 -1.543 1 98.06 118 PRO B C 1
ATOM 2809 O O . PRO B 1 118 ? -2.432 -13.172 -0.968 1 98.06 118 PRO B O 1
ATOM 2812 N N . ALA B 1 119 ? -4.625 -12.875 -1.083 1 97.5 119 ALA B N 1
ATOM 2813 C CA . ALA B 1 119 ? -4.684 -12.086 0.142 1 97.5 119 ALA B CA 1
ATOM 2814 C C . ALA B 1 119 ? -6.059 -12.188 0.798 1 97.5 119 ALA B C 1
ATOM 2816 O O . ALA B 1 119 ? -7.008 -12.688 0.191 1 97.5 119 ALA B O 1
ATOM 2817 N N . GLY B 1 120 ? -6.129 -11.672 2.055 1 94.88 120 GLY B N 1
ATOM 2818 C CA . GLY B 1 120 ? -7.402 -11.625 2.754 1 94.88 120 GLY B CA 1
ATOM 2819 C C . GLY B 1 120 ? -7.344 -10.836 4.047 1 94.88 120 GLY B C 1
ATOM 2820 O O . GLY B 1 120 ? -6.281 -10.719 4.66 1 94.88 120 GLY B O 1
ATOM 2821 N N . MET B 1 121 ? -8.453 -10.344 4.375 1 93.38 121 MET B N 1
ATOM 2822 C CA . MET B 1 121 ? -8.57 -9.625 5.641 1 93.38 121 MET B CA 1
ATOM 2823 C C . MET B 1 121 ? -8.789 -10.594 6.801 1 93.38 121 MET B C 1
ATOM 2825 O O . MET B 1 121 ? -9.328 -11.68 6.609 1 93.38 121 MET B O 1
ATOM 2829 N N . LEU B 1 122 ? -8.297 -10.086 7.926 1 90.44 122 LEU B N 1
ATOM 2830 C CA . LEU B 1 122 ? -8.578 -10.875 9.117 1 90.44 122 LEU B CA 1
ATOM 2831 C C . LEU B 1 122 ? -10 -10.625 9.609 1 90.44 122 LEU B C 1
ATOM 2833 O O . LEU B 1 122 ? -10.492 -9.492 9.555 1 90.44 122 LEU B O 1
ATOM 2837 N N . ASP B 1 123 ? -10.734 -11.711 9.789 1 73.31 123 ASP B N 1
ATOM 2838 C CA . ASP B 1 123 ? -12.047 -11.578 10.422 1 73.31 123 ASP B CA 1
ATOM 2839 C C . ASP B 1 123 ? -11.914 -11.438 11.938 1 73.31 123 ASP B C 1
ATOM 2841 O O . ASP B 1 123 ? -10.805 -11.352 12.461 1 73.31 123 ASP B O 1
ATOM 2845 N N . ASP B 1 124 ? -13.031 -11.32 12.625 1 59.09 124 ASP B N 1
ATOM 2846 C CA . ASP B 1 124 ? -13.07 -11.227 14.078 1 59.09 124 ASP B CA 1
ATOM 2847 C C . ASP B 1 124 ? -12.148 -12.266 14.719 1 59.09 124 ASP B C 1
ATOM 2849 O O . ASP B 1 124 ? -12.086 -12.375 15.945 1 59.09 124 ASP B O 1
ATOM 2853 N N . ASP B 1 125 ? -11.516 -13.047 13.906 1 50.97 125 ASP B N 1
ATOM 2854 C CA . ASP B 1 125 ? -10.883 -14.227 14.477 1 50.97 125 ASP B CA 1
ATOM 2855 C C . ASP B 1 125 ? -9.57 -13.875 15.172 1 50.97 125 ASP B C 1
ATOM 2857 O O . ASP B 1 125 ? -8.75 -14.75 15.445 1 50.97 125 ASP B O 1
ATOM 2861 N N . LYS B 1 126 ? -9.57 -13.18 16.047 1 59.94 126 LYS B N 1
ATOM 2862 C CA . LYS B 1 126 ? -8.688 -13.062 17.203 1 59.94 126 LYS B CA 1
ATOM 2863 C C . LYS B 1 126 ? -7.227 -13.219 16.797 1 59.94 126 LYS B C 1
ATOM 2865 O O . LYS B 1 126 ? -6.449 -13.859 17.516 1 59.94 126 LYS B O 1
ATOM 2870 N N . GLY B 1 127 ? -6.711 -12.953 15.516 1 75.06 127 GLY B N 1
ATOM 2871 C CA . GLY B 1 127 ? -5.266 -12.852 15.43 1 75.06 127 GLY B CA 1
ATOM 2872 C C . GLY B 1 127 ? -4.617 -14.047 14.758 1 75.06 127 GLY B C 1
ATOM 2873 O O . GLY B 1 127 ? -3.395 -14.203 14.805 1 75.06 127 GLY B O 1
ATOM 2874 N N . ASP B 1 128 ? -5.34 -14.945 14.164 1 89.12 128 ASP B N 1
ATOM 2875 C CA . ASP B 1 128 ? -4.766 -16.094 13.477 1 89.12 128 ASP B CA 1
ATOM 2876 C C . ASP B 1 128 ? -4.336 -15.727 12.055 1 89.12 128 ASP B C 1
ATOM 2878 O O . ASP B 1 128 ? -4.992 -16.109 11.086 1 89.12 128 ASP B O 1
ATOM 2882 N N . PHE B 1 129 ? -3.137 -15.242 11.938 1 93.31 129 PHE B N 1
ATOM 2883 C CA . PHE B 1 129 ? -2.656 -14.703 10.664 1 93.31 129 PHE B CA 1
ATOM 2884 C C . PHE B 1 129 ? -2.291 -15.836 9.711 1 93.31 129 PHE B C 1
ATOM 2886 O O . PHE B 1 129 ? -2.721 -15.836 8.555 1 93.31 129 PHE B O 1
ATOM 2893 N N . VAL B 1 130 ? -1.596 -16.812 10.188 1 95.38 130 VAL B N 1
ATOM 2894 C CA . VAL B 1 130 ? -1.139 -17.875 9.312 1 95.38 130 VAL B CA 1
ATOM 2895 C C . VAL B 1 130 ? -2.328 -18.719 8.867 1 95.38 130 VAL B C 1
ATOM 2897 O O . VAL B 1 130 ? -2.422 -19.109 7.699 1 95.38 130 VAL B O 1
ATOM 2900 N N . GLY B 1 131 ? -3.215 -19.031 9.844 1 94.88 131 GLY B N 1
ATOM 2901 C CA . GLY B 1 131 ? -4.426 -19.75 9.484 1 94.88 131 GLY B CA 1
ATOM 2902 C C . GLY B 1 131 ? -5.258 -19.031 8.445 1 94.88 131 GLY B C 1
ATOM 2903 O O . GLY B 1 131 ? -5.77 -19.656 7.508 1 94.88 131 GLY B O 1
ATOM 2904 N N . THR B 1 132 ? -5.391 -17.75 8.562 1 95.25 132 THR B N 1
ATOM 2905 C CA . THR B 1 132 ? -6.121 -16.938 7.59 1 95.25 132 THR B CA 1
ATOM 2906 C C . THR B 1 132 ? -5.453 -17 6.223 1 95.25 132 THR B C 1
ATOM 2908 O O . THR B 1 132 ? -6.125 -17.188 5.207 1 95.25 132 THR B O 1
ATOM 2911 N N . ALA B 1 133 ? -4.133 -16.922 6.219 1 97 133 ALA B N 1
ATOM 2912 C CA . ALA B 1 133 ? -3.381 -16.969 4.965 1 97 133 ALA B CA 1
ATOM 2913 C C . ALA B 1 133 ? -3.639 -18.281 4.227 1 97 133 ALA B C 1
ATOM 2915 O O . ALA B 1 133 ? -3.945 -18.281 3.033 1 97 133 ALA B O 1
ATOM 2916 N N . VAL B 1 134 ? -3.57 -19.328 4.957 1 97.12 134 VAL B N 1
ATOM 2917 C CA . VAL B 1 134 ? -3.744 -20.656 4.375 1 97.12 134 VAL B CA 1
ATOM 2918 C C . VAL B 1 134 ? -5.164 -20.797 3.836 1 97.12 134 VAL B C 1
ATOM 2920 O O . VAL B 1 134 ? -5.367 -21.281 2.717 1 97.12 134 VAL B O 1
ATOM 2923 N N . ARG B 1 135 ? -6.137 -20.359 4.566 1 95.31 135 ARG B N 1
ATOM 2924 C CA . ARG B 1 135 ? -7.531 -20.438 4.148 1 95.31 135 ARG B CA 1
ATOM 2925 C C . ARG B 1 135 ? -7.781 -19.578 2.904 1 95.31 135 ARG B C 1
ATOM 2927 O O . ARG B 1 135 ? -8.453 -20.031 1.971 1 95.31 135 ARG B O 1
ATOM 2934 N N . GLU B 1 136 ? -7.242 -18.375 2.879 1 95.56 136 GLU B N 1
ATOM 2935 C CA . GLU B 1 136 ? -7.445 -17.484 1.742 1 95.56 136 GLU B CA 1
ATOM 2936 C C . GLU B 1 136 ? -6.812 -18.047 0.474 1 95.56 136 GLU B C 1
ATOM 2938 O O . GLU B 1 136 ? -7.379 -17.938 -0.614 1 95.56 136 GLU B O 1
ATOM 2943 N N . VAL B 1 137 ? -5.637 -18.641 0.604 1 97.25 137 VAL B N 1
ATOM 2944 C CA . VAL B 1 137 ? -4.965 -19.219 -0.55 1 97.25 137 VAL B CA 1
ATOM 2945 C C . VAL B 1 137 ? -5.82 -20.359 -1.121 1 97.25 137 VAL B C 1
ATOM 2947 O O . VAL B 1 137 ? -6.008 -20.453 -2.336 1 97.25 137 VAL B O 1
ATOM 2950 N N . GLU B 1 138 ? -6.309 -21.172 -0.237 1 96.75 138 GLU B N 1
ATOM 2951 C CA . GLU B 1 138 ? -7.148 -22.266 -0.719 1 96.75 138 GLU B CA 1
ATOM 2952 C C . GLU B 1 138 ? -8.398 -21.734 -1.417 1 96.75 138 GLU B C 1
ATOM 2954 O O . GLU B 1 138 ? -8.766 -22.203 -2.494 1 96.75 138 GLU B O 1
ATOM 2959 N N . GLU B 1 139 ? -9.047 -20.797 -0.882 1 95.12 139 GLU B N 1
ATOM 2960 C CA . GLU B 1 139 ? -10.258 -20.203 -1.454 1 95.12 139 GLU B CA 1
ATOM 2961 C C . GLU B 1 139 ? -9.969 -19.547 -2.799 1 95.12 139 GLU B C 1
ATOM 2963 O O . GLU B 1 139 ? -10.727 -19.719 -3.758 1 95.12 139 GLU B O 1
ATOM 2968 N N . GLU B 1 140 ? -8.82 -18.828 -2.928 1 95.94 140 GLU B N 1
ATOM 2969 C CA . GLU B 1 140 ? -8.578 -17.969 -4.086 1 95.94 140 GLU B CA 1
ATOM 2970 C C . GLU B 1 140 ? -7.824 -18.734 -5.18 1 95.94 140 GLU B C 1
ATOM 2972 O O . GLU B 1 140 ? -7.824 -18.312 -6.34 1 95.94 140 GLU B O 1
ATOM 2977 N N . THR B 1 141 ? -7.086 -19.828 -4.852 1 96.19 141 THR B N 1
ATOM 2978 C CA . THR B 1 141 ? -6.234 -20.469 -5.844 1 96.19 141 THR B CA 1
ATOM 2979 C C . THR B 1 141 ? -6.527 -21.969 -5.918 1 96.19 141 THR B C 1
ATOM 2981 O O . THR B 1 141 ? -6.121 -22.641 -6.863 1 96.19 141 THR B O 1
ATOM 2984 N N . GLY B 1 142 ? -7.152 -22.562 -4.91 1 94.94 142 GLY B N 1
ATOM 2985 C CA . GLY B 1 142 ? -7.371 -23.984 -4.828 1 94.94 142 GLY B CA 1
ATOM 2986 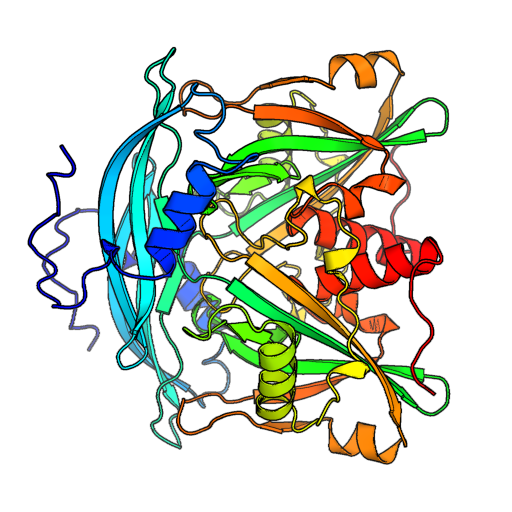C C . GLY B 1 142 ? -6.176 -24.75 -4.277 1 94.94 142 GLY B C 1
ATOM 2987 O O . GLY B 1 142 ? -6.246 -25.953 -4.062 1 94.94 142 GLY B O 1
ATOM 2988 N N . ILE B 1 143 ? -5.074 -24.047 -3.998 1 95.62 143 ILE B N 1
ATOM 2989 C CA . ILE B 1 143 ? -3.875 -24.703 -3.479 1 95.62 143 ILE B CA 1
ATOM 2990 C C . ILE B 1 143 ? -4.02 -24.922 -1.976 1 95.62 143 ILE B C 1
ATOM 2992 O O . ILE B 1 143 ? -4.371 -24 -1.234 1 95.62 143 ILE B O 1
ATOM 2996 N N . LYS B 1 144 ? -3.801 -26.078 -1.54 1 94.94 144 LYS B N 1
ATOM 2997 C CA . LYS B 1 144 ? -3.811 -26.406 -0.116 1 94.94 144 LYS B CA 1
ATOM 2998 C C . LYS B 1 144 ? -2.402 -26.344 0.471 1 94.94 144 LYS B C 1
ATOM 3000 O O . LYS B 1 144 ? -1.537 -27.141 0.109 1 94.94 144 LYS B O 1
ATOM 3005 N N . LEU B 1 145 ? -2.219 -25.438 1.317 1 95.12 145 LEU B N 1
ATOM 3006 C CA . LEU B 1 145 ? -0.926 -25.25 1.965 1 95.12 145 LEU B CA 1
ATOM 3007 C C . LEU B 1 145 ? -0.946 -25.797 3.389 1 95.12 145 LEU B C 1
ATOM 3009 O O . LEU B 1 145 ? -2.002 -25.859 4.02 1 95.12 145 LEU B O 1
ATOM 3013 N N . LYS B 1 146 ? 0.177 -26.188 3.857 1 93.69 146 LYS B N 1
ATOM 3014 C CA . LYS B 1 146 ? 0.334 -26.562 5.258 1 93.69 146 LYS B CA 1
ATOM 3015 C C . LYS B 1 146 ? 0.882 -25.406 6.09 1 93.69 146 LYS B C 1
ATOM 3017 O O . LYS B 1 146 ? 1.836 -24.75 5.684 1 93.69 146 LYS B O 1
ATOM 3022 N N . LEU B 1 147 ? 0.351 -25.312 7.242 1 93.69 147 LEU B N 1
ATOM 3023 C CA . LEU B 1 147 ? 0.731 -24.219 8.133 1 93.69 147 LEU B CA 1
ATOM 3024 C C . LEU B 1 147 ? 2.225 -24.25 8.438 1 93.69 147 LEU B C 1
ATOM 3026 O O . LEU B 1 147 ? 2.883 -23.219 8.477 1 93.69 147 LEU B O 1
ATOM 3030 N N . GLU B 1 148 ? 2.77 -25.438 8.547 1 92.88 148 GLU B N 1
ATOM 3031 C CA . GLU B 1 148 ? 4.145 -25.625 9 1 92.88 148 GLU B CA 1
ATOM 3032 C C . GLU B 1 148 ? 5.141 -25.25 7.91 1 92.88 148 GLU B C 1
ATOM 3034 O O . GLU B 1 148 ? 6.328 -25.062 8.18 1 92.88 148 GLU B O 1
ATOM 3039 N N . ASP B 1 149 ? 4.66 -25.109 6.719 1 94.75 149 ASP B N 1
ATOM 3040 C CA . ASP B 1 149 ? 5.543 -24.828 5.59 1 94.75 149 ASP B CA 1
ATOM 3041 C C . ASP B 1 149 ? 5.598 -23.328 5.301 1 94.75 149 ASP B C 1
ATOM 3043 O O . ASP B 1 149 ? 6.324 -22.891 4.406 1 94.75 149 ASP B O 1
ATOM 3047 N N . MET B 1 150 ? 4.863 -22.594 6.113 1 96.81 150 MET B N 1
ATOM 3048 C CA . MET B 1 150 ? 4.762 -21.156 5.863 1 96.81 150 MET B CA 1
ATOM 3049 C C . MET B 1 150 ? 5.895 -20.406 6.551 1 96.81 150 MET B C 1
ATOM 3051 O O . MET B 1 150 ? 6.266 -20.719 7.68 1 96.81 150 MET B O 1
ATOM 3055 N N . VAL B 1 151 ? 6.473 -19.438 5.848 1 97.56 151 VAL B N 1
ATOM 3056 C CA . VAL B 1 151 ? 7.469 -18.516 6.41 1 97.56 151 VAL B CA 1
ATOM 3057 C C . VAL B 1 151 ? 6.895 -17.109 6.484 1 97.56 151 VAL B C 1
ATOM 3059 O O . VAL B 1 151 ? 6.363 -16.594 5.496 1 97.56 151 VAL B O 1
ATOM 3062 N N . ASP B 1 152 ? 6.973 -16.5 7.617 1 97.75 152 ASP B N 1
ATOM 3063 C CA . ASP B 1 152 ? 6.543 -15.117 7.762 1 97.75 152 ASP B CA 1
ATOM 3064 C C . ASP B 1 152 ? 7.66 -14.156 7.363 1 97.75 152 ASP B C 1
ATOM 3066 O O . ASP B 1 152 ? 8.562 -13.883 8.148 1 97.75 152 ASP B O 1
ATOM 3070 N N . LEU B 1 153 ? 7.57 -13.586 6.141 1 98.44 153 LEU B N 1
ATOM 3071 C CA . LEU B 1 153 ? 8.594 -12.672 5.641 1 98.44 153 LEU B CA 1
ATOM 3072 C C . LEU B 1 153 ? 8.633 -11.391 6.469 1 98.44 153 LEU B C 1
ATOM 3074 O O . LEU B 1 153 ? 9.703 -10.805 6.66 1 98.44 153 LEU B O 1
ATOM 3078 N N . THR B 1 154 ? 7.477 -10.953 6.992 1 98.19 154 THR B N 1
ATOM 3079 C CA . THR B 1 154 ? 7.414 -9.695 7.734 1 98.19 154 THR B CA 1
ATOM 3080 C C . THR B 1 154 ? 8.07 -9.844 9.102 1 98.19 154 THR B C 1
ATOM 3082 O O . THR B 1 154 ? 8.398 -8.852 9.75 1 98.19 154 THR B O 1
ATOM 3085 N N . ALA B 1 155 ? 8.273 -11.086 9.547 1 97.5 155 ALA B N 1
ATOM 3086 C CA . ALA B 1 155 ? 8.945 -11.328 10.82 1 97.5 155 ALA B CA 1
ATOM 3087 C C . ALA B 1 155 ? 10.414 -10.922 10.758 1 97.5 155 ALA B C 1
ATOM 3089 O O . ALA B 1 155 ? 11.07 -10.781 11.789 1 97.5 155 ALA B O 1
ATOM 3090 N N . PHE B 1 156 ? 10.953 -10.727 9.539 1 98 156 PHE B N 1
ATOM 3091 C CA . PHE B 1 156 ? 12.352 -10.359 9.375 1 98 156 PHE B CA 1
ATOM 3092 C C . PHE B 1 156 ? 12.523 -8.844 9.5 1 98 156 PHE B C 1
ATOM 3094 O O . PHE B 1 156 ? 13.656 -8.352 9.547 1 98 156 PHE B O 1
ATOM 3101 N N . LEU B 1 157 ? 11.422 -8.078 9.484 1 97.94 157 LEU B N 1
ATOM 3102 C CA . LEU B 1 157 ? 11.5 -6.637 9.711 1 97.94 157 LEU B CA 1
ATOM 3103 C C . LEU B 1 157 ? 11.891 -6.336 11.156 1 97.94 157 LEU B C 1
ATOM 3105 O O . LEU B 1 157 ? 11.742 -7.191 12.031 1 97.94 157 LEU B O 1
ATOM 3109 N N . ASP B 1 158 ? 12.43 -5.137 11.352 1 96.75 158 ASP B N 1
ATOM 3110 C CA . ASP B 1 158 ? 12.75 -4.719 12.711 1 96.75 158 ASP B CA 1
ATOM 3111 C C . ASP B 1 158 ? 11.492 -4.652 13.578 1 96.75 158 ASP B C 1
ATOM 3113 O O . ASP B 1 158 ? 10.414 -4.309 13.086 1 96.75 158 ASP B O 1
ATOM 3117 N N . SER B 1 159 ? 11.648 -4.867 14.859 1 94.56 159 SER B N 1
ATOM 3118 C CA . SER B 1 159 ? 10.523 -4.883 15.789 1 94.56 159 SER B CA 1
ATOM 3119 C C . SER B 1 159 ? 9.812 -3.537 15.82 1 94.56 159 SER B C 1
ATOM 3121 O O . SER B 1 159 ? 8.609 -3.471 16.062 1 94.56 159 SER B O 1
ATOM 3123 N N . SER B 1 160 ? 10.492 -2.504 15.531 1 91.56 160 SER B N 1
ATOM 3124 C CA . SER B 1 160 ? 9.922 -1.161 15.539 1 91.56 160 SER B CA 1
ATOM 3125 C C . SER B 1 160 ? 8.859 -1.002 14.461 1 91.56 160 SER B C 1
ATOM 3127 O O . SER B 1 160 ? 8.047 -0.078 14.508 1 91.56 160 SER B O 1
ATOM 3129 N N . THR B 1 161 ? 8.859 -1.914 13.477 1 94.31 161 THR B N 1
ATOM 3130 C CA . THR B 1 161 ? 7.887 -1.858 12.391 1 94.31 161 THR B CA 1
ATOM 3131 C C . THR B 1 161 ? 6.605 -2.594 12.781 1 94.31 161 THR B C 1
ATOM 3133 O O . THR B 1 161 ? 5.637 -2.602 12.016 1 94.31 161 THR B O 1
ATOM 3136 N N . GLY B 1 162 ? 6.625 -3.242 13.93 1 92.62 162 GLY B N 1
ATOM 3137 C CA . GLY B 1 162 ? 5.531 -4.137 14.281 1 92.62 162 GLY B CA 1
ATOM 3138 C C . GLY B 1 162 ? 5.5 -5.395 13.43 1 92.62 162 GLY B C 1
ATOM 3139 O O . GLY B 1 162 ? 4.539 -6.164 13.484 1 92.62 162 GLY B O 1
ATOM 3140 N N . CYS B 1 163 ? 6.52 -5.574 12.594 1 96 163 CYS B N 1
ATOM 3141 C CA . CYS B 1 163 ? 6.605 -6.703 11.672 1 96 163 CYS B CA 1
ATOM 3142 C C . CYS B 1 163 ? 5.391 -6.75 10.75 1 96 163 CYS B C 1
ATOM 3144 O O . CYS B 1 163 ? 4.785 -7.809 10.57 1 96 163 CYS B O 1
ATOM 3146 N N . ARG B 1 164 ? 5.031 -5.586 10.352 1 94.19 164 ARG B N 1
ATOM 3147 C CA . ARG B 1 164 ? 3.902 -5.418 9.438 1 94.19 164 ARG B CA 1
ATOM 3148 C C . ARG B 1 164 ? 4.277 -4.52 8.266 1 94.19 164 ARG B C 1
ATOM 3150 O O . ARG B 1 164 ? 5.32 -3.861 8.289 1 94.19 164 ARG B O 1
ATOM 3157 N N . PHE B 1 165 ? 3.471 -4.621 7.348 1 93.88 165 PHE B N 1
ATOM 3158 C CA . PHE B 1 165 ? 3.547 -3.807 6.141 1 93.88 165 PHE B CA 1
ATOM 3159 C C . PHE B 1 165 ? 2.35 -2.869 6.043 1 93.88 165 PHE B C 1
ATOM 3161 O O . PHE B 1 165 ? 1.202 -3.307 6.148 1 93.88 165 PHE B O 1
ATOM 3168 N N . PHE B 1 166 ? 2.625 -1.505 5.918 1 97.75 166 PHE B N 1
ATOM 3169 C CA . PHE B 1 166 ? 1.551 -0.523 5.824 1 97.75 166 PHE B CA 1
ATOM 3170 C C . PHE B 1 166 ? 1.408 -0.014 4.395 1 97.75 166 PHE B C 1
ATOM 3172 O O . PHE B 1 166 ? 2.213 0.8 3.936 1 97.75 166 PHE B O 1
ATOM 3179 N N . PRO B 1 167 ? 0.384 -0.385 3.723 1 97.81 167 PRO B N 1
ATOM 3180 C CA . PRO B 1 167 ? 0.244 -0.027 2.309 1 97.81 167 PRO B CA 1
ATOM 3181 C C . PRO B 1 167 ? -0.004 1.465 2.102 1 97.81 167 PRO B C 1
ATOM 3183 O O . PRO B 1 167 ? 0.597 2.076 1.213 1 97.81 167 PRO B O 1
ATOM 3186 N N . SER B 1 168 ? -0.858 2.061 2.877 1 97.5 168 SER B N 1
ATOM 3187 C CA . SER B 1 168 ? -1.273 3.445 2.68 1 97.5 168 SER B CA 1
ATOM 3188 C C . SER B 1 168 ? -1.483 4.156 4.012 1 97.5 168 SER B C 1
ATOM 3190 O O . SER B 1 168 ? -2.6 4.574 4.328 1 97.5 168 SER B O 1
ATOM 3192 N N . PRO B 1 169 ? -0.392 4.414 4.703 1 96.81 169 PRO B N 1
ATOM 3193 C CA . PRO B 1 169 ? -0.521 4.902 6.078 1 96.81 169 PRO B CA 1
ATOM 3194 C C . PRO B 1 169 ? -1.083 6.32 6.148 1 96.81 169 PRO B C 1
ATOM 3196 O O . PRO B 1 169 ? -1.497 6.77 7.223 1 96.81 169 PRO B O 1
ATOM 3199 N N . GLY B 1 170 ? -1.107 7.031 5.125 1 95.38 170 GLY B N 1
ATOM 3200 C CA . GLY B 1 170 ? -1.652 8.383 5.129 1 95.38 170 GLY B CA 1
ATOM 3201 C C . GLY B 1 170 ? -3.168 8.406 5.145 1 95.38 170 GLY B C 1
ATOM 3202 O O . GLY B 1 170 ? -3.771 9.445 5.438 1 95.38 170 GLY B O 1
ATOM 3203 N N . GLY B 1 171 ? -3.799 7.254 4.863 1 97.12 171 GLY B N 1
ATOM 3204 C CA . GLY B 1 171 ? -5.25 7.281 4.785 1 97.12 171 GLY B CA 1
ATOM 3205 C C . GLY B 1 171 ? -5.902 6.059 5.398 1 97.12 171 GLY B C 1
ATOM 3206 O O . GLY B 1 171 ? -7.105 6.059 5.668 1 97.12 171 GLY B O 1
ATOM 3207 N N . CYS B 1 172 ? -5.125 5.043 5.586 1 97.88 172 CYS B N 1
ATOM 3208 C CA . CYS B 1 172 ? -5.707 3.75 5.93 1 97.88 172 CYS B CA 1
ATOM 3209 C C . CYS B 1 172 ? -4.914 3.07 7.039 1 97.88 172 CYS B C 1
ATOM 3211 O O . CYS B 1 172 ? -3.686 3.17 7.082 1 97.88 172 CYS B O 1
ATOM 3213 N N . ASP B 1 173 ? -5.629 2.316 7.887 1 97.12 173 ASP B N 1
ATOM 3214 C CA . ASP B 1 173 ? -4.996 1.639 9.016 1 97.12 173 ASP B CA 1
ATOM 3215 C C . ASP B 1 173 ? -4.48 0.261 8.609 1 97.12 173 ASP B C 1
ATOM 3217 O O . ASP B 1 173 ? -3.885 -0.449 9.422 1 97.12 173 ASP B O 1
ATOM 3221 N N . GLU B 1 174 ? -4.719 -0.143 7.422 1 97.31 174 GLU B N 1
ATOM 3222 C CA . GLU B 1 174 ? -4.402 -1.492 6.965 1 97.31 174 GLU B CA 1
ATOM 3223 C C . GLU B 1 174 ? -2.959 -1.86 7.289 1 97.31 174 GLU B C 1
ATOM 3225 O O . GLU B 1 174 ? -2.043 -1.069 7.055 1 97.31 174 GLU B O 1
ATOM 3230 N N . GLU B 1 175 ? -2.77 -2.975 7.883 1 96.44 175 GLU B N 1
ATOM 3231 C CA . GLU B 1 175 ? -1.464 -3.586 8.125 1 96.44 175 GLU B CA 1
ATOM 3232 C C . GLU B 1 175 ? -1.439 -5.035 7.652 1 96.44 175 GLU B C 1
ATOM 3234 O O . GLU B 1 175 ? -2.369 -5.801 7.922 1 96.44 175 GLU B O 1
ATOM 3239 N N . ILE B 1 176 ? -0.444 -5.434 6.941 1 97.94 176 ILE B N 1
ATOM 3240 C CA . ILE B 1 176 ? -0.463 -6.719 6.254 1 97.94 176 ILE B CA 1
ATOM 3241 C C . ILE B 1 176 ? 0.744 -7.551 6.68 1 97.94 176 ILE B C 1
ATOM 3243 O O . ILE B 1 176 ? 1.862 -7.035 6.762 1 97.94 176 ILE B O 1
ATOM 3247 N N . SER B 1 177 ? 0.514 -8.797 7.004 1 98.06 177 SER B N 1
ATOM 3248 C CA . SER B 1 177 ? 1.578 -9.789 7.105 1 98.06 177 SER B CA 1
ATOM 3249 C C . SER B 1 177 ? 1.815 -10.484 5.773 1 98.06 177 SER B C 1
ATOM 3251 O O . SER B 1 177 ? 0.863 -10.859 5.082 1 98.06 177 SER B O 1
ATOM 3253 N N . ILE B 1 178 ? 3.049 -10.641 5.422 1 98.69 178 ILE B N 1
ATOM 3254 C CA . ILE B 1 178 ? 3.424 -11.289 4.168 1 98.69 178 ILE B CA 1
ATOM 3255 C C . ILE B 1 178 ? 4.051 -12.648 4.461 1 98.69 178 ILE B C 1
ATOM 3257 O O . ILE B 1 178 ? 5.086 -12.734 5.121 1 98.69 178 ILE B O 1
ATOM 3261 N N . PHE B 1 179 ? 3.459 -13.648 3.928 1 98.62 179 PHE B N 1
ATOM 3262 C CA . PHE B 1 179 ? 3.971 -15.008 4.094 1 98.62 179 PHE B CA 1
ATOM 3263 C C . PHE B 1 179 ? 4.551 -15.531 2.787 1 98.62 179 PHE B C 1
ATOM 3265 O O . PHE B 1 179 ? 4.23 -15.023 1.71 1 98.62 179 PHE B O 1
ATOM 3272 N N . LEU B 1 180 ? 5.402 -16.516 2.928 1 98.62 180 LEU B N 1
ATOM 3273 C CA . LEU B 1 180 ? 6.043 -17.188 1.81 1 98.62 180 LEU B CA 1
ATOM 3274 C C . LEU B 1 180 ? 5.805 -18.703 1.883 1 98.62 180 LEU B C 1
ATOM 3276 O O . LEU B 1 180 ? 5.902 -19.297 2.957 1 98.62 180 LEU B O 1
ATOM 3280 N N . TYR B 1 181 ? 5.387 -19.219 0.81 1 98.19 181 TYR B N 1
ATOM 3281 C CA . TYR B 1 181 ? 5.391 -20.656 0.601 1 98.19 181 TYR B CA 1
ATOM 3282 C C . TYR B 1 181 ? 6.266 -21.031 -0.587 1 98.19 181 TYR B C 1
ATOM 3284 O O . TYR B 1 181 ? 6.215 -20.391 -1.635 1 98.19 181 TYR B O 1
ATOM 3292 N N . ARG B 1 182 ? 7.066 -22.062 -0.406 1 96.88 182 ARG B N 1
ATOM 3293 C CA . ARG B 1 182 ? 7.883 -22.641 -1.472 1 96.88 182 ARG B CA 1
ATOM 3294 C C . ARG B 1 182 ? 7.645 -24.141 -1.601 1 96.88 182 ARG B C 1
ATOM 3296 O O . ARG B 1 182 ? 7.621 -24.859 -0.599 1 96.88 182 ARG B O 1
ATOM 3303 N N . GLY B 1 183 ? 7.41 -24.516 -2.865 1 95.38 183 GLY B N 1
ATOM 3304 C CA . GLY B 1 183 ? 7.215 -25.938 -3.098 1 95.38 183 GLY B CA 1
ATOM 3305 C C . GLY B 1 183 ? 7.602 -26.375 -4.496 1 95.38 183 GLY B C 1
ATOM 3306 O O . GLY B 1 183 ? 7.676 -25.547 -5.41 1 95.38 183 GLY B O 1
ATOM 3307 N N . ARG B 1 184 ? 7.895 -27.719 -4.633 1 95.31 184 ARG B N 1
ATOM 3308 C CA . ARG B 1 184 ? 8.148 -28.344 -5.926 1 95.31 184 ARG B CA 1
ATOM 3309 C C . ARG B 1 184 ? 6.895 -29.031 -6.461 1 95.31 184 ARG B C 1
ATOM 3311 O O . ARG B 1 184 ? 6.18 -29.703 -5.707 1 95.31 184 ARG B O 1
ATOM 3318 N N . VAL B 1 185 ? 6.699 -28.734 -7.715 1 95.31 185 VAL B N 1
ATOM 3319 C CA . VAL B 1 185 ? 5.523 -29.344 -8.328 1 95.31 185 VAL B CA 1
ATOM 3320 C C . VAL B 1 185 ? 5.871 -29.828 -9.734 1 95.31 185 VAL B C 1
ATOM 3322 O O . VAL B 1 185 ? 6.863 -29.391 -10.32 1 95.31 185 VAL B O 1
ATOM 3325 N N . ASP B 1 186 ? 5.004 -30.703 -10.227 1 95.5 186 ASP B N 1
ATOM 3326 C CA . ASP B 1 186 ? 5.117 -31.141 -11.617 1 95.5 186 ASP B CA 1
ATOM 3327 C C . ASP B 1 186 ? 4.621 -30.047 -12.57 1 95.5 186 ASP B C 1
ATOM 3329 O O . ASP B 1 186 ? 3.789 -29.219 -12.195 1 95.5 186 ASP B O 1
ATOM 3333 N N . LYS B 1 187 ? 5.098 -30.125 -13.758 1 95.19 187 LYS B N 1
ATOM 3334 C CA . LYS B 1 187 ? 4.734 -29.141 -14.781 1 95.19 187 LYS B CA 1
ATOM 3335 C C . LYS B 1 187 ? 3.227 -29.109 -15.008 1 95.19 187 LYS B C 1
ATOM 3337 O O . LYS B 1 187 ? 2.65 -28.062 -15.281 1 95.19 187 LYS B O 1
ATOM 3342 N N . GLU B 1 188 ? 2.629 -30.25 -14.844 1 95.25 188 GLU B N 1
ATOM 3343 C CA . GLU B 1 188 ? 1.19 -30.359 -15.062 1 95.25 188 GLU B CA 1
ATOM 3344 C C . GLU B 1 188 ? 0.406 -29.5 -14.078 1 95.25 188 GLU B C 1
ATOM 3346 O O . GLU B 1 188 ? -0.649 -28.969 -14.414 1 95.25 188 GLU B O 1
ATOM 3351 N N . ILE B 1 189 ? 0.885 -29.344 -12.914 1 94.19 189 ILE B N 1
ATOM 3352 C CA . ILE B 1 189 ? 0.225 -28.547 -11.891 1 94.19 189 ILE B CA 1
ATOM 3353 C C . ILE B 1 189 ? 0.253 -27.078 -12.281 1 94.19 189 ILE B C 1
ATOM 3355 O O . ILE B 1 189 ? -0.74 -26.359 -12.117 1 94.19 189 ILE B O 1
ATOM 3359 N N . ILE B 1 190 ? 1.379 -26.672 -12.82 1 95.25 190 ILE B N 1
ATOM 3360 C CA . ILE B 1 190 ? 1.516 -25.297 -13.281 1 95.25 190 ILE B CA 1
ATOM 3361 C C . ILE B 1 190 ? 0.47 -25 -14.359 1 95.25 190 ILE B C 1
ATOM 3363 O O . ILE B 1 190 ? -0.224 -23.984 -14.305 1 95.25 190 ILE B O 1
ATOM 3367 N N . THR B 1 191 ? 0.352 -25.906 -15.25 1 94.88 191 THR B N 1
ATOM 3368 C CA . THR B 1 191 ? -0.583 -25.75 -16.359 1 94.88 191 THR B CA 1
ATOM 3369 C C . THR B 1 191 ? -2.023 -25.75 -15.852 1 94.88 191 THR B C 1
ATOM 3371 O O . THR B 1 191 ? -2.852 -24.969 -16.344 1 94.88 191 THR B O 1
ATOM 3374 N N . GLN B 1 192 ? -2.293 -26.562 -14.891 1 94.88 192 GLN B N 1
ATOM 3375 C CA . GLN B 1 192 ? -3.643 -26.672 -14.344 1 94.88 192 GLN B CA 1
ATOM 3376 C C . GLN B 1 192 ? -4.027 -25.422 -13.562 1 94.88 192 GLN B C 1
ATOM 3378 O O . GLN B 1 192 ? -5.191 -25.031 -13.547 1 94.88 192 GLN B O 1
ATOM 3383 N N . LEU B 1 193 ? -3.094 -24.891 -12.938 1 95.25 193 LEU B N 1
ATOM 3384 C CA . LEU B 1 193 ? -3.336 -23.703 -12.117 1 95.25 193 LEU B CA 1
ATOM 3385 C C . LEU B 1 193 ? -3.607 -22.484 -12.992 1 95.25 193 LEU B C 1
ATOM 3387 O O . LEU B 1 193 ? -4.504 -21.688 -12.695 1 95.25 193 LEU B O 1
ATOM 3391 N N . HIS B 1 194 ? -2.838 -22.391 -14.047 1 94.44 194 HIS B N 1
ATOM 3392 C CA . HIS B 1 194 ? -2.939 -21.203 -14.898 1 94.44 194 HIS B CA 1
ATOM 3393 C C . HIS B 1 194 ? -4.312 -21.109 -15.562 1 94.44 194 HIS B C 1
ATOM 3395 O O . HIS B 1 194 ? -4.703 -22.016 -16.312 1 94.44 194 HIS B O 1
ATOM 3401 N N . GLY B 1 195 ? -5.051 -20.031 -15.234 1 92.38 195 GLY B N 1
ATOM 3402 C CA . GLY B 1 195 ? -6.344 -19.797 -15.859 1 92.38 195 GLY B CA 1
ATOM 3403 C C . GLY B 1 195 ? -7.5 -20.375 -15.062 1 92.38 195 GLY B C 1
ATOM 3404 O O . GLY B 1 195 ? -8.664 -20.141 -15.398 1 92.38 195 GLY B O 1
ATOM 3405 N N . LYS B 1 196 ? -7.16 -21.062 -14.062 1 92.56 196 LYS B N 1
ATOM 3406 C CA . LYS B 1 196 ? -8.203 -21.625 -13.211 1 92.56 196 LYS B CA 1
ATOM 3407 C C . LYS B 1 196 ? -9.086 -20.531 -12.625 1 92.56 196 LYS B C 1
ATOM 3409 O O . LYS B 1 196 ? -8.594 -19.484 -12.188 1 92.56 196 LYS B O 1
ATOM 3414 N N . GLU B 1 197 ? -10.344 -20.75 -12.727 1 90.75 197 GLU B N 1
ATOM 3415 C CA . GLU B 1 197 ? -11.305 -19.844 -12.109 1 90.75 197 GLU B CA 1
ATOM 3416 C C . GLU B 1 197 ? -11.68 -20.297 -10.703 1 90.75 197 GLU B C 1
ATOM 3418 O O . GLU B 1 197 ? -11.945 -21.484 -10.477 1 90.75 197 GLU B O 1
ATOM 3423 N N . THR B 1 198 ? -11.562 -19.391 -9.766 1 90.38 198 THR B N 1
ATOM 3424 C CA . THR B 1 198 ? -11.805 -19.688 -8.359 1 90.38 198 THR B CA 1
ATOM 3425 C C . THR B 1 198 ? -12.547 -18.531 -7.676 1 90.38 198 THR B C 1
ATOM 3427 O O . THR B 1 198 ? -13.094 -17.656 -8.352 1 90.38 198 THR B O 1
ATOM 3430 N N . GLY B 1 199 ? -12.594 -18.594 -6.336 1 83.12 199 GLY B N 1
ATOM 3431 C CA . GLY B 1 199 ? -13.266 -17.547 -5.578 1 83.12 199 GLY B CA 1
ATOM 3432 C C . GLY B 1 199 ? -14.672 -17.922 -5.148 1 83.12 199 GLY B C 1
ATOM 3433 O O . GLY B 1 199 ? -15.242 -18.891 -5.656 1 83.12 199 GLY B O 1
ATOM 3434 N N . LEU B 1 200 ? -15.125 -17.188 -4.219 1 77.94 200 LEU B N 1
ATOM 3435 C CA . LEU B 1 200 ? -16.484 -17.391 -3.74 1 77.94 200 LEU B CA 1
ATOM 3436 C C . LEU B 1 200 ? -17.484 -16.688 -4.641 1 77.94 200 LEU B C 1
ATOM 3438 O O . LEU B 1 200 ? -17.797 -15.516 -4.43 1 77.94 200 LEU B O 1
ATOM 3442 N N . ARG B 1 201 ? -18.062 -17.375 -5.508 1 73.81 201 ARG B N 1
ATOM 3443 C CA . ARG B 1 201 ? -18.969 -16.812 -6.508 1 73.81 201 ARG B CA 1
ATOM 3444 C C . ARG B 1 201 ? -20.188 -16.172 -5.848 1 73.81 201 ARG B C 1
ATOM 3446 O O . ARG B 1 201 ? -20.672 -15.141 -6.312 1 73.81 201 ARG B O 1
ATOM 3453 N N . ASP B 1 202 ? -20.5 -16.719 -4.766 1 75.44 202 ASP B N 1
ATOM 3454 C CA . ASP B 1 202 ? -21.672 -16.188 -4.051 1 75.44 202 ASP B CA 1
ATOM 3455 C C . ASP B 1 202 ? -21.375 -14.789 -3.494 1 75.44 202 ASP B C 1
ATOM 3457 O O . ASP B 1 202 ? -22.312 -14.039 -3.191 1 75.44 202 ASP B O 1
ATOM 3461 N N . HIS B 1 203 ? -20.156 -14.523 -3.477 1 74.31 203 HIS B N 1
ATOM 3462 C CA . HIS B 1 203 ? -19.781 -13.219 -2.951 1 74.31 203 HIS B CA 1
ATOM 3463 C C . HIS B 1 203 ? -19.328 -12.281 -4.066 1 74.31 203 HIS B C 1
ATOM 3465 O O . HIS B 1 203 ? -18.75 -11.219 -3.799 1 74.31 203 HIS B O 1
ATOM 3471 N N . GLY B 1 204 ? -19.562 -12.781 -5.289 1 74.19 204 GLY B N 1
ATOM 3472 C CA . GLY B 1 204 ? -19.188 -11.945 -6.418 1 74.19 204 GLY B CA 1
ATOM 3473 C C . GLY B 1 204 ? -17.688 -11.891 -6.656 1 74.19 204 GLY B C 1
ATOM 3474 O O . GLY B 1 204 ? -17.188 -10.961 -7.289 1 74.19 204 GLY B O 1
ATOM 3475 N N . GLU B 1 205 ? -17.031 -12.805 -6.047 1 77.94 205 GLU B N 1
ATOM 3476 C CA . GLU B 1 205 ? -15.578 -12.859 -6.23 1 77.94 205 GLU B CA 1
ATOM 3477 C C . GLU B 1 205 ? -15.211 -13.695 -7.457 1 77.94 205 GLU B C 1
ATOM 3479 O O . GLU B 1 205 ? -15.312 -14.922 -7.43 1 77.94 205 GLU B O 1
ATOM 3484 N N . LEU B 1 206 ? -14.859 -13.023 -8.531 1 82.31 206 LEU B N 1
ATOM 3485 C CA . LEU B 1 206 ? -14.406 -13.633 -9.781 1 82.31 206 LEU B CA 1
ATOM 3486 C C . LEU B 1 206 ? -12.883 -13.578 -9.891 1 82.31 206 LEU B C 1
ATOM 3488 O O . LEU B 1 206 ? -12.32 -12.539 -10.242 1 82.31 206 LEU B O 1
ATOM 3492 N N . ILE B 1 207 ? -12.344 -14.734 -9.547 1 91.5 207 ILE B N 1
ATOM 3493 C CA . ILE B 1 207 ? -10.891 -14.789 -9.484 1 91.5 207 ILE B CA 1
ATOM 3494 C C . ILE B 1 207 ? -10.359 -15.734 -10.547 1 91.5 207 ILE B C 1
ATOM 3496 O O . ILE B 1 207 ? -10.914 -16.812 -10.766 1 91.5 207 ILE B O 1
ATOM 3500 N N . LYS B 1 208 ? -9.469 -15.281 -11.281 1 94.38 208 LYS B N 1
ATOM 3501 C CA . LYS B 1 208 ? -8.719 -16.125 -12.203 1 94.38 208 LYS B CA 1
ATOM 3502 C C . LYS B 1 208 ? -7.27 -16.281 -11.758 1 94.38 208 LYS B C 1
ATOM 3504 O O . LYS B 1 208 ? -6.578 -15.297 -11.516 1 94.38 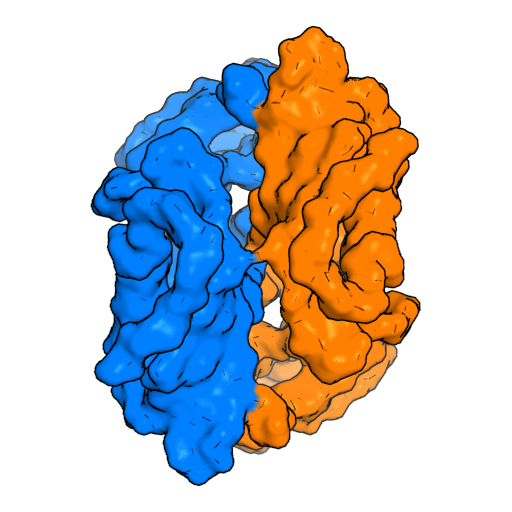208 LYS B O 1
ATOM 3509 N N . VAL B 1 209 ? -6.852 -17.516 -11.656 1 97.94 209 VAL B N 1
ATOM 3510 C CA . VAL B 1 209 ? -5.488 -17.797 -11.211 1 97.94 209 VAL B CA 1
ATOM 3511 C C . VAL B 1 209 ? -4.516 -17.594 -12.367 1 97.94 209 VAL B C 1
ATOM 3513 O O . VAL B 1 209 ? -4.797 -17.984 -13.508 1 97.94 209 VAL B O 1
ATOM 3516 N N . ARG B 1 210 ? -3.404 -16.984 -12.086 1 97.88 210 ARG B N 1
ATOM 3517 C CA . ARG B 1 210 ? -2.318 -16.781 -13.039 1 97.88 210 ARG B CA 1
ATOM 3518 C C . ARG B 1 210 ? -0.988 -17.25 -12.461 1 97.88 210 ARG B C 1
ATOM 3520 O O . ARG B 1 210 ? -0.699 -17.031 -11.289 1 97.88 210 ARG B O 1
ATOM 3527 N N . VAL B 1 211 ? -0.306 -17.953 -13.258 1 98.19 211 VAL B N 1
ATOM 3528 C CA . VAL B 1 211 ? 1.04 -18.375 -12.883 1 98.19 211 VAL B CA 1
ATOM 3529 C C . VAL B 1 211 ? 2.064 -17.672 -13.773 1 98.19 211 VAL B C 1
ATOM 3531 O O . VAL B 1 211 ? 1.959 -17.703 -15 1 98.19 211 VAL B O 1
ATOM 3534 N N . VAL B 1 212 ? 3.033 -17 -13.125 1 98 212 VAL B N 1
ATOM 3535 C CA . VAL B 1 212 ? 4.031 -16.266 -13.883 1 98 212 VAL B CA 1
ATOM 3536 C C . VAL B 1 212 ? 5.434 -16.656 -13.43 1 98 212 VAL B C 1
ATOM 3538 O O . VAL B 1 212 ? 5.641 -16.984 -12.258 1 98 212 VAL B O 1
ATOM 3541 N N . PRO B 1 213 ? 6.418 -16.672 -14.391 1 98.25 213 PRO B N 1
ATOM 3542 C CA . PRO B 1 213 ? 7.789 -16.844 -13.906 1 98.25 213 PRO B CA 1
ATOM 3543 C C . PRO B 1 213 ? 8.18 -15.82 -12.852 1 98.25 213 PRO B C 1
ATOM 3545 O O . PRO B 1 213 ? 7.887 -14.633 -13 1 98.25 213 PRO B O 1
ATOM 3548 N N . TYR B 1 214 ? 8.844 -16.297 -11.797 1 98.5 214 TYR B N 1
ATOM 3549 C CA . TYR B 1 214 ? 9.227 -15.398 -10.703 1 98.5 214 TYR B CA 1
ATOM 3550 C C . TYR B 1 214 ? 10.086 -14.25 -11.219 1 98.5 214 TYR B C 1
ATOM 3552 O O . TYR B 1 214 ? 9.922 -13.109 -10.781 1 98.5 214 TYR B O 1
ATOM 3560 N N . LYS B 1 215 ? 10.93 -14.508 -12.141 1 97.44 215 LYS B N 1
ATOM 3561 C CA . LYS B 1 215 ? 11.844 -13.5 -12.664 1 97.44 215 LYS B CA 1
ATOM 3562 C C . LYS B 1 215 ? 11.078 -12.344 -13.297 1 97.44 215 LYS B C 1
ATOM 3564 O O . LYS B 1 215 ? 11.617 -11.242 -13.445 1 97.44 215 LYS B O 1
ATOM 3569 N N . LYS B 1 216 ? 9.773 -12.562 -13.633 1 97.81 216 LYS B N 1
ATOM 3570 C CA . LYS B 1 216 ? 8.961 -11.547 -14.289 1 97.81 216 LYS B CA 1
ATOM 3571 C C . LYS B 1 216 ? 7.938 -10.953 -13.32 1 97.81 216 LYS B C 1
ATOM 3573 O O . LYS B 1 216 ? 7.234 -10 -13.664 1 97.81 216 LYS B O 1
ATOM 3578 N N . LEU B 1 217 ? 7.848 -11.461 -12.164 1 98.56 217 LEU B N 1
ATOM 3579 C CA . LEU B 1 217 ? 6.805 -11.086 -11.219 1 98.56 217 LEU B CA 1
ATOM 3580 C C . LEU B 1 217 ? 6.816 -9.578 -10.961 1 98.56 217 LEU B C 1
ATOM 3582 O O . LEU B 1 217 ? 5.781 -8.922 -11.062 1 98.56 217 LEU B O 1
ATOM 3586 N N . TRP B 1 218 ? 7.992 -8.992 -10.719 1 98 218 TRP B N 1
ATOM 3587 C CA . TRP B 1 218 ? 8.117 -7.602 -10.297 1 98 218 TRP B CA 1
ATOM 3588 C C . TRP B 1 218 ? 7.633 -6.656 -11.398 1 98 218 TRP B C 1
ATOM 3590 O O . TRP B 1 218 ? 7.16 -5.555 -11.109 1 98 218 TRP B O 1
ATOM 3600 N N . ARG B 1 219 ? 7.66 -7.07 -12.594 1 97.44 219 ARG B N 1
ATOM 3601 C CA . ARG B 1 219 ? 7.309 -6.148 -13.672 1 97.44 219 ARG B CA 1
ATOM 3602 C C . ARG B 1 219 ? 5.859 -6.34 -14.109 1 97.44 219 ARG B C 1
ATOM 3604 O O . ARG B 1 219 ? 5.27 -5.453 -14.727 1 97.44 219 ARG B O 1
ATOM 3611 N N . THR B 1 220 ? 5.277 -7.484 -13.758 1 97.56 220 THR B N 1
ATOM 3612 C CA . THR B 1 220 ? 4.008 -7.879 -14.359 1 97.56 220 THR B CA 1
ATOM 3613 C C . THR B 1 220 ? 2.836 -7.371 -13.523 1 97.56 220 THR B C 1
ATOM 3615 O O . THR B 1 220 ? 1.689 -7.383 -13.977 1 97.56 220 THR B O 1
ATOM 3618 N N . THR B 1 221 ? 3.094 -6.887 -12.312 1 97.81 221 THR B N 1
ATOM 3619 C CA . THR B 1 221 ? 1.973 -6.52 -11.453 1 97.81 221 THR B CA 1
ATOM 3620 C C . THR B 1 221 ? 2.23 -5.172 -10.773 1 97.81 221 THR B C 1
ATOM 3622 O O . THR B 1 221 ? 3.371 -4.848 -10.445 1 97.81 221 THR B O 1
ATOM 3625 N N . ALA B 1 222 ? 1.116 -4.469 -10.57 1 96.62 222 ALA B N 1
ATOM 3626 C CA . ALA B 1 222 ? 1.125 -3.191 -9.859 1 96.62 222 ALA B CA 1
ATOM 3627 C C . ALA B 1 222 ? 0.801 -3.385 -8.383 1 96.62 222 ALA B C 1
ATOM 3629 O O . ALA B 1 222 ? 0.737 -2.414 -7.621 1 96.62 222 ALA B O 1
ATOM 3630 N N . ASP B 1 223 ? 0.645 -4.578 -7.949 1 98.12 223 ASP B N 1
ATOM 3631 C CA . ASP B 1 223 ? 0.223 -4.941 -6.602 1 98.12 223 ASP B CA 1
ATOM 3632 C C . ASP B 1 223 ? 1.326 -4.656 -5.582 1 98.12 223 ASP B C 1
ATOM 3634 O O . ASP B 1 223 ? 2.402 -5.254 -5.645 1 98.12 223 ASP B O 1
ATOM 3638 N N . ALA B 1 224 ? 1.023 -3.824 -4.641 1 98 224 ALA B N 1
ATOM 3639 C CA . ALA B 1 224 ? 1.991 -3.479 -3.604 1 98 224 ALA B CA 1
ATOM 3640 C C . ALA B 1 224 ? 2.439 -4.719 -2.836 1 98 224 ALA B C 1
ATOM 3642 O O . ALA B 1 224 ? 3.607 -4.836 -2.457 1 98 224 ALA B O 1
ATOM 3643 N N . LYS B 1 225 ? 1.53 -5.598 -2.588 1 98.56 225 LYS B N 1
ATOM 3644 C CA . LYS B 1 225 ? 1.859 -6.816 -1.854 1 98.56 225 LYS B CA 1
ATOM 3645 C C . LYS B 1 225 ? 2.943 -7.613 -2.574 1 98.56 225 LYS B C 1
ATOM 3647 O O . LYS B 1 225 ? 3.889 -8.094 -1.944 1 98.56 225 LYS B O 1
ATOM 3652 N N . ALA B 1 226 ? 2.811 -7.691 -3.854 1 98.62 226 ALA B N 1
ATOM 3653 C CA . ALA B 1 226 ? 3.766 -8.469 -4.637 1 98.62 226 ALA B CA 1
ATOM 3654 C C . ALA B 1 226 ? 5.148 -7.828 -4.609 1 98.62 226 ALA B C 1
ATOM 3656 O O . ALA B 1 226 ? 6.152 -8.508 -4.387 1 98.62 226 ALA B O 1
ATOM 3657 N N . LEU B 1 227 ? 5.195 -6.559 -4.805 1 98.56 227 LEU B N 1
ATOM 3658 C CA . LEU B 1 227 ? 6.484 -5.875 -4.836 1 98.56 227 LEU B CA 1
ATOM 3659 C C . LEU B 1 227 ? 7.148 -5.91 -3.463 1 98.56 227 LEU B C 1
ATOM 3661 O O . LEU B 1 227 ? 8.359 -6.133 -3.361 1 98.56 227 LEU B O 1
ATOM 3665 N N . ALA B 1 228 ? 6.348 -5.723 -2.457 1 98.56 228 ALA B N 1
ATOM 3666 C CA . ALA B 1 228 ? 6.898 -5.816 -1.108 1 98.56 228 ALA B CA 1
ATOM 3667 C C . ALA B 1 228 ? 7.418 -7.223 -0.826 1 98.56 228 ALA B C 1
ATOM 3669 O O . ALA B 1 228 ? 8.477 -7.395 -0.22 1 98.56 228 ALA B O 1
ATOM 3670 N N . ALA B 1 229 ? 6.656 -8.211 -1.239 1 98.81 229 ALA B N 1
ATOM 3671 C CA . ALA B 1 229 ? 7.074 -9.602 -1.045 1 98.81 229 ALA B CA 1
ATOM 3672 C C . ALA B 1 229 ? 8.383 -9.883 -1.78 1 98.81 229 ALA B C 1
ATOM 3674 O O . ALA B 1 229 ? 9.258 -10.562 -1.25 1 98.81 229 ALA B O 1
ATOM 3675 N N . VAL B 1 230 ? 8.523 -9.359 -2.979 1 98.75 230 VAL B N 1
ATOM 3676 C CA . VAL B 1 230 ? 9.75 -9.523 -3.752 1 98.75 230 VAL B CA 1
ATOM 3677 C C . VAL B 1 230 ? 10.914 -8.883 -3.01 1 98.75 230 VAL B C 1
ATOM 3679 O O . VAL B 1 230 ? 11.992 -9.477 -2.895 1 98.75 230 VAL B O 1
ATOM 3682 N N . ALA B 1 231 ? 10.695 -7.688 -2.508 1 98.69 231 ALA B N 1
ATOM 3683 C CA . ALA B 1 231 ? 11.75 -7 -1.762 1 98.69 231 ALA B CA 1
ATOM 3684 C C . ALA B 1 231 ? 12.219 -7.84 -0.577 1 98.69 231 ALA B C 1
ATOM 3686 O O . ALA B 1 231 ? 13.422 -8.078 -0.415 1 98.69 231 ALA B O 1
ATOM 3687 N N . LEU B 1 232 ? 11.242 -8.281 0.198 1 98.62 232 LEU B N 1
ATOM 3688 C CA . LEU B 1 232 ? 11.586 -9.039 1.394 1 98.62 232 LEU B CA 1
ATOM 3689 C C . LEU B 1 232 ? 12.25 -10.359 1.023 1 98.62 232 LEU B C 1
ATOM 3691 O O . LEU B 1 232 ? 13.281 -10.719 1.595 1 98.62 232 LEU B O 1
ATOM 3695 N N . PHE B 1 233 ? 11.688 -11.047 0.046 1 98.69 233 PHE B N 1
ATOM 3696 C CA . PHE B 1 233 ? 12.234 -12.328 -0.376 1 98.69 233 PHE B CA 1
ATOM 3697 C C . PHE B 1 233 ? 13.672 -12.172 -0.869 1 98.69 233 PHE B C 1
ATOM 3699 O O . PHE B 1 233 ? 14.562 -12.906 -0.447 1 98.69 233 PHE B O 1
ATOM 3706 N N . GLU B 1 234 ? 13.875 -11.195 -1.732 1 98.12 234 GLU B N 1
ATOM 3707 C CA . GLU B 1 234 ? 15.203 -10.977 -2.303 1 98.12 234 GLU B CA 1
ATOM 3708 C C . GLU B 1 234 ? 16.203 -10.555 -1.23 1 98.12 234 GLU B C 1
ATOM 3710 O O . GLU B 1 234 ? 17.328 -11.062 -1.189 1 98.12 234 GLU B O 1
ATOM 3715 N N . MET B 1 235 ? 15.812 -9.648 -0.348 1 98 235 MET B N 1
ATOM 3716 C CA . MET B 1 235 ? 16.75 -9.117 0.638 1 98 235 MET B CA 1
ATOM 3717 C C . MET B 1 235 ? 17.062 -10.148 1.712 1 98 235 MET B C 1
ATOM 3719 O O . MET B 1 235 ? 18.203 -10.281 2.145 1 98 235 MET B O 1
ATOM 3723 N N . VAL B 1 236 ? 16.047 -10.867 2.123 1 97.75 236 VAL B N 1
ATOM 3724 C CA . VAL B 1 236 ? 16.25 -11.93 3.1 1 97.75 236 VAL B CA 1
ATOM 3725 C C . VAL B 1 236 ? 17.188 -12.992 2.52 1 97.75 236 VAL B C 1
ATOM 3727 O O . VAL B 1 236 ? 18.062 -13.5 3.213 1 97.75 236 VAL B O 1
ATOM 3730 N N . THR B 1 237 ? 16.969 -13.328 1.289 1 96.75 237 THR B N 1
ATOM 3731 C CA . THR B 1 237 ? 17.812 -14.305 0.611 1 96.75 237 THR B CA 1
ATOM 3732 C C . THR B 1 237 ? 19.234 -13.797 0.496 1 96.75 237 THR B C 1
ATOM 3734 O O . THR B 1 237 ? 20.188 -14.539 0.768 1 96.75 237 THR B O 1
ATOM 3737 N N . LYS B 1 238 ? 19.359 -12.562 0.13 1 95.56 238 LYS B N 1
ATOM 3738 C CA . LYS B 1 238 ? 20.672 -11.945 -0.015 1 95.56 238 LYS B CA 1
ATOM 3739 C C . LYS B 1 238 ? 21.438 -11.969 1.302 1 95.56 238 LYS B C 1
ATOM 3741 O O . LYS B 1 238 ? 22.656 -12.148 1.311 1 95.56 238 LYS B O 1
ATOM 3746 N N . GLU B 1 239 ? 20.75 -11.891 2.379 1 96.38 239 GLU B N 1
ATOM 3747 C CA . GLU B 1 239 ? 21.391 -11.859 3.693 1 96.38 239 GLU B CA 1
ATOM 3748 C C . GLU B 1 239 ? 21.562 -13.266 4.258 1 96.38 239 GLU B C 1
ATOM 3750 O O . GLU B 1 239 ? 22.109 -13.438 5.352 1 96.38 239 GLU B O 1
ATOM 3755 N N . GLY B 1 240 ? 21.078 -14.266 3.598 1 95.94 240 GLY B N 1
ATOM 3756 C CA . GLY B 1 240 ? 21.219 -15.648 4.027 1 95.94 240 GLY B CA 1
ATOM 3757 C C . GLY B 1 240 ? 20.328 -16 5.199 1 95.94 240 GLY B C 1
ATOM 3758 O O . GLY B 1 240 ? 20.656 -16.875 6 1 95.94 240 GLY B O 1
ATOM 3759 N N . LEU B 1 241 ? 19.172 -15.336 5.285 1 95.69 241 LEU B N 1
ATOM 3760 C CA . LEU B 1 241 ? 18.312 -15.508 6.457 1 95.69 241 LEU B CA 1
ATOM 3761 C C . LEU B 1 241 ? 17.141 -16.422 6.145 1 95.69 241 LEU B C 1
ATOM 3763 O O . LEU B 1 241 ? 16.422 -16.859 7.051 1 95.69 241 LEU B O 1
ATOM 3767 N N . LEU B 1 242 ? 16.938 -16.672 4.895 1 94.69 242 LEU B N 1
ATOM 3768 C CA . LEU B 1 242 ? 15.789 -17.453 4.492 1 94.69 242 LEU B CA 1
ATOM 3769 C C . LEU B 1 242 ? 15.938 -18.906 4.93 1 94.69 242 LEU B C 1
ATOM 3771 O O . LEU B 1 242 ? 16.953 -19.547 4.629 1 94.69 242 LEU B O 1
ATOM 3775 N N . PRO B 1 243 ? 14.984 -19.375 5.613 1 91.44 243 PRO B N 1
ATOM 3776 C CA . PRO B 1 243 ? 15.062 -20.797 5.965 1 91.44 243 PRO B CA 1
ATOM 3777 C C . PRO B 1 243 ? 15.008 -21.719 4.742 1 91.44 243 PRO B C 1
ATOM 3779 O O . PRO B 1 243 ? 14.5 -21.312 3.691 1 91.44 243 PRO B O 1
ATOM 3782 N N . PRO B 1 244 ? 15.578 -22.891 4.918 1 84.06 244 PRO B N 1
ATOM 3783 C CA . PRO B 1 244 ? 15.539 -23.828 3.795 1 84.06 244 PRO B CA 1
ATOM 3784 C C . PRO B 1 244 ? 14.109 -24.219 3.402 1 84.06 244 PRO B C 1
ATOM 3786 O O . PRO B 1 244 ? 13.203 -24.172 4.234 1 84.06 244 PRO B O 1
ATOM 3789 N N . SER B 1 245 ? 14.023 -24.453 2.098 1 79 245 SER B N 1
ATOM 3790 C CA . SER B 1 245 ? 12.727 -24.891 1.6 1 79 245 SER B CA 1
ATOM 3791 C C . SER B 1 245 ? 12.367 -26.266 2.137 1 79 245 SER B C 1
ATOM 3793 O O . SER B 1 245 ? 13.25 -27.109 2.352 1 79 245 SER B O 1
ATOM 3795 N N . PRO B 1 246 ? 11 -26.312 2.42 1 64.56 246 PRO B N 1
ATOM 3796 C CA . PRO B 1 246 ? 10.609 -27.641 2.873 1 64.56 246 PRO B CA 1
ATOM 3797 C C . PRO B 1 246 ? 10.852 -28.719 1.814 1 64.56 246 PRO B C 1
ATOM 3799 O O . PRO B 1 246 ? 10.789 -28.438 0.616 1 64.56 246 PRO B O 1
ATOM 3802 N N . THR B 1 247 ? 11.555 -29.812 2.102 1 55.06 247 THR B N 1
ATOM 3803 C CA . THR B 1 247 ? 11.781 -30.984 1.256 1 55.06 247 THR B CA 1
ATOM 3804 C C . THR B 1 247 ? 10.461 -31.625 0.854 1 55.06 247 THR B C 1
ATOM 3806 O O . THR B 1 247 ? 9.508 -31.625 1.636 1 55.06 247 THR B O 1
#

pLDDT: mean 90.47, std 15.06, range [20.64, 98.88]

Nearest PDB structures (foldseek):
  3o6z-assembly1_B  TM=7.395E-01  e=1.796E-11  Escherichia coli K-12
  3x0l-assembly1_A  TM=6.937E-01  e=1.080E-08  Thermus thermophilus HB8
  3x0r-assembly1_A-2  TM=6.968E-01  e=2.556E-08  Thermus thermophilus HB8
  8fay-assembly2_D  TM=6.920E-01  e=1.408E-04  Homo sapiens
  8fay-assembly1_A  TM=7.451E-01  e=4.262E-04  Homo sapiens